Protein AF-A0A496UMD4-F1 (afdb_monomer)

Nearest PDB structures (foldseek):
  5lfl-assembly6_F  TM=6.597E-01  e=1.062E-04  Solidesulfovibrio magneticus RS-1
  4gyw-assembly2_A  TM=6.262E-01  e=4.603E-05  Homo sapiens
  5g05-assembly1_H  TM=4.116E-01  e=1.281E-06  Homo sapiens
  5a01-assembly3_C  TM=5.927E-01  e=4.790E-05  Drosophila melanogaster
  6q6h-assembly1_V  TM=5.369E-01  e=1.238E-05  Homo sapiens

Structure (mmCIF, N/CA/C/O backbone):
data_AF-A0A496UMD4-F1
#
_entry.id   AF-A0A496UMD4-F1
#
loop_
_atom_site.group_PDB
_atom_site.id
_atom_site.type_symbol
_atom_site.label_atom_id
_atom_site.label_alt_id
_atom_site.label_comp_id
_atom_site.label_asym_id
_atom_site.label_entity_id
_atom_site.label_seq_id
_atom_site.pdbx_PDB_ins_code
_atom_site.Cartn_x
_atom_site.Cartn_y
_atom_site.Cartn_z
_atom_site.occupancy
_atom_site.B_iso_or_equiv
_atom_site.auth_seq_id
_atom_site.auth_comp_id
_atom_site.auth_asym_id
_atom_site.auth_atom_id
_atom_site.pdbx_PDB_model_num
ATOM 1 N N . MET A 1 1 ? -71.591 11.068 16.338 1.00 59.75 1 MET A N 1
ATOM 2 C CA . MET A 1 1 ? -70.479 10.765 17.265 1.00 59.75 1 MET A CA 1
ATOM 3 C C . MET A 1 1 ? -69.227 11.374 16.661 1.00 59.75 1 MET A C 1
ATOM 5 O O . MET A 1 1 ? -69.024 11.181 15.470 1.00 59.75 1 MET A O 1
ATOM 9 N N . ASN A 1 2 ? -68.467 12.184 17.400 1.00 84.12 2 ASN A N 1
ATOM 10 C CA . ASN A 1 2 ? -67.231 12.766 16.860 1.00 84.12 2 ASN A CA 1
ATOM 11 C C . ASN A 1 2 ? -66.179 11.645 16.719 1.00 84.12 2 ASN A C 1
ATOM 13 O O . ASN A 1 2 ? -66.101 10.785 17.599 1.00 84.12 2 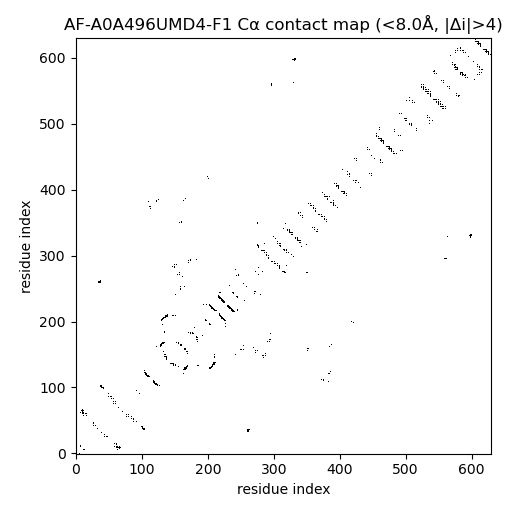ASN A O 1
ATOM 17 N N . LEU A 1 3 ? -65.380 11.654 15.648 1.00 82.06 3 LEU A N 1
ATOM 18 C CA . LEU A 1 3 ? -64.286 10.706 15.391 1.00 82.06 3 LEU A CA 1
ATOM 19 C C . LEU A 1 3 ? -63.421 10.474 16.640 1.00 82.06 3 LEU A C 1
ATOM 21 O O . LEU A 1 3 ? -63.067 9.344 16.962 1.00 82.06 3 LEU A O 1
ATOM 25 N N . PHE A 1 4 ? -63.160 11.534 17.407 1.00 79.88 4 PHE A N 1
ATOM 26 C CA . PHE A 1 4 ? -62.374 11.468 18.639 1.00 79.88 4 PHE A CA 1
ATOM 27 C C . PHE A 1 4 ? -63.034 10.626 19.747 1.00 79.88 4 PHE A C 1
ATOM 29 O O . PHE A 1 4 ? -62.366 9.884 20.468 1.00 79.88 4 PHE A O 1
ATOM 36 N N . GLN A 1 5 ? -64.362 10.707 19.875 1.00 81.25 5 GLN A N 1
ATOM 37 C CA . GLN A 1 5 ? -65.120 9.875 20.813 1.00 81.25 5 GLN A CA 1
ATOM 38 C C . GLN A 1 5 ? -65.116 8.413 20.366 1.00 81.25 5 GLN A C 1
ATOM 40 O O . GLN A 1 5 ? -65.003 7.521 21.204 1.00 81.25 5 GLN A O 1
ATOM 45 N N . GLU A 1 6 ? -65.194 8.166 19.058 1.00 83.56 6 GLU A N 1
ATOM 46 C CA . GLU A 1 6 ? -65.177 6.811 18.513 1.00 83.56 6 GLU A CA 1
ATOM 47 C C . GLU A 1 6 ? -63.802 6.141 18.661 1.00 83.56 6 GLU A C 1
ATOM 49 O O . GLU A 1 6 ? -63.726 4.992 19.098 1.00 83.56 6 GLU A O 1
ATOM 54 N N . LEU A 1 7 ? -62.713 6.871 18.403 1.00 84.50 7 LEU A N 1
ATOM 55 C CA . LEU A 1 7 ? -61.342 6.409 18.648 1.00 84.50 7 LEU A CA 1
ATOM 56 C C . LEU A 1 7 ? -61.124 6.041 20.120 1.00 84.50 7 LEU A C 1
ATOM 58 O O . LEU A 1 7 ? -60.555 4.990 20.423 1.00 84.50 7 LEU A O 1
ATOM 62 N N . ARG A 1 8 ? -61.625 6.872 21.044 1.00 83.75 8 ARG A N 1
ATOM 63 C CA . ARG A 1 8 ? -61.522 6.627 22.489 1.00 83.75 8 ARG A CA 1
ATOM 64 C C . ARG A 1 8 ? -62.363 5.431 22.940 1.00 83.75 8 ARG A C 1
ATOM 66 O O . ARG A 1 8 ? -61.899 4.655 23.770 1.00 83.75 8 ARG A O 1
ATOM 73 N N . GLN A 1 9 ? -63.568 5.254 22.392 1.00 85.44 9 GLN A N 1
ATOM 74 C CA . GLN A 1 9 ? -64.411 4.084 22.678 1.00 85.44 9 GLN A CA 1
ATOM 75 C C . GLN A 1 9 ? -63.779 2.777 22.190 1.00 85.44 9 GLN A C 1
ATOM 77 O O . GLN A 1 9 ? -63.886 1.761 22.870 1.00 85.44 9 GLN A O 1
ATOM 82 N N . ARG A 1 10 ? -63.096 2.815 21.040 1.00 87.00 10 ARG A N 1
ATOM 83 C CA . ARG A 1 10 ? -62.368 1.677 20.457 1.00 87.00 10 ARG A CA 1
ATOM 84 C C . ARG A 1 10 ? -60.972 1.467 21.053 1.00 87.00 10 ARG A C 1
ATOM 86 O O . ARG A 1 10 ? -60.230 0.617 20.580 1.00 87.00 10 ARG A O 1
ATOM 93 N N . ARG A 1 11 ? -60.586 2.258 22.059 1.00 88.81 11 ARG A N 1
ATOM 94 C CA . ARG A 1 11 ? -59.267 2.215 22.711 1.00 88.81 11 ARG A CA 1
ATOM 95 C C . ARG A 1 11 ? -58.073 2.354 21.750 1.00 88.81 11 ARG A C 1
ATOM 97 O O . ARG A 1 11 ? -56.973 1.909 22.077 1.00 88.81 11 ARG A O 1
ATOM 104 N N . VAL A 1 12 ? -58.277 2.972 20.581 1.00 88.31 12 VAL A N 1
ATOM 105 C CA . VAL A 1 12 ? -57.238 3.101 19.544 1.00 88.31 12 VAL A CA 1
ATOM 106 C C . VAL A 1 12 ? -56.026 3.866 20.081 1.00 88.31 12 VAL A C 1
ATOM 108 O O . VAL A 1 12 ? -54.938 3.299 20.049 1.00 88.31 12 VAL A O 1
ATOM 111 N N . PRO A 1 13 ? -56.171 5.066 20.685 1.00 87.69 13 PRO A N 1
ATOM 112 C CA . PRO A 1 13 ? -55.022 5.779 21.236 1.00 87.69 13 PRO A CA 1
ATOM 113 C C . PRO A 1 13 ? -54.278 4.969 22.305 1.00 87.69 13 PRO A C 1
ATOM 115 O O . PRO A 1 13 ? -53.059 4.922 22.285 1.00 87.69 13 PRO A O 1
ATOM 118 N N . GLN A 1 14 ? -54.984 4.275 23.204 1.00 90.00 14 GLN A N 1
ATOM 119 C CA . GLN A 1 14 ? -54.358 3.522 24.297 1.00 90.00 14 GLN A CA 1
ATOM 120 C C . GLN A 1 14 ? -53.527 2.340 23.792 1.00 90.00 14 GLN A C 1
ATOM 122 O O . GLN A 1 14 ? -52.407 2.142 24.256 1.00 90.00 14 GLN A O 1
ATOM 127 N N . ILE A 1 15 ? -54.063 1.554 22.854 1.00 89.19 15 ILE A N 1
ATOM 128 C CA . ILE A 1 15 ? -53.374 0.357 22.359 1.00 89.19 15 ILE A CA 1
ATOM 129 C C . ILE A 1 15 ? -52.259 0.744 21.389 1.00 89.19 15 ILE A C 1
ATOM 131 O O . ILE A 1 15 ? -51.171 0.184 21.477 1.00 89.19 15 ILE A O 1
ATOM 135 N N . THR A 1 16 ? -52.477 1.724 20.507 1.00 89.44 16 THR A N 1
ATOM 136 C CA . THR A 1 16 ? -51.423 2.187 19.595 1.00 89.44 16 THR A CA 1
ATOM 137 C C . THR A 1 16 ? -50.289 2.867 20.366 1.00 89.44 16 THR A C 1
ATOM 139 O O . THR A 1 16 ? -49.128 2.586 20.088 1.00 89.44 16 THR A O 1
ATOM 142 N N . SER A 1 17 ? -50.584 3.672 21.395 1.00 88.69 17 SER A N 1
ATOM 143 C CA . SER A 1 17 ? -49.548 4.204 22.292 1.00 88.69 17 SER A CA 1
ATOM 144 C C . SER A 1 17 ? -48.836 3.097 23.073 1.00 88.69 17 SER A C 1
ATOM 146 O O . SER A 1 17 ? -47.614 3.127 23.166 1.00 88.69 17 SER A O 1
ATOM 148 N N . GLY A 1 18 ? -49.561 2.095 23.582 1.00 93.12 18 GLY A N 1
ATOM 149 C CA . GLY A 1 18 ? -48.957 0.933 24.243 1.00 93.12 18 GLY A CA 1
ATOM 150 C C . GLY A 1 18 ? -48.018 0.154 23.321 1.00 93.12 18 GLY A C 1
ATOM 151 O O . GLY A 1 18 ? -46.924 -0.212 23.736 1.00 93.12 18 GLY A O 1
ATOM 152 N N . TYR A 1 19 ? -48.401 -0.030 22.055 1.00 93.81 19 TYR A N 1
ATOM 153 C CA . TYR A 1 19 ? -47.558 -0.649 21.035 1.00 93.81 19 TYR A CA 1
ATOM 154 C C . TYR A 1 19 ? -46.284 0.159 20.780 1.00 93.81 19 TYR A C 1
ATOM 156 O O . TYR A 1 19 ? -45.205 -0.421 20.750 1.00 93.81 19 TYR A O 1
ATOM 164 N N . VAL A 1 20 ? -46.387 1.486 20.646 1.00 92.88 20 VAL A N 1
ATOM 165 C CA . VAL A 1 20 ? -45.219 2.360 20.445 1.00 92.88 20 VAL A CA 1
ATOM 166 C C . VAL A 1 20 ? -44.281 2.309 21.652 1.00 92.88 20 VAL A C 1
ATOM 168 O O . VAL A 1 20 ? -43.078 2.161 21.471 1.00 92.88 20 VAL A O 1
ATOM 171 N N . VAL A 1 21 ? -44.811 2.363 22.878 1.00 94.50 21 VAL A N 1
ATOM 172 C CA . VAL A 1 21 ? -44.004 2.286 24.109 1.00 94.50 21 VAL A CA 1
ATOM 173 C C . VAL A 1 21 ? -43.336 0.917 24.257 1.00 94.50 21 VAL A C 1
ATOM 175 O O . VAL A 1 21 ? -42.149 0.853 24.562 1.00 94.50 21 VAL A O 1
ATOM 178 N N . ALA A 1 22 ? -44.061 -0.178 24.010 1.00 92.31 22 ALA A N 1
ATOM 179 C CA . ALA A 1 22 ? -43.496 -1.526 24.060 1.00 92.31 22 ALA A CA 1
ATOM 180 C C . ALA A 1 22 ? -42.437 -1.741 22.968 1.00 92.31 22 ALA A C 1
ATOM 182 O O . ALA A 1 22 ? -41.379 -2.296 23.246 1.00 92.31 22 ALA A O 1
ATOM 183 N N . SER A 1 23 ? -42.696 -1.248 21.752 1.00 92.94 23 SER A N 1
ATOM 184 C CA . SER A 1 23 ? -41.740 -1.272 20.640 1.00 92.94 23 SER A CA 1
ATOM 185 C C . SER A 1 23 ? -40.478 -0.489 20.987 1.00 92.94 23 SER A C 1
ATOM 187 O O . SER A 1 23 ? -39.379 -0.991 20.793 1.00 92.94 23 SER A O 1
ATOM 189 N N . TRP A 1 24 ? -40.623 0.704 21.568 1.00 92.75 24 TRP A N 1
ATOM 190 C CA . TRP A 1 24 ? -39.494 1.499 22.046 1.00 92.75 24 TRP A CA 1
ATOM 191 C C . TRP A 1 24 ? -38.697 0.770 23.131 1.00 92.75 24 TRP A C 1
ATOM 193 O O . TRP A 1 24 ? -37.478 0.695 23.040 1.00 92.75 24 TRP A O 1
ATOM 203 N N . GLY A 1 25 ? -39.369 0.182 24.126 1.00 92.88 25 GLY A N 1
ATOM 204 C CA . GLY A 1 25 ? -38.713 -0.598 25.179 1.00 92.88 25 GLY A CA 1
ATOM 205 C C . GLY A 1 25 ? -37.944 -1.807 24.637 1.00 92.88 25 GLY A C 1
ATOM 206 O O . GLY A 1 25 ? -36.818 -2.052 25.061 1.00 92.88 25 GLY A O 1
ATOM 207 N N . LEU A 1 26 ? -38.514 -2.521 23.661 1.00 90.88 26 LEU A N 1
ATOM 208 C CA . LEU A 1 26 ? -37.837 -3.622 22.975 1.00 90.88 26 LEU A CA 1
ATOM 209 C C . LEU A 1 26 ? -36.610 -3.129 22.198 1.00 90.88 26 LEU A C 1
ATOM 211 O O . LEU A 1 26 ? -35.557 -3.748 22.291 1.00 90.88 26 LEU A O 1
ATOM 215 N N . LEU A 1 27 ? -36.717 -2.007 21.481 1.00 90.62 27 LEU A N 1
ATOM 216 C CA . LEU A 1 27 ? -35.583 -1.426 20.757 1.00 90.62 27 LEU A CA 1
ATOM 217 C C . LEU A 1 27 ? -34.473 -0.962 21.696 1.00 90.62 27 LEU A C 1
ATOM 219 O O . LEU A 1 27 ? -33.310 -1.200 21.403 1.00 90.62 27 LEU A O 1
ATOM 223 N N . GLN A 1 28 ? -34.813 -0.372 22.841 1.00 88.00 28 GLN A N 1
ATOM 224 C CA . GLN A 1 28 ? -33.832 -0.005 23.864 1.00 88.00 28 GLN A CA 1
ATOM 225 C C . GLN A 1 28 ? -33.132 -1.237 24.446 1.00 88.00 28 GLN A C 1
ATOM 227 O O . GLN A 1 28 ? -31.919 -1.224 24.625 1.00 88.00 28 GLN A O 1
ATOM 232 N N . PHE A 1 29 ? -33.870 -2.319 24.703 1.00 87.12 29 PHE A N 1
ATOM 233 C CA . PHE A 1 29 ? -33.280 -3.576 25.163 1.00 87.12 29 PHE A CA 1
ATOM 234 C C . PHE A 1 29 ? -32.360 -4.204 24.109 1.00 87.12 29 PHE A C 1
ATOM 236 O O . PHE A 1 29 ? -31.274 -4.664 24.442 1.00 87.12 29 PHE A O 1
ATOM 243 N N . LEU A 1 30 ? -32.765 -4.197 22.839 1.00 83.75 30 LEU A N 1
ATOM 244 C CA . LEU A 1 30 ? -31.954 -4.726 21.744 1.00 83.75 30 LEU A CA 1
ATOM 245 C C . LEU A 1 30 ? -30.711 -3.872 21.478 1.00 83.75 30 LEU A C 1
ATOM 247 O O . LEU A 1 30 ? -29.643 -4.441 21.310 1.00 83.75 30 LEU A O 1
ATOM 251 N N . ALA A 1 31 ? -30.821 -2.543 21.520 1.00 81.75 31 ALA A N 1
ATOM 252 C CA . ALA A 1 31 ? -29.677 -1.633 21.429 1.00 81.75 31 ALA A CA 1
ATOM 253 C C . ALA A 1 31 ? -28.720 -1.806 22.622 1.00 81.75 31 ALA A C 1
ATOM 255 O O . ALA A 1 31 ? -27.502 -1.759 22.478 1.00 81.75 31 ALA A O 1
ATOM 256 N N . PHE A 1 32 ? -29.260 -2.070 23.815 1.00 82.31 32 PHE A N 1
ATOM 257 C CA . PHE A 1 32 ? -28.451 -2.451 24.968 1.00 82.31 32 PHE A CA 1
ATOM 258 C C . PHE A 1 32 ? -27.718 -3.779 24.730 1.00 82.31 32 PHE A C 1
ATOM 260 O O . PHE A 1 32 ? -26.525 -3.868 25.010 1.00 82.31 32 PHE A O 1
ATOM 267 N N . LEU A 1 33 ? -28.394 -4.797 24.189 1.00 78.12 33 LEU A N 1
ATOM 268 C CA . LEU A 1 33 ? -27.747 -6.059 23.832 1.00 78.12 33 LEU A CA 1
ATOM 269 C C . LEU A 1 33 ? -26.687 -5.880 22.742 1.00 78.12 33 LEU A C 1
ATOM 271 O O . LEU A 1 33 ? -25.625 -6.460 22.878 1.00 78.12 33 LEU A O 1
ATOM 275 N N . GLU A 1 34 ? -26.934 -5.064 21.722 1.00 75.81 34 GLU A N 1
ATOM 276 C CA . GLU A 1 34 ? -25.965 -4.703 20.675 1.00 75.81 34 GLU A CA 1
ATOM 277 C C . GLU A 1 34 ? -24.716 -4.027 21.262 1.00 75.81 34 GLU A C 1
ATOM 279 O O . GLU A 1 34 ? -23.595 -4.369 20.909 1.00 75.81 34 GLU A O 1
ATOM 284 N N . SER A 1 35 ? -24.886 -3.112 22.221 1.00 69.06 35 SER A N 1
ATOM 285 C CA . SER A 1 35 ? -23.752 -2.433 22.868 1.00 69.06 35 SER A CA 1
ATOM 286 C C . SER A 1 35 ? -22.882 -3.353 23.734 1.00 69.06 35 SER A C 1
ATOM 288 O O . SER A 1 35 ? -21.718 -3.046 23.992 1.00 69.06 35 SER A O 1
ATOM 290 N N . ARG A 1 36 ? -23.448 -4.465 24.222 1.00 68.56 36 ARG A N 1
ATOM 291 C CA . ARG A 1 36 ? -22.796 -5.376 25.179 1.00 68.56 36 ARG A CA 1
ATOM 292 C C . ARG A 1 36 ? -22.425 -6.733 24.609 1.00 68.56 36 ARG A C 1
ATOM 294 O O . ARG A 1 36 ? -21.595 -7.418 25.187 1.00 68.56 36 ARG A O 1
ATOM 301 N N . MET A 1 37 ? -23.087 -7.158 23.550 1.00 67.38 37 MET A N 1
ATOM 302 C CA . MET A 1 37 ? -22.861 -8.427 22.885 1.00 67.38 37 MET A CA 1
ATOM 303 C C . MET A 1 37 ? -22.520 -8.120 21.438 1.00 67.38 37 MET A C 1
ATOM 305 O O . MET A 1 37 ? -23.110 -7.229 20.841 1.00 67.38 37 MET A O 1
ATOM 309 N N . ALA A 1 38 ? -21.597 -8.890 20.874 1.00 65.31 38 ALA A N 1
ATOM 310 C CA . ALA A 1 38 ? -21.119 -8.801 19.498 1.00 65.31 38 ALA A CA 1
ATOM 311 C C . ALA A 1 38 ? -22.210 -9.207 18.467 1.00 65.31 38 ALA A C 1
ATOM 313 O O . ALA A 1 38 ? -22.027 -10.124 17.665 1.00 65.31 38 ALA A O 1
ATOM 314 N N . VAL A 1 39 ? -23.381 -8.568 18.528 1.00 71.81 39 VAL A N 1
ATOM 315 C CA . VAL A 1 39 ? -24.578 -8.825 17.719 1.00 71.81 39 VAL A CA 1
ATOM 316 C C . VAL A 1 39 ? -24.689 -7.753 16.643 1.00 71.81 39 VAL A C 1
ATOM 318 O O . VAL A 1 39 ? -24.451 -6.578 16.903 1.00 71.81 39 VAL A O 1
ATOM 321 N N . SER A 1 40 ? -25.080 -8.159 15.436 1.00 75.56 40 SER A N 1
ATOM 322 C CA . SER A 1 40 ? -25.234 -7.258 14.295 1.00 75.56 40 SER A CA 1
ATOM 323 C C . SER A 1 40 ? -26.160 -6.051 14.577 1.00 75.56 40 SER A C 1
ATOM 325 O O . SER A 1 40 ? -27.336 -6.247 14.915 1.00 75.56 40 SER A O 1
ATOM 327 N N . PRO A 1 41 ? -25.708 -4.807 14.307 1.00 74.69 41 PRO A N 1
ATOM 328 C CA . PRO A 1 41 ? -26.549 -3.601 14.287 1.00 74.69 41 PRO A CA 1
ATOM 329 C C . PRO A 1 41 ? -27.743 -3.695 13.327 1.00 74.69 41 PRO A C 1
ATOM 331 O O . PRO A 1 41 ? -28.768 -3.020 13.482 1.00 74.69 41 PRO A O 1
ATOM 334 N N . HIS A 1 42 ? -27.647 -4.546 12.300 1.00 81.88 42 HIS A N 1
ATOM 335 C CA . HIS A 1 42 ? -28.737 -4.753 11.352 1.00 81.88 42 HIS A CA 1
ATOM 336 C C . HIS A 1 42 ? -29.951 -5.412 12.005 1.00 81.88 42 HIS A C 1
ATOM 338 O O . HIS A 1 42 ? -31.069 -5.167 11.557 1.00 81.88 42 HIS A O 1
ATOM 344 N N . LEU A 1 43 ? -29.771 -6.176 13.088 1.00 81.31 43 LEU A N 1
ATOM 345 C CA . LEU A 1 43 ? -30.873 -6.808 13.811 1.00 81.31 43 LEU A CA 1
ATOM 346 C C . LEU A 1 43 ? -31.780 -5.768 14.483 1.00 81.31 43 LEU A C 1
ATOM 348 O O . LEU A 1 43 ? -33.006 -5.854 14.378 1.00 81.31 43 LEU A O 1
ATOM 352 N N . VAL A 1 44 ? -31.194 -4.756 15.129 1.00 83.56 44 VAL A N 1
ATOM 353 C CA . VAL A 1 44 ? -31.952 -3.680 15.788 1.00 83.56 44 VAL A CA 1
ATOM 354 C C . VAL A 1 44 ? -32.706 -2.852 14.751 1.00 83.56 44 VAL A C 1
ATOM 356 O O . VAL A 1 44 ? -33.902 -2.596 14.911 1.00 83.56 44 VAL A O 1
ATOM 359 N N . ASN A 1 45 ? -32.047 -2.524 13.636 1.00 85.81 45 ASN A N 1
ATOM 360 C CA . ASN A 1 45 ? -32.664 -1.811 12.518 1.00 85.81 45 ASN A CA 1
ATOM 361 C C . ASN A 1 45 ? -33.792 -2.616 11.852 1.00 85.81 45 ASN A C 1
ATOM 363 O O . ASN A 1 45 ? -34.856 -2.061 11.568 1.00 85.81 45 ASN A O 1
ATOM 367 N N . LEU A 1 46 ? -33.600 -3.923 11.645 1.00 89.12 46 LEU A N 1
ATOM 368 C CA . LEU A 1 46 ? -34.613 -4.825 11.096 1.00 89.12 46 LEU A CA 1
ATOM 369 C C . LEU A 1 46 ? -35.846 -4.861 11.997 1.00 89.12 46 LEU A C 1
ATOM 371 O O . LEU A 1 46 ? -36.969 -4.688 11.518 1.00 89.12 46 LEU A O 1
ATOM 375 N N . ILE A 1 47 ? -35.651 -5.062 13.301 1.00 88.94 47 ILE A N 1
ATOM 376 C CA . ILE A 1 47 ? -36.749 -5.132 14.268 1.00 88.94 47 ILE A CA 1
ATOM 377 C C . ILE A 1 47 ? -37.452 -3.775 14.365 1.00 88.94 47 ILE A C 1
ATOM 379 O O . ILE A 1 47 ? -38.681 -3.727 14.332 1.00 88.94 47 ILE A O 1
ATOM 383 N N . GLY A 1 48 ? -36.705 -2.669 14.394 1.00 89.38 48 GLY A N 1
ATOM 384 C CA . GLY A 1 48 ? -37.263 -1.316 14.419 1.00 89.38 48 GLY A CA 1
ATOM 385 C C . GLY A 1 48 ? -38.127 -1.016 13.202 1.00 89.38 48 GLY A C 1
ATOM 386 O O . GLY A 1 48 ? -39.280 -0.597 13.349 1.00 89.38 48 GLY A O 1
ATOM 387 N N . LEU A 1 49 ? -37.617 -1.305 12.003 1.00 91.94 49 LEU A N 1
ATOM 388 C CA . LEU A 1 49 ? -38.368 -1.110 10.768 1.00 91.94 49 LEU A CA 1
ATOM 389 C C . LEU A 1 49 ? -39.573 -2.055 10.689 1.00 91.94 49 LEU A C 1
ATOM 391 O O . LEU A 1 49 ? -40.654 -1.628 10.293 1.00 91.94 49 LEU A O 1
ATOM 395 N N . THR A 1 50 ? -39.436 -3.306 11.137 1.00 93.25 50 THR A N 1
ATOM 396 C CA . THR A 1 50 ? -40.552 -4.262 11.215 1.00 93.25 50 THR A CA 1
ATOM 397 C C . THR A 1 50 ? -41.665 -3.727 12.112 1.00 93.25 50 THR A C 1
ATOM 399 O O . THR A 1 50 ? -42.824 -3.673 11.699 1.00 93.25 50 THR A O 1
ATOM 402 N N . LEU A 1 51 ? -41.332 -3.266 13.321 1.00 94.25 51 LEU A N 1
ATOM 403 C CA . LEU A 1 51 ? -42.309 -2.724 14.266 1.00 94.25 51 LEU A CA 1
ATOM 404 C C . LEU A 1 51 ? -43.015 -1.485 13.701 1.00 94.25 51 LEU A C 1
ATOM 406 O O . LEU A 1 51 ? -44.231 -1.342 13.868 1.00 94.25 51 LEU A O 1
ATOM 410 N N . LEU A 1 52 ? -42.288 -0.626 12.984 1.00 94.00 52 LEU A N 1
ATOM 411 C CA . LEU A 1 52 ? -42.853 0.537 12.305 1.00 94.00 52 LEU A CA 1
ATOM 412 C C . LEU A 1 52 ? -43.809 0.130 11.171 1.00 94.00 52 LEU A C 1
ATOM 414 O O . LEU A 1 52 ? -44.939 0.617 11.110 1.00 94.00 52 LEU A O 1
ATOM 418 N N . LEU A 1 53 ? -43.391 -0.797 10.305 1.00 95.31 53 LEU A N 1
ATOM 419 C CA . LEU A 1 53 ? -44.174 -1.273 9.159 1.00 95.31 53 LEU A CA 1
ATOM 420 C C . LEU A 1 53 ? -45.424 -2.061 9.574 1.00 95.31 53 LEU A C 1
ATOM 422 O O . LEU A 1 53 ? -46.395 -2.125 8.820 1.00 95.31 53 LEU A O 1
ATOM 426 N N . LEU A 1 54 ? -45.449 -2.640 10.776 1.00 95.56 54 LEU A N 1
ATOM 427 C CA . LEU A 1 54 ? -46.625 -3.322 11.325 1.00 95.56 54 LEU A CA 1
ATOM 428 C C . LEU A 1 54 ? -47.670 -2.363 11.917 1.00 95.56 54 LEU A C 1
ATOM 430 O O . LEU A 1 54 ? -48.824 -2.762 12.104 1.00 95.56 54 LEU A O 1
ATOM 434 N N . LEU A 1 55 ? -47.325 -1.096 12.162 1.00 93.69 55 LEU A N 1
ATOM 435 C CA . LEU A 1 55 ? -48.213 -0.120 12.801 1.00 93.69 55 LEU A CA 1
ATOM 436 C C . LEU A 1 55 ? -49.567 0.070 12.075 1.00 93.69 55 LEU A C 1
ATOM 438 O O . LEU A 1 55 ? -50.594 0.082 12.760 1.00 93.69 55 LEU A O 1
ATOM 442 N N . PRO A 1 56 ? -49.653 0.114 10.727 1.00 93.50 56 PRO A N 1
ATOM 443 C CA . PRO A 1 56 ? -50.935 0.157 10.014 1.00 93.50 56 PRO A CA 1
ATOM 444 C C . PRO A 1 56 ? -51.815 -1.077 10.264 1.00 93.50 56 PRO A C 1
ATOM 446 O O . PRO A 1 56 ? -53.039 -0.958 10.392 1.00 93.50 56 PRO A O 1
ATOM 449 N N . SER A 1 57 ? -51.208 -2.263 10.390 1.00 93.94 57 SER A N 1
ATOM 450 C CA . SER A 1 57 ? -51.929 -3.497 10.733 1.00 93.94 57 SER A CA 1
ATOM 451 C C . SER A 1 57 ? -52.457 -3.451 12.161 1.00 93.94 57 SER A C 1
ATOM 453 O O . SER A 1 57 ? -53.620 -3.784 12.391 1.00 93.94 57 SER A O 1
ATOM 455 N N . VAL A 1 58 ? -51.644 -2.968 13.106 1.00 92.50 58 VAL A N 1
ATOM 456 C CA . VAL A 1 58 ? -52.047 -2.778 14.508 1.00 92.50 58 VAL A CA 1
ATOM 457 C C . VAL A 1 58 ? -53.219 -1.801 14.597 1.00 92.50 58 VAL A C 1
ATOM 459 O O . VAL A 1 58 ? -54.245 -2.128 15.190 1.00 92.50 58 VAL A O 1
ATOM 462 N N . VAL A 1 59 ? -53.128 -0.636 13.949 1.00 91.19 59 VAL A N 1
ATOM 463 C CA . VAL A 1 59 ? -54.214 0.360 13.928 1.00 91.19 59 VAL A CA 1
ATOM 464 C C . VAL A 1 59 ? -55.485 -0.220 13.307 1.00 91.19 59 VAL A C 1
ATOM 466 O O . VAL A 1 59 ? -56.571 -0.021 13.849 1.00 91.19 59 VAL A O 1
ATOM 469 N N . THR A 1 60 ? -55.372 -0.987 12.219 1.00 89.44 60 THR A N 1
ATOM 470 C CA . THR A 1 60 ? -56.526 -1.621 11.561 1.00 89.44 60 THR A CA 1
ATOM 471 C C . THR A 1 60 ? -57.189 -2.668 12.455 1.00 89.44 60 THR A C 1
ATOM 473 O O . THR A 1 60 ? -58.417 -2.698 12.573 1.00 89.44 60 THR A O 1
ATOM 476 N N . LEU A 1 61 ? -56.398 -3.515 13.116 1.00 88.81 61 LEU A N 1
ATOM 477 C CA . LEU A 1 61 ? -56.907 -4.532 14.033 1.00 88.81 61 LEU A CA 1
ATOM 478 C C . LEU A 1 61 ? -57.609 -3.894 15.229 1.00 88.81 61 LEU A C 1
ATOM 480 O O . LEU A 1 61 ? -58.735 -4.283 15.534 1.00 88.81 61 LEU A O 1
ATOM 484 N N . VAL A 1 62 ? -56.998 -2.876 15.840 1.00 89.88 62 VAL A N 1
ATOM 485 C CA . VAL A 1 62 ? -57.581 -2.149 16.975 1.00 89.88 62 VAL A CA 1
ATOM 486 C C . VAL A 1 62 ? -58.822 -1.365 16.556 1.00 89.88 62 VAL A C 1
ATOM 488 O O . VAL A 1 62 ? -59.812 -1.338 17.283 1.00 89.88 62 VAL A O 1
ATOM 491 N N . TRP A 1 63 ? -58.831 -0.774 15.361 1.00 87.50 63 TRP A N 1
ATOM 492 C CA . TRP A 1 63 ? -60.022 -0.114 14.837 1.00 87.50 63 TRP A CA 1
ATOM 493 C C . TRP A 1 63 ? -61.192 -1.091 14.723 1.00 87.50 63 TRP A C 1
ATOM 495 O O . TRP A 1 63 ? -62.306 -0.749 15.110 1.00 87.50 63 TRP A O 1
ATOM 505 N N . VAL A 1 64 ? -60.959 -2.312 14.239 1.00 85.19 64 VAL A N 1
ATOM 506 C CA . VAL A 1 64 ? -62.027 -3.300 14.029 1.00 85.19 64 VAL A CA 1
ATOM 507 C C . VAL A 1 64 ? -62.450 -3.991 15.333 1.00 85.19 64 VAL A C 1
ATOM 509 O O . VAL A 1 64 ? -63.650 -4.074 15.576 1.00 85.19 64 VAL A O 1
ATOM 512 N N . HIS A 1 65 ? -61.497 -4.408 16.171 1.00 83.12 65 HIS A N 1
ATOM 513 C CA . HIS A 1 65 ? -61.700 -5.275 17.349 1.00 83.12 65 HIS A CA 1
ATOM 514 C C . HIS A 1 65 ? -61.634 -4.527 18.695 1.00 83.12 65 HIS A C 1
ATOM 516 O O . HIS A 1 65 ? -61.744 -5.101 19.771 1.00 83.12 65 HIS A O 1
ATOM 522 N N . GLY A 1 66 ? -61.421 -3.211 18.678 1.00 80.50 66 GLY A N 1
ATOM 523 C CA . GLY A 1 66 ? -61.270 -2.414 19.897 1.00 80.50 66 GLY A CA 1
ATOM 524 C C . GLY A 1 66 ? -62.579 -2.103 20.632 1.00 80.50 66 GLY A C 1
ATOM 525 O O . GLY A 1 66 ? -62.546 -1.482 21.698 1.00 80.50 66 GLY A O 1
ATOM 526 N N . ARG A 1 67 ? -63.744 -2.486 20.081 1.00 81.00 67 ARG A N 1
ATOM 527 C CA . ARG A 1 67 ? -65.045 -2.300 20.747 1.00 81.00 67 ARG A CA 1
ATOM 528 C C . ARG A 1 67 ? -65.313 -3.456 21.724 1.00 81.00 67 ARG A C 1
ATOM 530 O O . ARG A 1 67 ? -65.128 -4.606 21.354 1.00 81.00 67 ARG A O 1
ATOM 537 N N . PRO A 1 68 ? -65.832 -3.197 22.936 1.00 67.25 68 PRO A N 1
ATOM 538 C CA . PRO A 1 68 ? -66.255 -4.267 23.841 1.00 67.25 68 PRO A CA 1
ATOM 539 C C . PRO A 1 68 ? -67.426 -5.070 23.243 1.00 67.25 68 PRO A C 1
ATOM 541 O O . PRO A 1 68 ? -68.487 -4.498 22.987 1.00 67.25 68 PRO A O 1
ATOM 544 N N . GLY A 1 69 ? -67.262 -6.379 23.025 1.00 71.50 69 GLY A N 1
ATOM 545 C CA . GLY A 1 69 ? -68.313 -7.248 22.478 1.00 71.50 69 GLY A CA 1
ATOM 546 C C . GLY A 1 69 ? -67.769 -8.501 21.782 1.00 71.50 69 GLY A C 1
ATOM 547 O O . GLY A 1 69 ? -66.576 -8.776 21.838 1.00 71.50 69 GLY A O 1
ATOM 548 N N . LYS A 1 70 ? -68.649 -9.283 21.138 1.00 64.38 70 LYS A N 1
ATOM 549 C CA . LYS A 1 70 ? -68.230 -10.396 20.267 1.00 64.38 70 LYS A CA 1
ATOM 550 C C . LYS A 1 70 ? -67.737 -9.837 18.934 1.00 64.38 70 LYS A C 1
ATOM 552 O O . LYS A 1 70 ? -68.526 -9.246 18.199 1.00 64.38 70 LYS A O 1
ATOM 557 N N . ASP A 1 71 ? -66.472 -10.075 18.615 1.00 72.75 71 ASP A N 1
ATOM 558 C CA . ASP A 1 71 ? -65.885 -9.661 17.344 1.00 72.75 71 ASP A CA 1
ATOM 559 C C . ASP A 1 71 ? -66.121 -10.677 16.228 1.00 72.75 71 ASP A C 1
ATOM 561 O O . ASP A 1 71 ? -66.117 -11.892 16.435 1.00 72.75 71 ASP A O 1
ATOM 565 N N . THR A 1 72 ? -66.297 -10.164 15.010 1.00 73.19 72 THR A N 1
ATOM 566 C CA . THR A 1 72 ? -66.343 -10.974 13.790 1.00 73.19 72 THR A CA 1
ATOM 567 C C . THR A 1 72 ? -65.359 -10.420 12.770 1.00 73.19 72 THR A C 1
ATOM 569 O O . THR A 1 72 ? -65.259 -9.213 12.548 1.00 73.19 72 THR A O 1
ATOM 572 N N . TRP A 1 73 ? -64.610 -11.316 12.131 1.00 73.31 73 TRP A N 1
ATOM 573 C CA . TRP A 1 73 ? -63.603 -10.956 11.138 1.00 73.31 73 TRP A CA 1
ATOM 574 C C . TRP A 1 73 ? -64.259 -10.475 9.831 1.00 73.31 73 TRP A C 1
ATOM 576 O O . TRP A 1 73 ? -64.648 -11.274 8.970 1.00 73.31 73 TRP A O 1
ATOM 586 N N . GLY A 1 74 ? -64.378 -9.153 9.687 1.00 78.44 74 GLY A N 1
ATOM 587 C CA . GLY A 1 74 ? -64.885 -8.487 8.483 1.00 78.44 74 GLY A CA 1
ATOM 588 C C . GLY A 1 74 ? -63.933 -8.560 7.278 1.00 78.44 74 GLY A C 1
ATOM 589 O O . GLY A 1 74 ? -62.831 -9.101 7.358 1.00 78.44 74 GLY A O 1
ATOM 590 N N . ARG A 1 75 ? -64.345 -7.988 6.136 1.00 81.88 75 ARG A N 1
ATOM 591 C CA . ARG A 1 75 ? -63.527 -7.951 4.903 1.00 81.88 75 ARG A CA 1
ATOM 592 C C . ARG A 1 75 ? -62.269 -7.086 5.038 1.00 81.88 75 ARG A C 1
ATOM 594 O O . ARG A 1 75 ? -61.224 -7.469 4.533 1.00 81.88 75 ARG A O 1
ATOM 601 N N . THR A 1 76 ? -62.352 -5.957 5.738 1.00 84.06 76 THR A N 1
ATOM 602 C CA . THR A 1 76 ? -61.243 -4.997 5.867 1.00 84.06 76 THR A CA 1
ATOM 603 C C . THR A 1 76 ? -59.977 -5.596 6.500 1.00 84.06 76 THR A C 1
ATOM 605 O O . THR A 1 76 ? -58.942 -5.557 5.840 1.00 84.06 76 THR A O 1
ATOM 608 N N . PRO A 1 77 ? -60.003 -6.213 7.703 1.00 86.38 77 PRO A N 1
ATOM 609 C CA . PRO A 1 77 ? -58.791 -6.801 8.285 1.00 86.38 77 PRO A CA 1
ATOM 610 C C . PRO A 1 77 ? -58.273 -8.004 7.479 1.00 86.38 77 PRO A C 1
ATOM 612 O O . PRO A 1 77 ? -57.066 -8.195 7.406 1.00 86.38 77 PRO A O 1
ATOM 615 N N . LYS A 1 78 ? -59.157 -8.760 6.804 1.00 87.50 78 LYS A N 1
ATOM 616 C CA . LYS A 1 78 ? -58.786 -9.890 5.929 1.00 87.50 78 LYS A CA 1
ATOM 617 C C . LYS A 1 78 ? -57.971 -9.490 4.702 1.00 87.50 78 LYS A C 1
ATOM 619 O O . LYS A 1 78 ? -57.300 -10.343 4.140 1.00 87.50 78 LYS A O 1
ATOM 624 N N . VAL A 1 79 ? -58.064 -8.235 4.266 1.00 89.00 79 VAL A N 1
ATOM 625 C CA . VAL A 1 79 ? -57.332 -7.731 3.095 1.00 89.00 79 VAL A CA 1
ATOM 626 C C . VAL A 1 79 ? -56.161 -6.864 3.537 1.00 89.00 79 VAL A C 1
ATOM 628 O O . VAL A 1 79 ? -55.036 -7.091 3.109 1.00 89.00 79 VAL A O 1
ATOM 631 N N . VAL A 1 80 ? -56.411 -5.902 4.429 1.00 89.50 80 VAL A N 1
ATOM 632 C CA . VAL A 1 80 ? -55.414 -4.898 4.819 1.00 89.50 80 VAL A CA 1
ATOM 633 C C . VAL A 1 80 ? -54.259 -5.517 5.602 1.00 89.50 80 VAL A C 1
ATOM 635 O O . VAL A 1 80 ? -53.113 -5.175 5.334 1.00 89.50 80 VAL A O 1
ATOM 638 N N . VAL A 1 81 ? -54.526 -6.442 6.533 1.00 92.12 81 VAL A N 1
ATOM 639 C CA . VAL A 1 81 ? -53.455 -7.037 7.349 1.00 92.12 81 VAL A CA 1
ATOM 640 C C . VAL A 1 81 ? -52.534 -7.919 6.496 1.00 92.12 81 VAL A C 1
ATOM 642 O O . VAL A 1 81 ? -51.334 -7.659 6.505 1.00 92.12 81 VAL A O 1
ATOM 645 N N . PRO A 1 82 ? -53.027 -8.885 5.687 1.00 93.94 82 PRO A N 1
ATOM 646 C CA . PRO A 1 82 ? -52.147 -9.662 4.813 1.00 93.94 82 PRO A CA 1
ATOM 647 C C . PRO A 1 82 ? -51.417 -8.807 3.773 1.00 93.94 82 PRO A C 1
ATOM 649 O O . PRO A 1 82 ? -50.239 -9.042 3.526 1.00 93.94 82 PRO A O 1
ATOM 652 N N . ALA A 1 83 ? -52.077 -7.792 3.200 1.00 93.62 83 ALA A N 1
ATOM 653 C CA . ALA A 1 83 ? -51.439 -6.890 2.243 1.00 93.62 83 ALA A CA 1
ATOM 654 C C . ALA A 1 83 ? -50.302 -6.077 2.884 1.00 93.62 83 ALA A C 1
ATOM 656 O O . ALA A 1 83 ? -49.229 -5.966 2.300 1.00 93.62 83 ALA A O 1
ATOM 657 N N . ASN A 1 84 ? -50.505 -5.552 4.097 1.00 96.44 84 ASN A N 1
ATOM 658 C CA . ASN A 1 84 ? -49.471 -4.817 4.823 1.00 96.44 84 ASN A CA 1
ATOM 659 C C . ASN A 1 84 ? -48.324 -5.730 5.272 1.00 96.44 84 ASN A C 1
ATOM 661 O O . ASN A 1 84 ? -47.173 -5.317 5.217 1.00 96.44 84 ASN A O 1
ATOM 665 N N . LEU A 1 85 ? -48.615 -6.967 5.691 1.00 94.19 85 LEU A N 1
ATOM 666 C CA . LEU A 1 85 ? -47.585 -7.960 6.010 1.00 94.19 85 LEU A CA 1
ATOM 667 C C . LEU A 1 85 ? -46.738 -8.309 4.782 1.00 94.19 85 LEU A C 1
ATOM 669 O O . LEU A 1 85 ? -45.518 -8.359 4.888 1.00 94.19 85 LEU A O 1
ATOM 673 N N . LEU A 1 86 ? -47.369 -8.496 3.619 1.00 94.38 86 LEU A N 1
ATOM 674 C CA . LEU A 1 86 ? -46.662 -8.754 2.365 1.00 94.38 86 LEU A CA 1
ATOM 675 C C . LEU A 1 86 ? -45.801 -7.555 1.950 1.00 94.38 86 LEU A C 1
ATOM 677 O O . LEU A 1 86 ? -44.637 -7.731 1.606 1.00 94.38 86 LEU A O 1
ATOM 681 N N . ALA A 1 87 ? -46.347 -6.338 2.025 1.00 93.31 87 ALA A N 1
ATOM 682 C CA . ALA A 1 87 ? -45.601 -5.117 1.732 1.00 93.31 87 ALA A CA 1
ATOM 683 C C . ALA A 1 87 ? -44.410 -4.938 2.685 1.00 93.31 87 ALA A C 1
ATOM 685 O O . ALA A 1 87 ? -43.312 -4.625 2.235 1.00 93.31 87 ALA A O 1
ATOM 686 N N . ALA A 1 88 ? -44.607 -5.194 3.982 1.00 93.38 88 ALA A N 1
ATOM 687 C CA . ALA A 1 88 ? -43.537 -5.146 4.968 1.00 93.38 88 ALA A CA 1
ATOM 688 C C . ALA A 1 88 ? -42.451 -6.188 4.668 1.00 93.38 88 ALA A C 1
ATOM 690 O O . ALA A 1 88 ? -41.277 -5.843 4.654 1.00 93.38 88 ALA A O 1
ATOM 691 N N . ALA A 1 89 ? -42.830 -7.432 4.363 1.00 90.81 89 ALA A N 1
ATOM 692 C CA . ALA A 1 89 ? -41.887 -8.496 4.025 1.00 90.81 89 ALA A CA 1
ATOM 693 C C . ALA A 1 89 ? -41.076 -8.183 2.758 1.00 90.81 89 ALA A C 1
ATOM 695 O O . ALA A 1 89 ? -39.868 -8.396 2.748 1.00 90.81 89 ALA A O 1
ATOM 696 N N . LEU A 1 90 ? -41.711 -7.636 1.715 1.00 91.62 90 LEU A N 1
ATOM 697 C CA . LEU A 1 90 ? -41.020 -7.218 0.490 1.00 91.62 90 LEU A CA 1
ATOM 698 C C . LEU A 1 90 ? -40.041 -6.069 0.753 1.00 91.62 90 LEU A C 1
ATOM 700 O O . LEU A 1 90 ? -38.917 -6.103 0.261 1.00 91.62 90 LEU A O 1
ATOM 704 N N . LEU A 1 91 ? -40.445 -5.073 1.545 1.00 92.06 91 LEU A N 1
ATOM 705 C CA . LEU A 1 91 ? -39.610 -3.912 1.852 1.00 92.06 91 LEU A CA 1
ATOM 706 C C . LEU A 1 91 ? -38.424 -4.296 2.745 1.00 92.06 91 LEU A C 1
ATOM 708 O O . LEU A 1 91 ? -37.303 -3.879 2.475 1.00 92.06 91 LEU A O 1
ATOM 712 N N . LEU A 1 92 ? -38.648 -5.142 3.755 1.00 89.56 92 LEU A N 1
ATOM 713 C CA . LEU A 1 92 ? -37.584 -5.693 4.599 1.00 89.56 92 LEU A CA 1
ATOM 714 C C . LEU A 1 92 ? -36.640 -6.587 3.785 1.00 89.56 92 LEU A C 1
ATOM 716 O O . LEU A 1 92 ? -35.427 -6.450 3.904 1.00 89.56 92 LEU A O 1
ATOM 720 N N . GLY A 1 93 ? -37.187 -7.454 2.927 1.00 84.75 93 GLY A N 1
ATOM 721 C CA . GLY A 1 93 ? -36.404 -8.319 2.047 1.00 84.75 93 GLY A CA 1
ATOM 722 C C . GLY A 1 93 ? -35.523 -7.527 1.087 1.00 84.75 93 GLY A C 1
ATOM 723 O O . GLY A 1 93 ? -34.365 -7.872 0.914 1.00 84.75 93 GLY A O 1
ATOM 724 N N . PHE A 1 94 ? -36.031 -6.431 0.521 1.00 88.25 94 PHE A N 1
ATOM 725 C CA . PHE A 1 94 ? -35.245 -5.535 -0.327 1.00 88.25 94 PHE A CA 1
ATOM 726 C C . PHE A 1 94 ? -34.180 -4.762 0.467 1.00 88.25 94 PHE A C 1
ATOM 728 O O . PHE A 1 94 ? -33.020 -4.735 0.069 1.00 88.25 94 PHE A O 1
ATOM 735 N N . GLN A 1 95 ? -34.551 -4.166 1.605 1.00 84.88 95 GLN A N 1
ATOM 736 C CA . GLN A 1 95 ? -33.664 -3.307 2.398 1.00 84.88 95 GLN A CA 1
ATOM 737 C C . GLN A 1 95 ? -32.511 -4.070 3.065 1.00 84.88 95 GLN A C 1
ATOM 739 O O . GLN A 1 95 ? -31.431 -3.510 3.250 1.00 84.88 95 GLN A O 1
ATOM 744 N N . PHE A 1 96 ? -32.742 -5.325 3.457 1.00 83.75 96 PHE A N 1
ATOM 745 C CA . PHE A 1 96 ? -31.772 -6.137 4.194 1.00 83.75 96 PHE A CA 1
ATOM 746 C C . PHE A 1 96 ? -31.302 -7.381 3.428 1.00 83.75 96 PHE A C 1
ATOM 748 O O . PHE A 1 96 ? -30.729 -8.292 4.026 1.00 83.75 96 PHE A O 1
ATOM 755 N N . SER A 1 97 ? -31.521 -7.439 2.111 1.00 80.06 97 SER A N 1
ATOM 756 C CA . SER A 1 97 ? -30.983 -8.520 1.279 1.00 80.06 97 SER A CA 1
ATOM 757 C C . SER A 1 97 ? -29.460 -8.589 1.417 1.00 80.06 97 SER A C 1
ATOM 759 O O . SER A 1 97 ? -28.776 -7.591 1.201 1.00 80.06 97 SER A O 1
ATOM 761 N N . GLY A 1 98 ? -28.933 -9.766 1.763 1.00 69.38 98 GLY A N 1
ATOM 762 C CA . GLY A 1 98 ? -27.491 -10.009 1.886 1.00 69.38 98 GLY A CA 1
ATOM 763 C C . GLY A 1 98 ? -26.833 -9.493 3.172 1.00 69.38 98 GLY A C 1
ATOM 764 O O . GLY A 1 98 ? -25.616 -9.563 3.267 1.00 69.38 98 GLY A O 1
ATOM 765 N N . ARG A 1 99 ? -27.598 -8.987 4.151 1.00 77.38 99 ARG A N 1
ATOM 766 C CA . ARG A 1 99 ? -27.066 -8.576 5.465 1.00 77.38 99 ARG A CA 1
ATOM 767 C C . ARG A 1 99 ? -27.017 -9.756 6.431 1.00 77.38 99 ARG A C 1
ATOM 769 O O . ARG A 1 99 ? -27.983 -10.518 6.505 1.00 77.38 99 ARG A O 1
ATOM 776 N N . ASP A 1 100 ? -25.942 -9.870 7.209 1.00 66.69 100 ASP A N 1
ATOM 777 C CA . ASP A 1 100 ? -25.877 -10.831 8.308 1.00 66.69 100 ASP A CA 1
ATOM 778 C C . ASP A 1 100 ? -26.514 -10.249 9.581 1.00 66.69 100 ASP A C 1
ATOM 780 O O . ASP A 1 100 ? -26.314 -9.088 9.947 1.00 66.69 100 ASP A O 1
ATOM 784 N N . PHE A 1 101 ? -27.305 -11.071 10.266 1.00 69.88 101 PHE A N 1
ATOM 785 C CA . PHE A 1 101 ? -27.960 -10.736 11.534 1.00 69.88 101 PHE A CA 1
ATOM 786 C C . PHE A 1 101 ? -27.365 -11.502 12.724 1.00 69.88 101 PHE A C 1
ATOM 788 O O . PHE A 1 101 ? -27.836 -11.345 13.852 1.00 69.88 101 PHE A O 1
ATOM 795 N N . GLY A 1 102 ? -26.383 -12.370 12.468 1.00 68.94 102 GLY A N 1
ATOM 796 C CA . GLY A 1 102 ? -25.688 -13.179 13.459 1.00 68.94 102 GLY A CA 1
ATOM 797 C C . GLY A 1 102 ? -24.585 -12.417 14.195 1.00 68.94 102 GLY A C 1
ATOM 798 O O . GLY A 1 102 ? -24.621 -11.194 14.338 1.00 68.94 102 GLY A O 1
ATOM 799 N N . ALA A 1 103 ? -23.603 -13.167 14.696 1.00 74.44 103 ALA A N 1
ATOM 800 C CA . ALA A 1 103 ? -22.433 -12.599 15.357 1.00 74.44 103 ALA A CA 1
ATOM 801 C C . ALA A 1 103 ? -21.618 -11.730 14.388 1.00 74.44 103 ALA A C 1
ATOM 803 O O . ALA A 1 103 ? -21.505 -12.068 13.206 1.00 74.44 103 ALA A O 1
ATOM 804 N N . VAL A 1 104 ? -21.012 -10.654 14.895 1.00 77.94 104 VAL A N 1
ATOM 805 C CA . VAL A 1 104 ? -20.099 -9.804 14.104 1.00 77.94 104 VAL A CA 1
ATOM 806 C C . VAL A 1 104 ? -18.735 -10.460 13.857 1.00 77.94 104 VAL A C 1
ATOM 808 O O . VAL A 1 104 ? -17.939 -9.962 13.067 1.00 77.94 104 VAL A O 1
ATOM 811 N N . THR A 1 105 ? -18.478 -11.600 14.498 1.00 82.69 105 THR A N 1
ATOM 812 C CA . THR A 1 105 ? -17.281 -12.427 14.331 1.00 82.69 105 THR A CA 1
ATOM 813 C C . THR A 1 105 ? -17.614 -13.786 13.712 1.00 82.69 105 THR A C 1
ATOM 815 O O . THR A 1 105 ? -18.770 -14.221 13.671 1.00 82.69 105 THR A O 1
ATOM 818 N N . GLN A 1 106 ? -16.587 -14.463 13.210 1.00 84.44 106 GLN A N 1
ATOM 819 C CA . GLN A 1 106 ? -16.634 -15.830 12.701 1.00 84.44 106 GLN A CA 1
ATOM 820 C C . GLN A 1 106 ? -15.442 -16.632 13.226 1.00 84.44 106 GLN A C 1
ATOM 822 O O . GLN A 1 106 ? -14.392 -16.062 13.514 1.00 84.44 106 GLN A O 1
ATOM 827 N N . VAL A 1 107 ? -15.608 -17.949 13.350 1.00 86.75 107 VAL A N 1
ATOM 828 C CA . VAL A 1 107 ? -14.516 -18.860 13.709 1.00 86.75 107 VAL A CA 1
ATOM 829 C C . VAL A 1 107 ? -13.913 -19.420 12.430 1.00 86.75 107 VAL A C 1
ATOM 831 O O . VAL A 1 107 ? -14.640 -19.956 11.594 1.00 86.75 107 VAL A O 1
ATOM 834 N N . ILE A 1 108 ? -12.599 -19.302 12.292 1.00 89.25 108 ILE A N 1
ATOM 835 C CA . ILE A 1 108 ? -11.825 -19.877 11.194 1.00 89.25 108 ILE A CA 1
ATOM 836 C C . ILE A 1 108 ? -10.791 -20.854 11.756 1.00 89.25 108 ILE A C 1
ATOM 838 O O . ILE A 1 108 ? -10.246 -20.630 12.835 1.00 89.25 108 ILE A O 1
ATOM 842 N N . ALA A 1 109 ? -10.529 -21.939 11.033 1.00 90.06 109 ALA A N 1
ATOM 843 C CA . ALA A 1 109 ? -9.419 -22.838 11.325 1.00 90.06 109 ALA A CA 1
ATOM 844 C C . ALA A 1 109 ? -8.223 -22.405 10.479 1.00 90.06 109 ALA A C 1
ATOM 846 O O . ALA A 1 109 ? -8.348 -22.308 9.259 1.00 90.06 109 ALA A O 1
ATOM 847 N N . VAL A 1 110 ? -7.096 -22.131 11.129 1.00 91.00 110 VAL A N 1
ATOM 848 C CA . VAL A 1 110 ? -5.890 -21.618 10.477 1.00 91.00 110 VAL A CA 1
ATOM 849 C C . VAL A 1 110 ? -4.716 -22.506 10.845 1.00 91.00 110 VAL A C 1
ATOM 851 O O . VAL A 1 110 ? -4.522 -22.831 12.016 1.00 91.00 110 VAL A O 1
ATOM 854 N N . GLU A 1 111 ? -3.968 -22.920 9.832 1.00 91.06 111 GLU A N 1
ATOM 855 C CA . GLU A 1 111 ? -2.735 -23.685 9.981 1.00 91.06 111 GLU A CA 1
ATOM 856 C C . GLU A 1 111 ? -1.555 -22.718 10.100 1.00 91.06 111 GLU A C 1
ATOM 858 O O . GLU A 1 111 ? -1.427 -21.797 9.291 1.00 91.06 111 GLU A O 1
ATOM 863 N N . ASP A 1 112 ? -0.730 -22.898 11.129 1.00 90.50 112 ASP A N 1
ATOM 864 C CA . ASP A 1 112 ? 0.477 -22.102 11.331 1.00 90.50 112 ASP A CA 1
ATOM 865 C C . ASP A 1 112 ? 1.668 -22.620 10.505 1.00 90.50 112 ASP A C 1
ATOM 867 O O . ASP A 1 112 ? 1.610 -23.650 9.830 1.00 90.50 112 ASP A O 1
ATOM 871 N N . GLU A 1 113 ? 2.796 -21.917 10.580 1.00 91.56 113 GLU A N 1
ATOM 872 C CA . GLU A 1 113 ? 4.026 -22.261 9.864 1.00 91.56 113 GLU A CA 1
ATOM 873 C C . GLU A 1 113 ? 4.696 -23.578 10.320 1.00 91.56 113 GLU A C 1
ATOM 875 O O . GLU A 1 113 ? 5.699 -24.000 9.741 1.00 91.56 113 GLU A O 1
ATOM 880 N N . HIS A 1 114 ? 4.149 -24.243 11.343 1.00 92.44 114 HIS A N 1
ATOM 881 C CA . HIS A 1 114 ? 4.588 -25.543 11.859 1.00 92.44 114 HIS A CA 1
ATOM 882 C C . HIS A 1 114 ? 3.587 -26.669 11.541 1.00 92.44 114 HIS A C 1
ATOM 884 O O . HIS A 1 114 ? 3.815 -27.817 11.935 1.00 92.44 114 HIS A O 1
ATOM 890 N N . GLY A 1 115 ? 2.496 -26.363 10.830 1.00 89.00 115 GLY A N 1
ATOM 891 C CA . GLY A 1 115 ? 1.434 -27.305 10.484 1.00 89.00 115 GLY A CA 1
ATOM 892 C C . GLY A 1 115 ? 0.407 -27.533 11.598 1.00 89.00 115 GLY A C 1
ATOM 893 O O . GLY A 1 115 ? -0.380 -28.482 11.533 1.00 89.00 115 GLY A O 1
ATOM 894 N N . ALA A 1 116 ? 0.413 -26.715 12.655 1.00 92.62 116 ALA A N 1
ATOM 895 C CA . ALA A 1 116 ? -0.570 -26.809 13.724 1.00 92.62 116 ALA A CA 1
ATOM 896 C C . ALA A 1 116 ? -1.823 -26.003 13.366 1.00 92.62 116 ALA A C 1
ATOM 898 O O . ALA A 1 116 ? -1.765 -24.811 13.074 1.00 92.62 116 ALA A O 1
ATOM 899 N N . VAL A 1 117 ? -2.983 -26.658 13.423 1.00 91.75 117 VAL A N 1
ATOM 900 C CA . VAL A 1 117 ? -4.274 -26.019 13.153 1.00 91.75 117 VAL A CA 1
ATOM 901 C C . VAL A 1 117 ? -4.852 -25.459 14.449 1.00 91.75 117 VAL A C 1
ATOM 903 O O . VAL A 1 117 ? -5.054 -26.195 15.417 1.00 91.75 117 VAL A O 1
ATOM 906 N N . THR A 1 118 ? -5.153 -24.162 14.456 1.00 89.31 118 THR A N 1
ATOM 907 C CA . THR A 1 118 ? -5.791 -23.460 15.577 1.00 89.31 118 THR A CA 1
ATOM 908 C C . THR A 1 118 ? -7.086 -22.789 15.132 1.00 89.31 118 THR A C 1
ATOM 910 O O . THR A 1 118 ? -7.200 -22.305 14.007 1.00 89.31 118 THR A O 1
ATOM 913 N N . GLU A 1 119 ? -8.088 -22.770 16.012 1.00 89.88 119 GLU A N 1
ATOM 914 C CA . GLU A 1 119 ? -9.309 -21.999 15.780 1.00 89.88 119 GLU A CA 1
ATOM 915 C C . GLU A 1 119 ? -9.095 -20.546 16.215 1.00 89.88 119 GLU A C 1
ATOM 917 O O . GLU A 1 119 ? -8.637 -20.273 17.327 1.00 89.88 119 GLU A O 1
ATOM 922 N N . ARG A 1 120 ? -9.444 -19.605 15.339 1.00 85.31 120 ARG A N 1
ATOM 923 C CA . ARG A 1 120 ? -9.372 -18.164 15.584 1.00 85.31 120 ARG A CA 1
ATOM 924 C C . ARG A 1 120 ? -10.747 -17.539 15.422 1.00 85.31 120 ARG A C 1
ATOM 926 O O . ARG A 1 120 ? -11.454 -17.820 14.458 1.00 85.31 120 ARG A O 1
ATOM 933 N N . VAL A 1 121 ? -11.106 -16.661 16.352 1.00 83.94 121 VAL A N 1
ATOM 934 C CA . VAL A 1 121 ? -12.288 -15.802 16.235 1.00 83.94 121 VAL A CA 1
ATOM 935 C C . VAL A 1 121 ? -11.848 -14.512 15.558 1.00 83.94 121 VAL A C 1
ATOM 937 O O . VAL A 1 121 ? -11.030 -13.785 16.112 1.00 83.94 121 VAL A O 1
ATOM 940 N N . VAL A 1 122 ? -12.379 -14.229 14.370 1.00 84.56 122 VAL A N 1
ATOM 941 C CA . VAL A 1 122 ? -12.027 -13.033 13.593 1.00 84.56 122 VAL A CA 1
ATOM 942 C C . VAL A 1 122 ? -13.260 -12.189 13.271 1.00 84.56 122 VAL A C 1
ATOM 944 O O . VAL A 1 122 ? -14.349 -12.741 13.074 1.00 84.56 122 VAL A O 1
ATOM 947 N N . PRO A 1 123 ? -13.128 -10.856 13.185 1.00 84.19 123 PRO A N 1
ATOM 948 C CA . PRO A 1 123 ? -14.203 -9.979 12.730 1.00 84.19 123 PRO A CA 1
ATOM 949 C C . PRO A 1 123 ? -14.639 -10.296 11.301 1.00 84.19 123 PRO A C 1
ATOM 951 O O . PRO A 1 123 ? -13.802 -10.485 10.413 1.00 84.19 123 PRO A O 1
ATOM 954 N N . LYS A 1 124 ? -15.954 -10.308 11.059 1.00 82.62 124 LYS A N 1
ATOM 955 C CA . LYS A 1 124 ? -16.492 -10.346 9.697 1.00 82.62 124 LYS A CA 1
ATOM 956 C C . LYS A 1 124 ? -16.268 -8.999 9.022 1.00 82.62 124 LYS A C 1
ATOM 958 O O . LYS A 1 124 ? -16.400 -7.939 9.632 1.00 82.62 124 LYS A O 1
ATOM 963 N N . ASN A 1 125 ? -15.995 -9.064 7.728 1.00 76.31 125 ASN A N 1
ATOM 964 C CA . ASN A 1 125 ? -15.564 -7.934 6.913 1.00 76.31 125 ASN A CA 1
ATOM 965 C C . ASN A 1 125 ? -16.512 -6.728 6.949 1.00 76.31 125 ASN A C 1
ATOM 967 O O . ASN A 1 125 ? -16.049 -5.598 7.045 1.00 76.31 125 ASN A O 1
ATOM 971 N N . GLU A 1 126 ? -17.828 -6.950 6.944 1.00 77.69 126 GLU A N 1
ATOM 972 C CA . GLU A 1 126 ? -18.828 -5.868 6.958 1.00 77.69 126 GLU A CA 1
ATOM 973 C C . GLU A 1 126 ? -18.832 -5.019 8.246 1.00 77.69 126 GLU A C 1
ATOM 975 O O . GLU A 1 126 ? -19.405 -3.926 8.261 1.00 77.69 126 GLU A O 1
ATOM 980 N N . TYR A 1 127 ? -18.181 -5.497 9.313 1.00 80.88 127 TYR A N 1
ATOM 981 C CA . TYR A 1 127 ? -18.054 -4.784 10.586 1.00 80.88 127 TYR A CA 1
ATOM 982 C C . TYR A 1 127 ? -16.682 -4.135 10.787 1.00 80.88 127 TYR A C 1
ATOM 984 O O . TYR A 1 127 ? -16.511 -3.410 11.766 1.00 80.88 127 TYR A O 1
ATOM 992 N N . ARG A 1 128 ? -15.721 -4.346 9.875 1.00 85.62 128 ARG A N 1
ATOM 993 C CA . ARG A 1 128 ? -14.424 -3.659 9.921 1.00 85.62 128 ARG A CA 1
ATOM 994 C C . ARG A 1 128 ? -14.591 -2.171 9.594 1.00 85.62 128 ARG A C 1
ATOM 996 O O . ARG A 1 128 ? -15.475 -1.764 8.835 1.00 85.62 128 ARG A O 1
ATOM 1003 N N . ARG A 1 129 ? -13.747 -1.339 10.195 1.00 90.38 129 ARG A N 1
ATOM 1004 C CA . ARG A 1 129 ? -13.775 0.122 10.115 1.00 90.38 129 ARG A CA 1
ATOM 1005 C C . ARG A 1 129 ? -12.436 0.613 9.587 1.00 90.38 129 ARG A C 1
ATOM 1007 O O . ARG A 1 129 ? -11.433 0.546 10.288 1.00 90.38 129 ARG A O 1
ATOM 1014 N N . ARG A 1 130 ? -12.437 1.135 8.358 1.00 92.31 130 ARG A N 1
ATOM 1015 C CA . ARG A 1 130 ? -11.268 1.802 7.772 1.00 92.31 130 ARG A CA 1
ATOM 1016 C C . ARG A 1 130 ? -11.241 3.267 8.205 1.00 92.31 130 ARG A C 1
ATOM 1018 O O . ARG A 1 130 ? -12.236 3.970 7.998 1.00 92.31 130 ARG A O 1
ATOM 1025 N N . VAL A 1 131 ? -10.127 3.723 8.772 1.00 96.06 131 VAL A N 1
ATOM 1026 C CA . VAL A 1 131 ? -9.935 5.107 9.228 1.00 96.06 131 VAL A CA 1
ATOM 1027 C C . VAL A 1 131 ? -8.621 5.695 8.716 1.00 96.06 131 VAL A C 1
ATOM 1029 O O . VAL A 1 131 ? -7.562 5.089 8.849 1.00 96.06 131 VAL A O 1
ATOM 1032 N N . LEU A 1 132 ? -8.688 6.896 8.142 1.00 96.50 132 LEU A N 1
ATOM 1033 C CA . LEU A 1 132 ? -7.522 7.679 7.733 1.00 96.50 132 LEU A CA 1
ATOM 1034 C C . LEU A 1 132 ? -7.177 8.679 8.834 1.00 96.50 132 LEU A C 1
ATOM 1036 O O . LEU A 1 132 ? -7.949 9.603 9.090 1.00 96.50 132 LEU A O 1
ATOM 1040 N N . VAL A 1 133 ? -6.037 8.505 9.493 1.00 97.50 133 VAL A N 1
ATOM 1041 C CA . VAL A 1 133 ? -5.569 9.388 10.566 1.00 97.50 133 VAL A CA 1
ATOM 1042 C C . VAL A 1 133 ? -4.593 10.401 9.981 1.00 97.50 133 VAL A C 1
ATOM 1044 O O . VAL A 1 133 ? -3.435 10.083 9.726 1.00 97.50 133 VAL A O 1
ATOM 1047 N N . PHE A 1 134 ? -5.064 11.628 9.749 1.00 96.19 134 PHE A N 1
ATOM 1048 C CA . PHE A 1 134 ? -4.202 12.717 9.290 1.00 96.19 134 PHE A CA 1
ATOM 1049 C C . PHE A 1 134 ? -3.269 13.200 10.399 1.00 96.19 134 PHE A C 1
ATOM 1051 O O . PHE A 1 134 ? -3.581 13.086 11.586 1.00 96.19 134 PHE A O 1
ATOM 1058 N N . TYR A 1 135 ? -2.157 13.808 9.994 1.00 94.31 135 TYR A N 1
ATOM 1059 C CA . TYR A 1 135 ? -1.242 14.482 10.904 1.00 94.31 135 TYR A CA 1
ATOM 1060 C C . TYR A 1 135 ? -1.973 15.617 11.644 1.00 94.31 135 TYR A C 1
ATOM 1062 O O . TYR A 1 135 ? -2.511 16.523 10.997 1.00 94.31 135 TYR A O 1
ATOM 1070 N N . PRO A 1 136 ? -2.079 15.561 12.986 1.00 94.44 136 PRO A N 1
ATOM 1071 C CA . PRO A 1 136 ? -2.718 16.614 13.759 1.00 94.44 136 PRO A CA 1
ATOM 1072 C C . PRO A 1 136 ? -1.887 17.897 13.710 1.00 94.44 136 PRO A C 1
ATOM 1074 O O . PRO A 1 136 ? -0.664 17.860 13.794 1.00 94.44 136 PRO A O 1
ATOM 1077 N N . GLU A 1 137 ? -2.541 19.051 13.636 1.00 91.69 137 GLU A N 1
ATOM 1078 C CA . GLU A 1 137 ? -1.857 20.345 13.646 1.00 91.69 137 GLU A CA 1
ATOM 1079 C C . GLU A 1 137 ? -1.031 20.509 14.931 1.00 91.69 137 GLU A C 1
ATOM 1081 O O . GLU A 1 137 ? -1.532 20.304 16.039 1.00 91.69 137 GLU A O 1
ATOM 1086 N N . ASN A 1 138 ? 0.239 20.889 14.796 1.00 88.31 138 ASN A N 1
ATOM 1087 C CA . ASN A 1 138 ? 1.102 21.136 15.946 1.00 88.31 138 ASN A CA 1
ATOM 1088 C C . ASN A 1 138 ? 0.786 22.509 16.564 1.00 88.31 138 ASN A C 1
ATOM 1090 O O . ASN A 1 138 ? 1.045 23.551 15.960 1.00 88.31 138 ASN A O 1
ATOM 1094 N N . SER A 1 139 ? 0.275 22.516 17.796 1.00 81.69 139 SER A N 1
ATOM 1095 C CA . SER A 1 139 ? 0.015 23.735 18.572 1.00 81.69 139 SER A CA 1
ATOM 1096 C C . SER A 1 139 ? 1.125 24.077 19.580 1.00 81.69 139 SER A C 1
ATOM 1098 O O . SER A 1 139 ? 1.005 25.062 20.307 1.00 81.69 139 SER A O 1
ATOM 1100 N N . GLY A 1 140 ? 2.189 23.270 19.659 1.00 66.31 140 GLY A N 1
ATOM 1101 C CA . GLY A 1 140 ? 3.277 23.348 20.643 1.00 66.31 140 GLY A CA 1
ATOM 1102 C C . GLY A 1 140 ? 4.550 24.080 20.193 1.00 66.31 140 GLY A C 1
ATOM 1103 O O . GLY A 1 140 ? 5.552 23.999 20.902 1.00 66.31 140 GLY A O 1
ATOM 1104 N N . GLY A 1 141 ? 4.535 24.774 19.048 1.00 69.38 141 GLY A N 1
ATOM 1105 C CA . GLY A 1 141 ? 5.695 25.497 18.497 1.00 69.38 141 GLY A CA 1
ATOM 1106 C C . GLY A 1 141 ? 6.727 24.602 17.787 1.00 69.38 141 GLY A C 1
ATOM 1107 O O . GLY A 1 141 ? 6.566 23.383 17.728 1.00 69.38 141 GLY A O 1
ATOM 1108 N N . GLU A 1 142 ? 7.790 25.205 17.235 1.00 71.62 142 GLU A N 1
ATOM 1109 C CA . GLU A 1 142 ? 8.817 24.500 16.432 1.00 71.62 142 GLU A CA 1
ATOM 1110 C C . GLU A 1 142 ? 9.559 23.400 17.208 1.00 71.62 142 GLU A C 1
ATOM 1112 O O . GLU A 1 142 ? 9.902 22.371 16.634 1.00 71.62 142 GLU A O 1
ATOM 1117 N N . GLU A 1 143 ? 9.751 23.565 18.520 1.00 69.25 143 GLU A N 1
ATOM 1118 C CA . GLU A 1 143 ? 10.440 22.584 19.378 1.00 69.25 143 GLU A CA 1
ATOM 1119 C C . GLU A 1 143 ? 9.717 21.222 19.424 1.00 69.25 143 GLU A C 1
ATOM 1121 O O . GLU A 1 143 ? 10.342 20.181 19.610 1.00 69.25 143 GLU A O 1
ATOM 1126 N N . ASN A 1 144 ? 8.405 21.218 19.170 1.00 76.69 144 ASN A N 1
ATOM 1127 C CA . ASN A 1 144 ? 7.557 20.028 19.151 1.00 76.69 144 ASN A CA 1
ATOM 1128 C C . ASN A 1 144 ? 7.136 19.616 17.732 1.00 76.69 144 ASN A C 1
ATOM 1130 O O . ASN A 1 144 ? 6.153 18.893 17.576 1.00 76.69 144 ASN A O 1
ATOM 1134 N N . ALA A 1 145 ? 7.853 20.058 16.691 1.00 76.94 145 ALA A N 1
ATOM 1135 C CA . ALA A 1 145 ? 7.504 19.760 15.298 1.00 76.94 145 ALA A CA 1
ATOM 1136 C C . ALA A 1 145 ? 7.322 18.257 15.026 1.00 76.94 145 ALA A C 1
ATOM 1138 O O . ALA A 1 145 ? 6.375 17.882 14.348 1.00 76.94 145 ALA A O 1
ATOM 1139 N N . TRP A 1 146 ? 8.144 17.404 15.646 1.00 83.31 146 TRP A N 1
ATOM 1140 C CA . TRP A 1 146 ? 8.104 15.943 15.493 1.00 83.31 146 TRP A CA 1
ATOM 1141 C C . TRP A 1 146 ? 6.817 15.276 16.013 1.00 83.31 146 TRP A C 1
ATOM 1143 O O . TRP A 1 146 ? 6.564 14.105 15.724 1.00 83.31 146 TRP A O 1
ATOM 1153 N N . THR A 1 147 ? 6.018 15.978 16.821 1.00 88.88 147 THR A N 1
ATOM 1154 C CA . THR A 1 147 ? 4.884 15.385 17.551 1.00 88.88 147 THR A CA 1
ATOM 1155 C C . THR A 1 147 ? 3.678 15.100 16.670 1.00 88.88 147 THR A C 1
ATOM 1157 O O . THR A 1 147 ? 2.870 14.241 17.015 1.00 88.88 147 THR A O 1
ATOM 1160 N N . SER A 1 148 ? 3.554 15.790 15.537 1.00 92.00 148 SER A N 1
ATOM 1161 C CA . SER A 1 148 ? 2.414 15.645 14.638 1.00 92.00 148 SER A CA 1
ATOM 1162 C C . SER A 1 148 ? 2.407 14.259 13.986 1.00 92.00 148 SER A C 1
ATOM 1164 O O . SER A 1 148 ? 1.526 13.437 14.249 1.00 92.00 148 SER A O 1
ATOM 1166 N N . GLU A 1 149 ? 3.449 13.947 13.222 1.00 93.00 149 GLU A N 1
ATOM 1167 C CA . GLU A 1 149 ? 3.616 12.667 12.539 1.00 93.00 149 GLU A CA 1
ATOM 1168 C C . GLU A 1 149 ? 3.761 11.532 13.547 1.00 93.00 149 GLU A C 1
ATOM 1170 O O . GLU A 1 149 ? 3.184 10.462 13.358 1.00 93.00 149 GLU A O 1
ATOM 1175 N N . THR A 1 150 ? 4.454 11.784 14.664 1.00 94.88 150 THR A N 1
ATOM 1176 C CA . THR A 1 150 ? 4.623 10.781 15.719 1.00 94.88 150 THR A CA 1
ATOM 1177 C C . THR A 1 150 ? 3.300 10.416 16.380 1.00 94.88 150 THR A C 1
ATOM 1179 O O . THR A 1 150 ? 3.048 9.237 16.604 1.00 94.88 150 THR A O 1
ATOM 1182 N N . MET A 1 151 ? 2.411 11.378 16.641 1.00 95.56 151 MET A N 1
ATOM 1183 C CA . MET A 1 151 ? 1.081 11.085 17.185 1.00 95.56 151 MET A CA 1
ATOM 1184 C C . MET A 1 151 ? 0.240 10.257 16.206 1.00 95.56 151 MET A C 1
ATOM 1186 O O . MET A 1 151 ? -0.366 9.266 16.607 1.00 95.56 151 MET A O 1
ATOM 1190 N N . ALA A 1 152 ? 0.218 10.617 14.918 1.00 96.06 152 ALA A N 1
ATOM 1191 C CA . ALA A 1 152 ? -0.503 9.831 13.914 1.00 96.06 152 ALA A CA 1
ATOM 1192 C C . ALA A 1 152 ? 0.066 8.408 13.784 1.00 96.06 152 ALA A C 1
ATOM 1194 O O . ALA A 1 152 ? -0.696 7.445 13.699 1.00 96.06 152 ALA A O 1
ATOM 1195 N N . TYR A 1 153 ? 1.393 8.270 13.828 1.00 95.94 153 TYR A N 1
ATOM 1196 C CA . TYR A 1 153 ? 2.078 6.983 13.801 1.00 95.94 153 TYR A CA 1
ATOM 1197 C C . TYR A 1 153 ? 1.742 6.118 15.024 1.00 95.94 153 TYR A C 1
ATOM 1199 O O . TYR A 1 153 ? 1.332 4.969 14.863 1.00 95.94 153 TYR A O 1
ATOM 1207 N N . LEU A 1 154 ? 1.835 6.674 16.234 1.00 96.81 154 LEU A N 1
ATOM 1208 C CA . LEU A 1 154 ? 1.500 5.979 17.480 1.00 96.81 154 LEU A CA 1
ATOM 1209 C C . LEU A 1 154 ? 0.039 5.518 17.492 1.00 96.81 154 LEU A C 1
ATOM 1211 O O . LEU A 1 154 ? -0.230 4.353 17.779 1.00 96.81 154 LEU A O 1
ATOM 1215 N N . LEU A 1 155 ? -0.896 6.389 17.093 1.00 97.25 155 LEU A N 1
ATOM 1216 C CA . LEU A 1 155 ? -2.303 6.015 16.937 1.00 97.25 155 LEU A CA 1
ATOM 1217 C C . LEU A 1 155 ? -2.478 4.897 15.911 1.00 97.25 155 LEU A C 1
ATOM 1219 O O . LEU A 1 155 ? -3.292 4.006 16.127 1.00 97.25 155 LEU A O 1
ATOM 1223 N N . SER A 1 156 ? -1.730 4.923 14.806 1.00 95.62 156 SER A N 1
ATOM 1224 C CA . SER A 1 156 ? -1.821 3.875 13.789 1.00 95.62 156 SER A CA 1
ATOM 1225 C C . SER A 1 156 ? -1.358 2.514 14.313 1.00 95.62 156 SER A C 1
ATOM 1227 O O . SER A 1 156 ? -2.060 1.519 14.142 1.00 95.62 156 SER A O 1
ATOM 1229 N N . LEU A 1 157 ? -0.233 2.463 15.027 1.00 94.62 157 LEU A N 1
ATOM 1230 C CA . LEU A 1 157 ? 0.248 1.224 15.629 1.00 94.62 157 LEU A CA 1
ATOM 1231 C C . LEU A 1 157 ? -0.739 0.701 16.668 1.00 94.62 157 LEU A C 1
ATOM 1233 O O . LEU A 1 157 ? -1.101 -0.474 16.609 1.00 94.62 157 LEU A O 1
ATOM 1237 N N . ASP A 1 158 ? -1.227 1.570 17.553 1.00 95.94 158 ASP A N 1
ATOM 1238 C CA . ASP A 1 158 ? -2.148 1.155 18.602 1.00 95.94 158 ASP A CA 1
ATOM 1239 C C . ASP A 1 158 ? -3.464 0.633 18.013 1.00 95.94 158 ASP A C 1
ATOM 1241 O O . ASP A 1 158 ? -3.871 -0.501 18.261 1.00 95.94 158 ASP A O 1
ATOM 1245 N N . LEU A 1 159 ? -4.107 1.409 17.134 1.00 95.25 159 LEU A N 1
ATOM 1246 C CA . LEU A 1 159 ? -5.362 1.018 16.486 1.00 95.25 159 LEU A CA 1
ATOM 1247 C C . LEU A 1 159 ? -5.235 -0.293 15.702 1.00 95.25 159 LEU A C 1
ATOM 1249 O O . LEU A 1 159 ? -6.192 -1.065 15.681 1.00 95.25 159 LEU A O 1
ATOM 1253 N N . SER A 1 160 ? -4.069 -0.567 15.106 1.00 91.62 160 SER A N 1
ATOM 1254 C CA . SER A 1 160 ? -3.826 -1.787 14.324 1.00 91.62 160 SER A CA 1
ATOM 1255 C C . SER A 1 160 ? -3.854 -3.085 15.142 1.00 91.62 160 SER A C 1
ATOM 1257 O O . SER A 1 160 ? -3.991 -4.161 14.552 1.00 91.62 160 SER A O 1
ATOM 1259 N N . GLN A 1 161 ? -3.770 -2.997 16.478 1.00 92.06 161 GLN A N 1
ATOM 1260 C CA . GLN A 1 161 ? -3.932 -4.145 17.379 1.00 92.06 161 GLN A CA 1
ATOM 1261 C C . GLN A 1 161 ? -5.341 -4.752 17.298 1.00 92.06 161 GLN A C 1
ATOM 1263 O O . GLN A 1 161 ? -5.510 -5.951 17.514 1.00 92.06 161 GLN A O 1
ATOM 1268 N N . ASP A 1 162 ? -6.357 -3.951 16.954 1.00 90.69 162 ASP A N 1
ATOM 1269 C CA . ASP A 1 162 ? -7.737 -4.420 16.879 1.00 90.69 162 ASP A CA 1
ATOM 1270 C C . ASP A 1 162 ? -8.079 -4.936 15.470 1.00 90.69 162 ASP A C 1
ATOM 1272 O O . ASP A 1 162 ? -7.946 -4.244 14.456 1.00 90.69 162 ASP A O 1
ATOM 1276 N N . GLY A 1 163 ? -8.585 -6.168 15.387 1.00 87.06 163 GLY A N 1
ATOM 1277 C CA . GLY A 1 163 ? -9.031 -6.769 14.131 1.00 87.06 163 GLY A CA 1
ATOM 1278 C C . GLY A 1 163 ? -10.213 -6.054 13.463 1.00 87.06 163 GLY A C 1
ATOM 1279 O O . GLY A 1 163 ? -10.465 -6.293 12.282 1.00 87.06 163 GLY A O 1
ATOM 1280 N N . PHE A 1 164 ? -10.957 -5.208 14.182 1.00 88.56 164 PHE A N 1
ATOM 1281 C CA . PHE A 1 164 ? -12.054 -4.412 13.629 1.00 88.56 164 PHE A CA 1
ATOM 1282 C C . PHE A 1 164 ? -11.592 -3.093 13.005 1.00 88.56 164 PHE A C 1
ATOM 1284 O O . PHE A 1 164 ? -12.384 -2.490 12.283 1.00 88.56 164 PHE A O 1
ATOM 1291 N N . VAL A 1 165 ? -10.364 -2.629 13.256 1.00 91.38 165 VAL A N 1
ATOM 1292 C CA . VAL A 1 165 ? -9.874 -1.343 12.738 1.00 91.38 165 VAL A CA 1
ATOM 1293 C C . VAL A 1 165 ? -8.796 -1.565 11.694 1.00 91.38 165 VAL A C 1
ATOM 1295 O O . VAL A 1 165 ? -7.824 -2.274 11.922 1.00 91.38 165 VAL A O 1
ATOM 1298 N N . ASP A 1 166 ? -8.942 -0.906 10.555 1.00 88.88 166 ASP A N 1
ATOM 1299 C CA . ASP A 1 166 ? -7.897 -0.799 9.547 1.00 88.88 166 ASP A CA 1
ATOM 1300 C C . ASP A 1 166 ? -7.508 0.675 9.458 1.00 88.88 166 ASP A C 1
ATOM 1302 O O . ASP A 1 166 ? -8.338 1.530 9.141 1.00 88.88 166 ASP A O 1
ATOM 1306 N N . VAL A 1 167 ? -6.261 0.996 9.780 1.00 92.94 167 VAL A N 1
ATOM 1307 C CA . VAL A 1 167 ? -5.798 2.382 9.859 1.00 92.94 167 VAL A CA 1
ATOM 1308 C C . VAL A 1 167 ? -4.843 2.703 8.723 1.00 92.94 167 VAL A C 1
ATOM 1310 O O . VAL A 1 167 ? -3.979 1.909 8.363 1.00 92.94 167 VAL A O 1
ATOM 1313 N N . VAL A 1 168 ? -5.016 3.890 8.158 1.00 92.44 168 VAL A N 1
ATOM 1314 C CA . VAL A 1 168 ? -4.155 4.460 7.124 1.00 92.44 168 VAL A CA 1
ATOM 1315 C C . VAL A 1 168 ? -3.654 5.805 7.637 1.00 92.44 168 VAL A C 1
ATOM 1317 O O . VAL A 1 168 ? -4.390 6.522 8.316 1.00 92.44 168 VAL A O 1
ATOM 1320 N N . ILE A 1 169 ? -2.410 6.152 7.321 1.00 94.06 169 ILE A N 1
ATOM 1321 C CA . ILE A 1 169 ? -1.800 7.444 7.652 1.00 94.06 169 ILE A CA 1
ATOM 1322 C C . ILE A 1 169 ? -1.168 8.054 6.396 1.00 94.06 169 ILE A C 1
ATOM 1324 O O . ILE A 1 169 ? -0.839 7.313 5.470 1.00 94.06 169 ILE A O 1
ATOM 1328 N N . PRO A 1 170 ? -0.951 9.380 6.340 1.00 92.50 170 PRO A N 1
ATOM 1329 C CA . PRO A 1 170 ? -0.369 10.028 5.167 1.00 92.50 170 PRO A CA 1
ATOM 1330 C C . PRO A 1 170 ? 0.972 9.433 4.700 1.00 92.50 170 PRO A C 1
ATOM 1332 O O . PRO A 1 170 ? 1.224 9.414 3.498 1.00 92.50 170 PRO A O 1
ATOM 1335 N N . LEU A 1 171 ? 1.789 8.866 5.602 1.00 89.19 171 LEU A N 1
ATOM 1336 C CA . LEU A 1 171 ? 3.041 8.168 5.257 1.00 89.19 171 LEU A CA 1
ATOM 1337 C C . LEU A 1 171 ? 2.862 7.071 4.192 1.00 89.19 171 LEU A C 1
ATOM 1339 O O . LEU A 1 171 ? 3.782 6.845 3.412 1.00 89.19 171 LEU A O 1
ATOM 1343 N N . SER A 1 172 ? 1.704 6.405 4.128 1.00 84.69 172 SER A N 1
ATOM 1344 C CA . SER A 1 172 ? 1.419 5.371 3.121 1.00 84.69 172 SER A CA 1
ATOM 1345 C C . SER A 1 172 ? 0.684 5.897 1.882 1.00 84.69 172 SER A C 1
ATOM 1347 O O . SER A 1 172 ? 0.337 5.121 0.996 1.00 84.69 172 SER A O 1
ATOM 1349 N N . MET A 1 173 ? 0.454 7.212 1.792 1.00 83.75 173 MET A N 1
ATOM 1350 C CA . MET A 1 173 ? -0.320 7.861 0.726 1.00 83.75 173 MET A CA 1
ATOM 1351 C C . MET A 1 173 ? 0.482 8.918 -0.047 1.00 83.75 173 MET A C 1
ATOM 1353 O O . MET A 1 173 ? -0.114 9.783 -0.684 1.00 83.75 173 MET A O 1
ATOM 1357 N N . VAL A 1 174 ? 1.820 8.869 -0.011 1.00 82.31 174 VAL A N 1
ATOM 1358 C CA . VAL A 1 174 ? 2.688 9.899 -0.618 1.00 82.31 174 VAL A CA 1
ATOM 1359 C C . VAL A 1 174 ? 2.347 10.152 -2.088 1.00 82.31 174 VAL A C 1
ATOM 1361 O O . VAL A 1 174 ? 2.171 11.305 -2.461 1.00 82.31 174 VAL A O 1
ATOM 1364 N N . GLY A 1 175 ? 2.155 9.101 -2.893 1.00 74.94 175 GLY A N 1
ATOM 1365 C CA . GLY A 1 175 ? 1.759 9.248 -4.300 1.00 74.94 175 GLY A CA 1
ATOM 1366 C C . GLY A 1 175 ? 0.425 9.985 -4.467 1.00 74.94 175 GLY A C 1
ATOM 1367 O O . GLY A 1 175 ? 0.370 11.013 -5.128 1.00 74.94 175 GLY A O 1
ATOM 1368 N N . ALA A 1 176 ? -0.624 9.541 -3.768 1.00 77.44 176 ALA A N 1
ATOM 1369 C CA . ALA A 1 176 ? -1.942 10.179 -3.833 1.00 77.44 176 ALA A CA 1
ATOM 1370 C C . ALA A 1 176 ? -1.932 11.641 -3.342 1.00 77.44 176 ALA A C 1
ATOM 1372 O O . ALA A 1 176 ? -2.723 12.464 -3.805 1.00 77.44 176 ALA A O 1
ATOM 1373 N N . MET A 1 177 ? -1.052 11.978 -2.394 1.00 83.44 177 MET A N 1
ATOM 1374 C CA . MET A 1 177 ? -0.866 13.358 -1.944 1.00 83.44 177 MET A CA 1
ATOM 1375 C C . MET A 1 177 ? -0.118 14.199 -2.979 1.00 83.44 177 MET A C 1
ATOM 1377 O O . MET A 1 177 ? -0.542 15.325 -3.240 1.00 83.44 177 MET A O 1
ATOM 1381 N N . GLN A 1 178 ? 0.933 13.652 -3.597 1.00 76.75 178 GLN A N 1
ATOM 1382 C CA . GLN A 1 178 ? 1.687 14.313 -4.666 1.00 76.75 178 GLN A CA 1
ATOM 1383 C C . GLN A 1 178 ? 0.783 14.625 -5.860 1.00 76.75 178 GLN A C 1
AT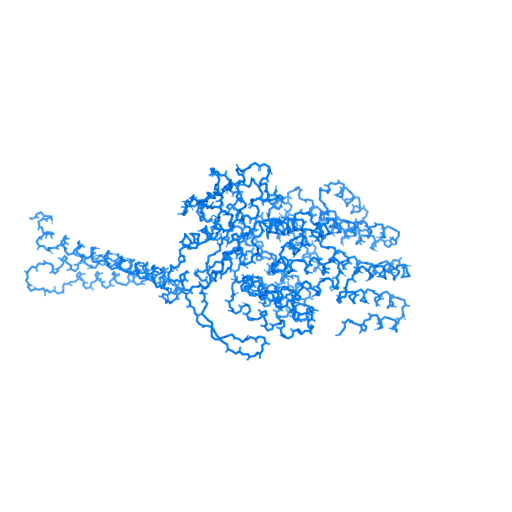OM 1385 O O . GLN A 1 178 ? 0.772 15.761 -6.332 1.00 76.75 178 GLN A O 1
ATOM 1390 N N . ASP A 1 179 ? -0.060 13.670 -6.262 1.00 69.44 179 ASP A N 1
ATOM 1391 C CA . ASP A 1 179 ? -1.065 13.850 -7.319 1.00 69.44 179 ASP A CA 1
ATOM 1392 C C . ASP A 1 179 ? -2.085 14.947 -6.960 1.00 69.44 179 ASP A C 1
ATOM 1394 O O . ASP A 1 179 ? -2.650 15.621 -7.822 1.00 69.44 179 ASP A O 1
ATOM 1398 N N . ALA A 1 180 ? -2.313 15.167 -5.663 1.00 70.19 180 ALA A N 1
ATOM 1399 C CA . ALA A 1 180 ? -3.141 16.250 -5.147 1.00 70.19 180 ALA A CA 1
ATOM 1400 C C . ALA A 1 180 ? -2.379 17.568 -4.893 1.00 70.19 180 ALA A C 1
ATOM 1402 O O . ALA A 1 180 ? -2.976 18.521 -4.380 1.00 70.19 180 ALA A O 1
ATOM 1403 N N . GLY A 1 181 ? -1.091 17.642 -5.240 1.00 70.75 181 GLY A N 1
ATOM 1404 C CA . GLY A 1 181 ? -0.241 18.823 -5.080 1.00 70.75 181 GLY A CA 1
ATOM 1405 C C . GLY A 1 181 ? 0.290 19.052 -3.659 1.00 70.75 181 GLY A C 1
ATOM 1406 O O . GLY A 1 181 ? 0.600 20.191 -3.309 1.00 70.75 181 GLY A O 1
ATOM 1407 N N . SER A 1 182 ? 0.374 18.012 -2.824 1.00 77.94 182 SER A N 1
ATOM 1408 C CA . SER A 1 182 ? 0.938 18.070 -1.467 1.00 77.94 182 SER A CA 1
ATOM 1409 C C . SER A 1 182 ? 2.046 17.036 -1.274 1.00 77.94 182 SER A C 1
ATOM 1411 O O . SER A 1 182 ? 1.883 15.869 -1.614 1.00 77.94 182 SER A O 1
ATOM 1413 N N . ASN A 1 183 ? 3.168 17.450 -0.681 1.00 69.88 183 ASN A N 1
ATOM 1414 C CA . ASN A 1 183 ? 4.356 16.598 -0.569 1.00 69.88 183 ASN A CA 1
ATOM 1415 C C . ASN A 1 183 ? 4.634 16.076 0.842 1.00 69.88 183 ASN A C 1
ATOM 1417 O O . ASN A 1 183 ? 5.396 15.125 0.970 1.00 69.88 183 ASN A O 1
ATOM 1421 N N . ASP A 1 184 ? 4.064 16.667 1.893 1.00 76.06 184 ASP A N 1
ATOM 1422 C CA . ASP A 1 184 ? 4.433 16.392 3.291 1.00 76.06 184 ASP A CA 1
ATOM 1423 C C . ASP A 1 184 ? 3.251 15.956 4.173 1.00 76.06 184 ASP A C 1
ATOM 1425 O O . ASP A 1 184 ? 3.442 15.627 5.338 1.00 76.06 184 ASP A O 1
ATOM 1429 N N . GLY A 1 185 ? 2.031 15.913 3.627 1.00 80.31 185 GLY A N 1
ATOM 1430 C CA . GLY A 1 185 ? 0.823 15.528 4.363 1.00 80.31 185 GLY A CA 1
ATOM 1431 C C . GLY A 1 185 ? 0.337 16.559 5.386 1.00 80.31 185 GLY A C 1
ATOM 1432 O O . GLY A 1 185 ? -0.658 16.307 6.072 1.00 80.31 185 GLY A O 1
ATOM 1433 N N . HIS A 1 186 ? 0.981 17.727 5.465 1.00 84.88 186 HIS A N 1
ATOM 1434 C CA . HIS A 1 186 ? 0.619 18.818 6.367 1.00 84.88 186 HIS A CA 1
ATOM 1435 C C . HIS A 1 186 ? -0.243 19.873 5.674 1.00 84.88 186 HIS A C 1
ATOM 1437 O O . HIS A 1 186 ? -0.282 19.991 4.451 1.00 84.88 186 HIS A O 1
ATOM 1443 N N . GLY A 1 187 ? -0.984 20.654 6.468 1.00 81.44 187 GLY A N 1
ATOM 1444 C CA . GLY A 1 187 ? -1.746 21.808 5.966 1.00 81.44 187 GLY A CA 1
ATOM 1445 C C . GLY A 1 187 ? -2.854 21.473 4.956 1.00 81.44 187 GLY A C 1
ATOM 1446 O O . GLY A 1 187 ? -3.348 22.360 4.257 1.00 81.44 187 GLY A O 1
ATOM 1447 N N . LEU A 1 188 ? -3.259 20.203 4.863 1.00 87.56 188 LEU A N 1
ATOM 1448 C CA . LEU A 1 188 ? -4.280 19.754 3.924 1.00 87.56 188 LEU A CA 1
ATOM 1449 C C . LEU A 1 188 ? -5.643 20.370 4.261 1.00 87.56 188 LEU A C 1
ATOM 1451 O O . LEU A 1 188 ? -6.161 20.235 5.371 1.00 87.56 188 LEU A O 1
ATOM 1455 N N . SER A 1 189 ? -6.274 21.005 3.272 1.00 89.88 189 SER A N 1
ATOM 1456 C CA . SER A 1 189 ? -7.624 21.545 3.446 1.00 89.88 189 SER A CA 1
ATOM 1457 C C . SER A 1 189 ? -8.645 20.434 3.732 1.00 89.88 189 SER A C 1
ATOM 1459 O O . SER A 1 189 ? -8.546 19.326 3.203 1.00 89.88 189 SER A O 1
ATOM 1461 N N . ARG A 1 190 ? -9.696 20.741 4.506 1.00 90.75 190 ARG A N 1
ATOM 1462 C CA . ARG A 1 190 ? -10.775 19.780 4.813 1.00 90.75 190 ARG A CA 1
ATOM 1463 C C . ARG A 1 190 ? -11.404 19.123 3.573 1.00 90.75 190 ARG A C 1
ATOM 1465 O O . ARG A 1 190 ? -11.618 17.911 3.604 1.00 90.75 190 ARG A O 1
ATOM 1472 N N . PRO A 1 191 ? -11.697 19.857 2.478 1.00 91.12 191 PRO A N 1
ATOM 1473 C CA . PRO A 1 191 ? -12.201 19.236 1.257 1.00 91.12 191 PRO A CA 1
ATOM 1474 C C . PRO A 1 191 ? -11.217 18.235 0.649 1.00 91.12 191 PRO A C 1
ATOM 1476 O O . PRO A 1 191 ? -11.649 17.185 0.181 1.00 91.12 191 PRO A O 1
ATOM 1479 N N . LEU A 1 192 ? -9.914 18.536 0.687 1.00 90.06 192 LEU A N 1
ATOM 1480 C CA . LEU A 1 192 ? -8.887 17.649 0.151 1.00 90.06 192 LEU A CA 1
ATOM 1481 C C . LEU A 1 192 ? -8.707 16.396 1.017 1.00 90.06 192 LEU A C 1
ATOM 1483 O O . LEU A 1 192 ? -8.679 15.296 0.482 1.00 90.06 192 LEU A O 1
ATOM 1487 N N . GLN A 1 193 ? -8.690 16.538 2.344 1.00 93.06 193 GLN A N 1
ATOM 1488 C CA . GLN A 1 193 ? -8.659 15.401 3.272 1.00 93.06 193 GLN A CA 1
ATOM 1489 C C . GLN A 1 193 ? -9.823 14.431 3.028 1.00 93.06 193 GLN A C 1
ATOM 1491 O O . GLN A 1 193 ? -9.630 13.222 2.913 1.00 93.06 193 GLN A O 1
ATOM 1496 N N . ARG A 1 194 ? -11.040 14.969 2.876 1.00 93.62 194 ARG A N 1
ATOM 1497 C CA . ARG A 1 194 ? -12.224 14.166 2.550 1.00 93.62 194 ARG A CA 1
ATOM 1498 C C . ARG A 1 194 ? -12.124 13.528 1.165 1.00 93.62 194 ARG A C 1
ATOM 1500 O O . ARG A 1 194 ? -12.566 12.396 1.004 1.00 93.62 194 ARG A O 1
ATOM 1507 N N . LYS A 1 195 ? -11.584 14.246 0.173 1.00 88.62 195 LYS A N 1
ATOM 1508 C CA . LYS A 1 195 ? -11.349 13.703 -1.170 1.00 88.62 195 LYS A CA 1
ATOM 1509 C C . LYS A 1 195 ? -10.403 12.500 -1.095 1.00 88.62 195 LYS A C 1
ATOM 1511 O O . LYS A 1 195 ? -10.804 11.432 -1.525 1.00 88.62 195 LYS A O 1
ATOM 1516 N N . LEU A 1 196 ? -9.242 12.640 -0.451 1.00 89.38 196 LEU A N 1
ATOM 1517 C CA . LEU A 1 196 ? -8.275 11.549 -0.264 1.00 89.38 196 LEU A CA 1
ATOM 1518 C C . LEU A 1 196 ? -8.904 10.331 0.428 1.00 89.38 196 LEU A C 1
ATOM 1520 O O . LEU A 1 196 ? -8.737 9.210 -0.038 1.00 89.38 196 LEU A O 1
ATOM 1524 N N . ALA A 1 197 ? -9.678 10.543 1.498 1.00 91.50 197 ALA A N 1
ATOM 1525 C CA . ALA A 1 197 ? -10.353 9.449 2.198 1.00 91.50 197 ALA A CA 1
ATOM 1526 C C . ALA A 1 197 ? -11.391 8.729 1.316 1.00 91.50 197 ALA A C 1
ATOM 1528 O O . ALA A 1 197 ? -11.483 7.504 1.348 1.00 91.50 197 ALA A O 1
ATOM 1529 N N . ARG A 1 198 ? -12.169 9.474 0.516 1.00 88.56 198 ARG A N 1
ATOM 1530 C CA . ARG A 1 198 ? -13.173 8.901 -0.396 1.00 88.56 198 ARG A CA 1
ATOM 1531 C C . ARG A 1 198 ? -12.539 8.176 -1.576 1.00 88.56 198 ARG A C 1
ATOM 1533 O O . ARG A 1 198 ? -12.977 7.077 -1.890 1.00 88.56 198 ARG A O 1
ATOM 1540 N N . ASP A 1 199 ? -11.525 8.775 -2.189 1.00 81.31 199 ASP A N 1
ATOM 1541 C CA . ASP A 1 199 ? -10.820 8.203 -3.339 1.00 81.31 199 ASP A CA 1
ATOM 1542 C C . ASP A 1 199 ? -10.070 6.915 -2.942 1.00 81.31 199 ASP A C 1
ATOM 1544 O O . ASP A 1 199 ? -9.912 6.018 -3.763 1.00 81.31 199 ASP A O 1
ATOM 1548 N N . ALA A 1 200 ? -9.691 6.784 -1.663 1.00 78.56 200 ALA A N 1
ATOM 1549 C CA . ALA A 1 200 ? -9.116 5.573 -1.072 1.00 78.56 200 ALA A CA 1
ATOM 1550 C C . ALA A 1 200 ? -10.153 4.616 -0.434 1.00 78.56 200 ALA A C 1
ATOM 1552 O O . ALA A 1 200 ? -9.771 3.671 0.256 1.00 78.56 200 ALA A O 1
ATOM 1553 N N . HIS A 1 201 ? -11.459 4.876 -0.592 1.00 83.50 201 HIS A N 1
ATOM 1554 C CA . HIS A 1 201 ? -12.551 4.037 -0.068 1.00 83.50 201 HIS A CA 1
ATOM 1555 C C . HIS A 1 201 ? -12.461 3.772 1.445 1.00 83.50 201 HIS A C 1
ATOM 1557 O O . HIS A 1 201 ? -12.776 2.692 1.959 1.00 83.50 201 HIS A O 1
ATOM 1563 N N . ILE A 1 202 ? -12.039 4.797 2.183 1.00 89.81 202 ILE A N 1
ATOM 1564 C CA . ILE A 1 202 ? -11.919 4.786 3.636 1.00 89.81 202 ILE A CA 1
ATOM 1565 C C . ILE A 1 202 ? -13.176 5.429 4.222 1.00 89.81 202 ILE A C 1
ATOM 1567 O O . ILE A 1 202 ? -13.479 6.586 3.938 1.00 89.81 202 ILE A O 1
ATOM 1571 N N . GLY A 1 203 ? -13.911 4.695 5.061 1.00 91.94 203 GLY A N 1
ATOM 1572 C CA . GLY A 1 203 ? -15.207 5.143 5.589 1.00 91.94 203 GLY A CA 1
ATOM 1573 C C . GLY A 1 203 ? -15.128 6.333 6.551 1.00 91.94 203 GLY A C 1
ATOM 1574 O O . GLY A 1 203 ? -16.089 7.100 6.655 1.00 91.94 203 GLY A O 1
ATOM 1575 N N . TYR A 1 204 ? -13.988 6.512 7.223 1.00 97.25 204 TYR A N 1
ATOM 1576 C CA . TYR A 1 204 ? -13.795 7.560 8.221 1.00 97.25 204 TYR A CA 1
ATOM 1577 C C . TYR A 1 204 ? -12.446 8.255 8.074 1.00 97.25 204 TYR A C 1
ATOM 1579 O O . TYR A 1 204 ? -11.460 7.643 7.672 1.00 97.25 204 TYR A O 1
ATOM 1587 N N . PHE A 1 205 ? -12.370 9.518 8.483 1.00 97.62 205 PHE A N 1
ATOM 1588 C CA . PHE A 1 205 ? -11.089 10.197 8.646 1.00 97.62 205 PHE A CA 1
ATOM 1589 C C . PHE A 1 205 ? -11.034 10.990 9.951 1.00 97.62 205 PHE A C 1
ATOM 1591 O O . PHE A 1 205 ? -12.016 11.609 10.373 1.00 97.62 205 PHE A O 1
ATOM 1598 N N . LEU A 1 206 ? -9.874 10.941 10.599 1.00 98.12 206 LEU A N 1
ATOM 1599 C CA . LEU A 1 206 ? -9.566 11.627 11.842 1.00 98.12 206 LEU A CA 1
ATOM 1600 C C . LEU A 1 206 ? -8.662 12.818 11.553 1.00 98.12 206 LEU A C 1
ATOM 1602 O O . LEU A 1 206 ? -7.720 12.744 10.767 1.00 98.12 206 LEU A O 1
ATOM 1606 N N . THR A 1 207 ? -8.940 13.910 12.243 1.00 9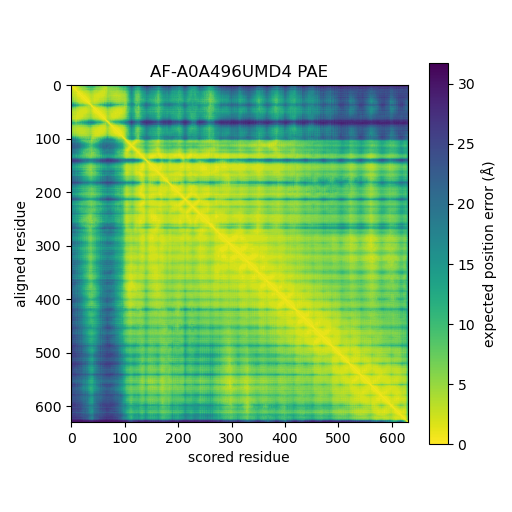6.38 207 THR A N 1
ATOM 1607 C CA . THR A 1 207 ? -8.125 15.125 12.227 1.00 96.38 207 THR A CA 1
ATOM 1608 C C . THR A 1 207 ? -8.011 15.666 13.633 1.00 96.38 207 THR A C 1
ATOM 1610 O O . THR A 1 207 ? -8.840 15.327 14.479 1.00 96.38 207 THR A O 1
ATOM 1613 N N . GLY A 1 208 ? -7.052 16.545 13.881 1.00 94.31 208 GLY A N 1
ATOM 1614 C CA . GLY A 1 208 ? -6.917 17.117 15.205 1.00 94.31 208 GLY A CA 1
ATOM 1615 C C . GLY A 1 208 ? -5.817 18.147 15.323 1.00 94.31 208 GLY A C 1
ATOM 1616 O O . GLY A 1 208 ? -5.231 18.554 14.325 1.00 94.31 208 GLY A O 1
ATOM 1617 N N . SER A 1 209 ? -5.547 18.526 16.565 1.00 94.25 209 SER A N 1
ATOM 1618 C CA . SER A 1 209 ? -4.404 19.345 16.953 1.00 94.25 209 SER A CA 1
ATOM 1619 C C . SER A 1 209 ? -3.758 18.766 18.204 1.00 94.25 209 SER A C 1
ATOM 1621 O O . SER A 1 209 ? -4.471 18.445 19.162 1.00 94.25 209 SER A O 1
ATOM 1623 N N . VAL A 1 210 ? -2.432 18.657 18.200 1.00 94.25 210 VAL A N 1
ATOM 1624 C CA . VAL A 1 210 ? -1.627 18.117 19.299 1.00 94.25 210 VAL A CA 1
ATOM 1625 C C . VAL A 1 210 ? -0.705 19.192 19.862 1.00 94.25 210 VAL A C 1
ATOM 1627 O O . VAL A 1 210 ? -0.116 19.978 19.120 1.00 94.25 210 VAL A O 1
ATOM 1630 N N . GLY A 1 211 ? -0.553 19.223 21.183 1.00 92.19 211 GLY A N 1
ATOM 1631 C CA . GLY A 1 211 ? 0.425 20.090 21.829 1.00 92.19 211 GLY A CA 1
ATOM 1632 C C . GLY A 1 211 ? 0.440 19.950 23.342 1.00 92.19 211 GLY A C 1
ATOM 1633 O O . GLY A 1 211 ? -0.315 19.171 23.922 1.00 92.19 211 GLY A O 1
ATOM 1634 N N . GLN A 1 212 ? 1.309 20.722 23.990 1.00 89.88 212 GLN A N 1
ATOM 1635 C CA . GLN A 1 212 ? 1.371 20.796 25.447 1.00 89.88 212 GLN A CA 1
ATOM 1636 C C . GLN A 1 212 ? 0.654 22.038 25.970 1.00 89.88 212 GLN A C 1
ATOM 1638 O O . GLN A 1 212 ? 0.847 23.146 25.469 1.00 89.88 212 GLN A O 1
ATOM 1643 N N . GLN A 1 213 ? -0.134 21.858 27.025 1.00 87.38 213 GLN A N 1
ATOM 1644 C CA . GLN A 1 213 ? -0.782 22.938 27.756 1.00 87.38 213 GLN A CA 1
ATOM 1645 C C . GLN A 1 213 ? -0.804 22.601 29.250 1.00 87.38 213 GLN A C 1
ATOM 1647 O O . GLN A 1 213 ? -1.169 21.494 29.633 1.00 87.38 213 GLN A O 1
ATOM 1652 N N . ASP A 1 214 ? -0.410 23.554 30.098 1.00 85.56 214 ASP A N 1
ATOM 1653 C CA . ASP A 1 214 ? -0.421 23.413 31.564 1.00 85.56 214 ASP A CA 1
ATOM 1654 C C . ASP A 1 214 ? 0.350 22.181 32.093 1.00 85.56 214 ASP A C 1
ATOM 1656 O O . ASP A 1 214 ? -0.001 21.594 33.115 1.00 85.56 214 ASP A O 1
ATOM 1660 N N . GLY A 1 215 ? 1.424 21.785 31.397 1.00 85.06 215 GLY A N 1
ATOM 1661 C CA . GLY A 1 215 ? 2.247 20.623 31.757 1.00 85.06 215 GLY A CA 1
ATOM 1662 C C . GLY A 1 215 ? 1.628 19.267 31.401 1.00 85.06 215 GLY A C 1
ATOM 1663 O O . GLY A 1 215 ? 2.136 18.244 31.851 1.00 85.06 215 GLY A O 1
ATOM 1664 N N . GLN A 1 216 ? 0.550 19.249 30.612 1.00 92.44 216 GLN A N 1
ATOM 1665 C CA . GLN A 1 216 ? -0.071 18.043 30.066 1.00 92.44 216 GLN A CA 1
ATOM 1666 C C . GLN A 1 216 ? -0.056 18.068 28.539 1.00 92.44 216 GLN A C 1
ATOM 1668 O O . GLN A 1 216 ? -0.182 19.124 27.915 1.00 92.44 216 GLN A O 1
ATOM 1673 N N . TRP A 1 217 ? 0.060 16.892 27.933 1.00 93.19 217 TRP A N 1
ATOM 1674 C CA . TRP A 1 217 ? -0.185 16.711 26.508 1.00 93.19 217 TRP A CA 1
ATOM 1675 C C . TRP A 1 217 ? -1.679 16.721 26.248 1.00 93.19 217 TRP A C 1
ATOM 1677 O O . TRP A 1 217 ? -2.430 16.080 26.981 1.00 93.19 217 TRP A O 1
ATOM 1687 N N . ARG A 1 218 ? -2.109 17.424 25.201 1.00 95.00 218 ARG A N 1
ATOM 1688 C CA . ARG A 1 218 ? -3.501 17.464 24.759 1.00 95.00 218 ARG A CA 1
ATOM 1689 C C . ARG A 1 218 ? -3.608 17.099 23.290 1.00 95.00 218 ARG A C 1
ATOM 1691 O O . ARG A 1 218 ? -2.793 17.535 22.478 1.00 95.00 218 ARG A O 1
ATOM 1698 N N . LEU A 1 219 ? -4.645 16.336 22.964 1.00 96.31 219 LEU A N 1
ATOM 1699 C CA . LEU A 1 219 ? -5.043 16.039 21.596 1.00 96.31 219 LEU A CA 1
ATOM 1700 C C . LEU A 1 219 ? -6.541 16.289 21.446 1.00 96.31 219 LEU A C 1
ATOM 1702 O O . LEU A 1 219 ? -7.375 15.546 21.971 1.00 96.31 219 LEU A O 1
ATOM 1706 N N . ALA A 1 220 ? -6.866 17.336 20.693 1.00 96.56 220 ALA A N 1
ATOM 1707 C CA . ALA A 1 220 ? -8.223 17.583 20.240 1.00 96.56 220 ALA A CA 1
ATOM 1708 C C . ALA A 1 220 ? -8.432 16.847 18.918 1.00 96.56 220 ALA A C 1
ATOM 1710 O O . ALA A 1 220 ? -7.648 17.038 17.992 1.00 96.56 220 ALA A O 1
ATOM 1711 N N . THR A 1 221 ? -9.474 16.025 18.817 1.00 97.62 221 THR A N 1
ATOM 1712 C CA . THR A 1 221 ? -9.783 15.257 17.609 1.00 97.62 221 THR A CA 1
ATOM 1713 C C . THR A 1 221 ? -11.196 15.514 17.107 1.00 97.62 221 THR A C 1
ATOM 1715 O O . THR A 1 221 ? -12.141 15.722 17.874 1.00 97.62 221 THR A O 1
ATOM 1718 N N . GLU A 1 222 ? -11.345 15.464 15.787 1.00 97.88 222 GLU A N 1
ATOM 1719 C CA . GLU A 1 222 ? -12.628 15.386 15.105 1.00 97.88 222 GLU A CA 1
ATOM 1720 C C . GLU A 1 222 ? -12.633 14.164 14.186 1.00 97.88 222 GLU A C 1
ATOM 1722 O O . GLU A 1 222 ? -11.803 14.069 13.273 1.00 97.88 222 GLU A O 1
ATOM 1727 N N . LEU A 1 223 ? -13.582 13.255 14.421 1.00 98.31 223 LEU A N 1
ATOM 1728 C CA . LEU A 1 223 ? -13.841 12.088 13.581 1.00 98.31 223 LEU A CA 1
ATOM 1729 C C . LEU A 1 223 ? -14.968 12.405 12.601 1.00 98.31 223 LEU A C 1
ATOM 1731 O O . LEU A 1 223 ? -16.057 12.820 13.010 1.00 98.31 223 LEU A O 1
ATOM 1735 N N . HIS A 1 224 ? -14.723 12.164 11.319 1.00 97.81 224 HIS A N 1
ATOM 1736 C CA . HIS A 1 224 ? -15.653 12.453 10.233 1.00 97.81 224 HIS A CA 1
ATOM 1737 C C . HIS A 1 224 ? -15.998 11.184 9.456 1.00 97.81 224 HIS A C 1
ATOM 1739 O O . HIS A 1 224 ? -15.145 10.326 9.250 1.00 97.81 224 HIS A O 1
ATOM 1745 N N . GLU A 1 225 ? -17.238 11.089 8.983 1.00 96.88 225 GLU A N 1
ATOM 1746 C CA . GLU A 1 225 ? -17.641 10.120 7.960 1.00 96.88 225 GLU A CA 1
ATOM 1747 C C . GLU A 1 225 ? -17.246 10.649 6.574 1.00 96.88 225 GLU A C 1
ATOM 1749 O O . GLU A 1 225 ? -17.641 11.757 6.195 1.00 96.88 225 GLU A O 1
ATOM 1754 N N . SER A 1 226 ? -16.487 9.872 5.802 1.00 94.81 226 SER A N 1
ATOM 1755 C CA . SER A 1 226 ? -15.904 10.323 4.530 1.00 94.81 226 SER A CA 1
ATOM 1756 C C . SER A 1 226 ? -16.962 10.685 3.484 1.00 94.81 226 SER A C 1
ATOM 1758 O O . SER A 1 226 ? -16.853 11.714 2.805 1.00 94.81 226 SER A O 1
ATOM 1760 N N . ASP A 1 227 ? -18.034 9.895 3.385 1.00 89.88 227 ASP A N 1
ATOM 1761 C CA . ASP A 1 227 ? -19.061 10.060 2.352 1.00 89.88 227 ASP A CA 1
ATOM 1762 C C . ASP A 1 227 ? -19.918 11.301 2.543 1.00 89.88 227 ASP A C 1
ATOM 1764 O O . ASP A 1 227 ? -20.141 12.043 1.586 1.00 89.88 227 ASP A O 1
ATOM 1768 N N . SER A 1 228 ? -20.381 11.569 3.763 1.00 92.38 228 SER A N 1
ATOM 1769 C CA . SER A 1 228 ? -21.232 12.730 4.043 1.00 92.38 228 SER A CA 1
ATOM 1770 C C . SER A 1 228 ? -20.440 13.963 4.485 1.00 92.38 228 SER A C 1
ATOM 1772 O O . SER A 1 228 ? -20.916 15.088 4.320 1.00 92.38 228 SER A O 1
ATOM 1774 N N . GLY A 1 229 ? -19.231 13.772 5.024 1.00 91.94 229 GLY A N 1
ATOM 1775 C CA . GLY A 1 229 ? -18.475 14.795 5.748 1.00 91.94 229 GLY A CA 1
ATOM 1776 C C . GLY A 1 229 ? -19.055 15.112 7.131 1.00 91.94 229 GLY A C 1
ATOM 1777 O O . GLY A 1 229 ? -18.737 16.151 7.707 1.00 91.94 229 GLY A O 1
ATOM 1778 N N . LYS A 1 230 ? -19.963 14.278 7.650 1.00 95.38 230 LYS A N 1
ATOM 1779 C CA . LYS A 1 230 ? -20.582 14.475 8.960 1.00 95.38 230 LYS A CA 1
ATOM 1780 C C . LYS A 1 230 ? -19.571 14.198 10.068 1.00 95.38 230 LYS A C 1
ATOM 1782 O O . LYS A 1 230 ? -18.936 13.149 10.089 1.00 95.38 230 LYS A O 1
ATOM 1787 N N . ILE A 1 231 ? -19.528 15.095 11.047 1.00 96.94 231 ILE A N 1
ATOM 1788 C CA . ILE A 1 231 ? -18.784 14.890 12.290 1.00 96.94 231 ILE A CA 1
ATOM 1789 C C . ILE A 1 231 ? -19.515 13.850 13.139 1.00 96.94 231 ILE A C 1
ATOM 1791 O O . ILE A 1 231 ? -20.674 14.046 13.517 1.00 96.94 231 ILE A O 1
ATOM 1795 N N . ILE A 1 232 ? -18.827 12.750 13.426 1.00 97.00 232 ILE A N 1
ATOM 1796 C CA . ILE A 1 232 ? -19.300 11.664 14.284 1.00 97.00 232 ILE A CA 1
ATOM 1797 C C . ILE A 1 232 ? -19.031 12.005 15.747 1.00 97.00 232 ILE A C 1
ATOM 1799 O O . ILE A 1 232 ? -19.941 11.934 16.572 1.00 97.00 232 ILE A O 1
ATOM 1803 N N . ALA A 1 233 ? -17.810 12.446 16.046 1.00 97.56 233 ALA A N 1
ATOM 1804 C CA . ALA A 1 233 ? -17.384 12.773 17.397 1.00 97.56 233 ALA A CA 1
ATOM 1805 C C . ALA A 1 233 ? -16.376 13.926 17.408 1.00 97.56 233 ALA A C 1
ATOM 1807 O O . ALA A 1 233 ? -15.611 14.125 16.462 1.00 97.56 233 ALA A O 1
ATOM 1808 N N . ARG A 1 234 ? -16.391 14.678 18.512 1.00 98.25 234 ARG A N 1
ATOM 1809 C CA . ARG A 1 234 ? -15.344 15.630 18.889 1.00 98.25 234 ARG A CA 1
ATOM 1810 C C . ARG A 1 234 ? -14.855 15.273 20.278 1.00 98.25 234 ARG A C 1
ATOM 1812 O O . ARG A 1 234 ? -15.678 15.172 21.193 1.00 98.25 234 ARG A O 1
ATOM 1819 N N . ARG A 1 235 ? -13.547 15.101 20.434 1.00 97.69 235 ARG A N 1
ATOM 1820 C CA . ARG A 1 235 ? -12.911 14.753 21.707 1.00 97.69 235 ARG A CA 1
ATOM 1821 C C . ARG A 1 235 ? -11.786 15.741 21.997 1.00 97.69 235 ARG A C 1
ATOM 1823 O O . ARG A 1 235 ? -11.167 16.262 21.077 1.00 97.69 235 ARG A O 1
ATOM 1830 N N . ASP A 1 236 ? -11.551 16.008 23.272 1.00 96.38 236 ASP A N 1
ATOM 1831 C CA . ASP A 1 236 ? -10.398 16.762 23.767 1.00 96.38 236 ASP A CA 1
ATOM 1832 C C . ASP A 1 236 ? -9.856 15.974 24.952 1.00 96.38 236 ASP A C 1
ATOM 1834 O O . ASP A 1 236 ? -10.481 15.928 26.016 1.00 96.38 236 ASP A O 1
ATOM 1838 N N . ASN A 1 237 ? -8.746 15.284 24.712 1.00 96.56 237 ASN A N 1
ATOM 1839 C CA . ASN A 1 237 ? -8.115 14.406 25.682 1.00 96.56 237 ASN A CA 1
ATOM 1840 C C . ASN A 1 237 ? -6.827 15.051 26.180 1.00 96.56 237 ASN A C 1
ATOM 1842 O O . ASN A 1 237 ? -6.119 15.705 25.414 1.00 96.56 237 ASN A O 1
ATOM 1846 N N . ALA A 1 238 ? -6.521 14.841 27.458 1.00 96.12 238 ALA A N 1
ATOM 1847 C CA . ALA A 1 238 ? -5.313 15.339 28.091 1.00 96.12 238 ALA A CA 1
ATOM 1848 C C . ALA A 1 238 ? -4.675 14.247 28.953 1.00 96.12 238 ALA A C 1
ATOM 1850 O O . ALA A 1 238 ? -5.380 13.583 29.714 1.00 96.12 238 ALA A O 1
ATOM 1851 N N . ALA A 1 239 ? -3.355 14.100 28.872 1.00 96.19 239 ALA A N 1
ATOM 1852 C CA . ALA A 1 239 ? -2.597 13.143 29.671 1.00 96.19 239 ALA A CA 1
ATOM 1853 C C . ALA A 1 239 ? -1.228 13.703 30.084 1.00 96.19 239 ALA A C 1
ATOM 1855 O O . ALA A 1 239 ? -0.793 14.759 29.621 1.00 96.19 239 ALA A O 1
ATOM 1856 N N . ALA A 1 240 ? -0.554 13.004 30.997 1.00 93.44 240 ALA A N 1
ATOM 1857 C CA . ALA A 1 240 ? 0.756 13.416 31.501 1.00 93.44 240 ALA A CA 1
ATOM 1858 C C . ALA A 1 240 ? 1.871 13.270 30.449 1.00 93.44 240 ALA A C 1
ATOM 1860 O O . ALA A 1 240 ? 2.790 14.084 30.412 1.00 93.44 240 ALA A O 1
ATOM 1861 N N . ASP A 1 241 ? 1.770 12.267 29.580 1.00 92.62 241 ASP A N 1
ATOM 1862 C CA . ASP A 1 241 ? 2.741 11.955 28.534 1.00 92.62 241 ASP A CA 1
ATOM 1863 C C . ASP A 1 241 ? 2.040 11.533 27.230 1.00 92.62 241 ASP A C 1
ATOM 1865 O O . ASP A 1 241 ? 0.824 11.323 27.190 1.00 92.62 241 ASP A O 1
ATOM 1869 N N . LEU A 1 242 ? 2.821 11.455 26.149 1.00 92.00 242 LEU A N 1
ATOM 1870 C CA . LEU A 1 242 ? 2.333 11.176 24.798 1.00 92.00 242 LEU A CA 1
ATOM 1871 C C . LEU A 1 242 ? 1.774 9.751 24.647 1.00 92.00 242 LEU A C 1
ATOM 1873 O O . LEU A 1 242 ? 0.836 9.544 23.878 1.00 92.00 242 LEU A O 1
ATOM 1877 N N . PHE A 1 243 ? 2.324 8.780 25.378 1.00 96.31 243 PHE A N 1
ATOM 1878 C CA . PHE A 1 243 ? 1.930 7.375 25.279 1.00 96.31 243 PHE A CA 1
ATOM 1879 C C . PHE A 1 243 ? 0.585 7.150 25.963 1.00 96.31 243 PHE A C 1
ATOM 1881 O O . PHE A 1 243 ? -0.347 6.672 25.326 1.00 96.31 243 PHE A O 1
ATOM 1888 N N . ALA A 1 244 ? 0.432 7.640 27.197 1.00 96.44 244 ALA A N 1
ATOM 1889 C CA . ALA A 1 244 ? -0.844 7.605 27.907 1.00 96.44 244 ALA A CA 1
ATOM 1890 C C . ALA A 1 244 ? -1.952 8.355 27.145 1.00 96.44 244 ALA A C 1
ATOM 1892 O O . ALA A 1 244 ? -3.108 7.927 27.133 1.00 96.44 244 ALA A O 1
ATOM 1893 N N . LEU A 1 245 ? -1.606 9.471 26.488 1.00 96.81 245 LEU A N 1
ATOM 1894 C CA . LEU A 1 245 ? -2.535 10.189 25.616 1.00 96.81 245 LEU A CA 1
ATOM 1895 C C . LEU A 1 245 ? -2.958 9.331 24.416 1.00 96.81 245 LEU A C 1
ATOM 1897 O O . LEU A 1 245 ? -4.140 9.314 24.079 1.00 96.81 245 LEU A O 1
ATOM 1901 N N . THR A 1 246 ? -2.010 8.633 23.787 1.00 97.56 246 THR A N 1
ATOM 1902 C CA . THR A 1 246 ? -2.275 7.749 22.644 1.00 97.56 246 THR A CA 1
ATOM 1903 C C . THR A 1 246 ? -3.213 6.618 23.049 1.00 97.56 246 THR A C 1
ATOM 1905 O O . THR A 1 246 ? -4.267 6.504 22.432 1.00 97.56 246 THR A O 1
ATOM 1908 N N . ASP A 1 247 ? -2.898 5.871 24.115 1.00 97.19 247 ASP A N 1
ATOM 1909 C CA . ASP A 1 247 ? -3.714 4.745 24.605 1.00 97.19 247 ASP A CA 1
ATOM 1910 C C . ASP A 1 247 ? -5.152 5.192 24.939 1.00 97.19 247 ASP A C 1
ATOM 1912 O O . ASP A 1 247 ? -6.143 4.515 24.653 1.00 97.19 247 ASP A O 1
ATOM 1916 N N . GLN A 1 248 ? -5.297 6.384 25.531 1.00 96.81 248 GLN A N 1
ATOM 1917 C CA . GLN A 1 248 ? -6.611 6.953 25.826 1.00 96.81 248 GLN A CA 1
ATOM 1918 C C . GLN A 1 248 ? -7.382 7.306 24.545 1.00 96.81 248 GLN A C 1
ATOM 1920 O O . GLN A 1 248 ? -8.591 7.073 24.455 1.00 96.81 248 GLN A O 1
ATOM 1925 N N . VAL A 1 249 ? -6.714 7.926 23.570 1.00 97.88 249 VAL A N 1
ATOM 1926 C CA . VAL A 1 249 ? -7.343 8.379 22.324 1.00 97.88 249 VAL A CA 1
ATOM 1927 C C . VAL A 1 249 ? -7.694 7.199 21.427 1.00 97.88 249 VAL A C 1
ATOM 1929 O O . VAL A 1 249 ? -8.793 7.193 20.877 1.00 97.88 249 VAL A O 1
ATOM 1932 N N . SER A 1 250 ? -6.812 6.213 21.276 1.00 97.00 250 SER A N 1
ATOM 1933 C CA . SER A 1 250 ? -7.050 5.031 20.447 1.00 97.00 250 SER A CA 1
ATOM 1934 C C . SER A 1 250 ? -8.245 4.234 20.966 1.00 97.00 250 SER A C 1
ATOM 1936 O O . SER A 1 250 ? -9.164 3.947 20.195 1.00 97.00 250 SER A O 1
ATOM 1938 N N . ARG A 1 251 ? -8.326 3.997 22.284 1.00 95.38 251 ARG A N 1
ATOM 1939 C CA . ARG A 1 251 ? -9.491 3.367 22.918 1.00 95.38 251 ARG A CA 1
ATOM 1940 C C . ARG A 1 251 ? -10.769 4.172 22.686 1.00 95.38 251 ARG A C 1
ATOM 1942 O O . ARG A 1 251 ? -11.775 3.608 22.256 1.00 95.38 251 ARG A O 1
ATOM 1949 N N . GLN A 1 252 ? -10.732 5.491 22.901 1.00 95.75 252 GLN A N 1
ATOM 1950 C CA . GLN A 1 252 ? -11.890 6.359 22.654 1.00 95.75 252 GLN A CA 1
ATOM 1951 C C . GLN A 1 252 ? -12.325 6.340 21.182 1.00 95.75 252 GLN A C 1
ATOM 1953 O O . GLN A 1 252 ? -13.519 6.387 20.888 1.00 95.75 252 GLN A O 1
ATOM 1958 N N . LEU A 1 253 ? -11.373 6.266 20.254 1.00 97.12 253 LEU A N 1
ATOM 1959 C CA . LEU A 1 253 ? -11.644 6.215 18.826 1.00 97.12 253 LEU A CA 1
ATOM 1960 C C . LEU A 1 253 ? -12.276 4.879 18.416 1.00 97.12 253 LEU A C 1
ATOM 1962 O O . LEU A 1 253 ? -13.214 4.886 17.622 1.00 97.12 253 LEU A O 1
ATOM 1966 N N . ARG A 1 254 ? -11.843 3.747 18.988 1.00 95.19 254 ARG A N 1
ATOM 1967 C CA . ARG A 1 254 ? -12.507 2.445 18.785 1.00 95.19 254 ARG A CA 1
ATOM 1968 C C . ARG A 1 254 ? -13.982 2.500 19.211 1.00 95.19 254 ARG A C 1
ATOM 1970 O O . ARG A 1 254 ? -14.853 2.038 18.473 1.00 95.19 254 ARG A O 1
ATOM 1977 N N . GLU A 1 255 ? -14.279 3.137 20.345 1.00 93.31 255 GLU A N 1
ATOM 1978 C CA . GLU A 1 255 ? -15.660 3.372 20.797 1.00 93.31 255 GLU A CA 1
ATOM 1979 C C . GLU A 1 255 ? -16.440 4.292 19.841 1.00 93.31 255 GLU A C 1
ATOM 1981 O O . GLU A 1 255 ? -17.582 3.993 19.488 1.00 93.31 255 GLU A O 1
ATOM 1986 N N . ASP A 1 256 ? -15.826 5.387 19.378 1.00 95.00 256 ASP A N 1
ATOM 1987 C CA . ASP A 1 256 ? -16.447 6.348 18.452 1.00 95.00 256 ASP A CA 1
ATOM 1988 C C . ASP A 1 256 ? -16.730 5.735 17.065 1.00 95.00 256 ASP A C 1
ATOM 1990 O O . ASP A 1 256 ? -17.683 6.132 16.390 1.00 95.00 256 ASP A O 1
ATOM 1994 N N . LEU A 1 257 ? -15.949 4.727 16.663 1.00 93.31 257 LEU A N 1
ATOM 1995 C CA . LEU A 1 257 ? -16.169 3.896 15.471 1.00 93.31 257 LEU A CA 1
ATOM 1996 C C . LEU A 1 257 ? -17.254 2.815 15.671 1.00 93.31 257 LEU A C 1
ATOM 1998 O O . LEU A 1 257 ? -17.624 2.114 14.718 1.00 93.31 257 LEU A O 1
ATOM 2002 N N . GLY A 1 258 ? -17.790 2.698 16.889 1.00 88.69 258 GLY A N 1
ATOM 2003 C CA . GLY A 1 258 ? -18.863 1.776 17.250 1.00 88.69 258 GLY A CA 1
ATOM 2004 C C . GLY A 1 258 ? -18.398 0.346 17.513 1.00 88.69 258 GLY A C 1
ATOM 2005 O O . GLY A 1 258 ? -19.195 -0.579 17.348 1.00 88.69 258 GLY A O 1
ATOM 2006 N N . ILE A 1 259 ? -17.131 0.141 17.887 1.00 88.38 259 ILE A N 1
ATOM 2007 C CA . ILE A 1 259 ? -16.635 -1.182 18.284 1.00 88.38 259 ILE A CA 1
ATOM 2008 C C . ILE A 1 259 ? -17.221 -1.535 19.664 1.00 88.38 259 ILE A C 1
ATOM 2010 O O . ILE A 1 259 ? -17.188 -0.693 20.566 1.00 88.38 259 ILE A O 1
ATOM 2014 N N . PRO A 1 260 ? -17.792 -2.742 19.860 1.00 79.56 260 PRO A N 1
ATOM 2015 C CA . PRO A 1 260 ? -18.461 -3.091 21.111 1.00 79.56 260 PRO A CA 1
ATOM 2016 C C . PRO A 1 260 ? -17.519 -3.045 22.320 1.00 79.56 260 PRO A C 1
ATOM 2018 O O . PRO A 1 260 ? -16.460 -3.666 22.306 1.00 79.56 260 PRO A O 1
ATOM 2021 N N . ALA A 1 261 ? -17.948 -2.405 23.411 1.00 80.44 261 ALA A N 1
ATOM 2022 C CA . ALA A 1 261 ? -17.137 -2.280 24.627 1.00 80.44 261 ALA A CA 1
ATOM 2023 C C . ALA A 1 261 ? -16.719 -3.641 25.213 1.00 80.44 261 ALA A C 1
ATOM 2025 O O . ALA A 1 261 ? -15.598 -3.788 25.678 1.00 80.44 261 ALA A O 1
ATOM 2026 N N . ALA A 1 262 ? -17.585 -4.659 25.124 1.00 77.00 262 ALA A N 1
ATOM 2027 C CA . ALA A 1 262 ? -17.250 -6.010 25.578 1.00 77.00 262 ALA A CA 1
ATOM 2028 C C . ALA A 1 262 ? -16.074 -6.627 24.801 1.00 77.00 262 ALA A C 1
ATOM 2030 O O . ALA A 1 262 ? -15.246 -7.303 25.395 1.00 77.00 262 ALA A O 1
ATOM 2031 N N . HIS A 1 263 ? -15.975 -6.359 23.493 1.00 85.38 263 HIS A N 1
ATOM 2032 C CA . HIS A 1 263 ? -14.825 -6.786 22.689 1.00 85.38 263 HIS A CA 1
ATOM 2033 C C . HIS A 1 263 ? -13.561 -6.036 23.110 1.00 85.38 263 HIS A C 1
ATOM 2035 O O . HIS A 1 263 ? -12.521 -6.660 23.281 1.00 85.38 263 HIS A O 1
ATOM 2041 N N . LEU A 1 264 ? -13.659 -4.722 23.335 1.00 86.38 264 LEU A N 1
ATOM 2042 C CA . LEU A 1 264 ? -12.527 -3.901 23.781 1.00 86.38 264 LEU A CA 1
ATOM 2043 C C . LEU A 1 264 ? -12.012 -4.295 25.173 1.00 86.38 264 LEU A C 1
ATOM 2045 O O . LEU A 1 264 ? -10.828 -4.150 25.446 1.00 86.38 264 LEU A O 1
ATOM 2049 N N . ASP A 1 265 ? -12.888 -4.784 26.051 1.00 84.25 265 ASP A N 1
ATOM 2050 C CA . ASP A 1 265 ? -12.512 -5.232 27.396 1.00 84.25 265 ASP A CA 1
ATOM 2051 C C . ASP A 1 265 ? -11.894 -6.644 27.413 1.00 84.25 265 ASP A C 1
ATOM 2053 O O . ASP A 1 265 ? -11.131 -6.966 28.324 1.00 84.25 265 ASP A O 1
ATOM 2057 N N . GLU A 1 266 ? -12.228 -7.497 26.438 1.00 82.19 266 GLU A N 1
ATOM 2058 C CA . GLU A 1 266 ? -11.713 -8.872 26.324 1.00 82.19 266 GLU A CA 1
ATOM 2059 C C . GLU A 1 266 ? -10.490 -8.989 25.402 1.00 82.19 266 GLU A C 1
ATOM 2061 O O . GLU A 1 266 ? -9.717 -9.945 25.521 1.00 82.19 266 GLU A O 1
ATOM 2066 N N . SER A 1 267 ? -10.312 -8.040 24.481 1.00 83.06 267 SER A N 1
ATOM 2067 C CA . SER A 1 267 ? -9.218 -8.060 23.513 1.00 83.06 267 SER A CA 1
ATOM 2068 C C . SER A 1 267 ? -7.894 -7.647 24.151 1.00 83.06 267 SER A C 1
ATOM 2070 O O . SER A 1 267 ? -7.859 -6.692 24.929 1.00 83.06 267 SER A O 1
ATOM 2072 N N . PRO A 1 268 ? -6.786 -8.331 23.820 1.00 83.56 268 PRO A N 1
ATOM 2073 C CA . PRO A 1 268 ? -5.466 -7.874 24.220 1.00 83.56 268 PRO A CA 1
ATOM 2074 C C . PRO A 1 268 ? -5.148 -6.544 23.521 1.00 83.56 268 PRO A C 1
ATOM 2076 O O . PRO A 1 268 ? -5.198 -6.461 22.298 1.00 83.56 268 PRO A O 1
ATOM 2079 N N . ASP A 1 269 ? -4.819 -5.529 24.315 1.00 88.44 269 ASP A N 1
ATOM 2080 C CA . ASP A 1 269 ? -4.435 -4.185 23.874 1.00 88.44 269 ASP A CA 1
ATOM 2081 C C . ASP A 1 269 ? -3.201 -3.796 24.692 1.00 88.44 269 ASP A C 1
ATOM 2083 O O . ASP A 1 269 ? -3.299 -3.484 25.884 1.00 88.44 269 ASP A O 1
ATOM 2087 N N . LEU A 1 270 ? -2.016 -3.969 24.103 1.00 91.81 270 LEU A N 1
ATOM 2088 C CA . LEU A 1 270 ? -0.764 -3.621 24.767 1.00 91.81 270 LEU A CA 1
ATOM 2089 C C . LEU A 1 270 ? -0.631 -2.096 24.797 1.00 91.81 270 LEU A C 1
ATOM 2091 O O . LEU A 1 270 ? -0.917 -1.464 23.781 1.00 91.81 270 LEU A O 1
ATOM 2095 N N . PRO A 1 271 ? -0.147 -1.499 25.901 1.00 95.38 271 PRO A N 1
ATOM 2096 C CA . PRO A 1 271 ? 0.171 -0.077 25.919 1.00 95.38 271 PRO A CA 1
ATOM 2097 C C . PRO A 1 271 ? 1.131 0.279 24.782 1.00 95.38 271 PRO A C 1
ATOM 2099 O O . PRO A 1 271 ? 2.100 -0.447 24.533 1.00 95.38 271 PRO A O 1
ATOM 2102 N N . ILE A 1 272 ? 0.944 1.427 24.135 1.00 95.88 272 ILE A N 1
ATOM 2103 C CA . ILE A 1 272 ? 1.753 1.791 22.967 1.00 95.88 272 ILE A CA 1
ATOM 2104 C C . ILE A 1 272 ? 3.259 1.881 23.277 1.00 95.88 272 ILE A C 1
ATOM 2106 O O . ILE A 1 272 ? 4.100 1.604 22.418 1.00 95.88 272 ILE A O 1
ATOM 2110 N N . ALA A 1 273 ? 3.628 2.217 24.517 1.00 94.81 273 ALA A N 1
ATOM 2111 C CA . ALA A 1 273 ? 5.020 2.227 24.970 1.00 94.81 273 ALA A CA 1
ATOM 2112 C C . ALA A 1 273 ? 5.628 0.811 25.026 1.00 94.81 273 ALA A C 1
ATOM 2114 O O . ALA A 1 273 ? 6.829 0.640 24.812 1.00 94.81 273 ALA A O 1
ATOM 2115 N N . GLU A 1 274 ? 4.808 -0.219 25.268 1.00 93.81 274 GLU A N 1
ATOM 2116 C CA . GLU A 1 274 ? 5.230 -1.618 25.172 1.00 93.81 274 GLU A CA 1
ATOM 2117 C C . GLU A 1 274 ? 5.395 -2.056 23.718 1.00 93.81 274 GLU A C 1
ATOM 2119 O O . GLU A 1 274 ? 6.297 -2.838 23.454 1.00 93.81 274 GLU A O 1
ATOM 2124 N N . LEU A 1 275 ? 4.626 -1.522 22.766 1.00 92.69 275 LEU A N 1
ATOM 2125 C CA . LEU A 1 275 ? 4.831 -1.816 21.340 1.00 92.69 275 LEU A CA 1
ATOM 2126 C C . LEU A 1 275 ? 6.022 -1.076 20.715 1.00 92.69 275 LEU A C 1
ATOM 2128 O O . LEU A 1 275 ? 6.638 -1.534 19.753 1.00 92.69 275 LEU A O 1
ATOM 2132 N N . THR A 1 276 ? 6.313 0.116 21.231 1.00 94.19 276 THR A N 1
ATOM 2133 C CA . THR A 1 276 ? 7.327 1.008 20.670 1.00 94.19 276 THR A CA 1
ATOM 2134 C C . THR A 1 276 ? 8.532 1.115 21.596 1.00 94.19 276 THR A C 1
ATOM 2136 O O . THR A 1 276 ? 9.345 0.194 21.681 1.00 94.19 276 THR A O 1
ATOM 2139 N N . SER A 1 277 ? 8.630 2.222 22.323 1.00 94.62 277 SER A N 1
ATOM 2140 C CA . SER A 1 277 ? 9.619 2.475 23.352 1.00 94.62 277 SER A CA 1
ATOM 2141 C C . SER A 1 277 ? 9.019 3.362 24.434 1.00 94.62 277 SER A C 1
ATOM 2143 O O . SER A 1 277 ? 8.130 4.167 24.171 1.00 94.62 277 SER A O 1
ATOM 2145 N N . THR A 1 278 ? 9.548 3.267 25.652 1.00 93.62 278 THR A N 1
ATOM 2146 C CA . THR A 1 278 ? 9.255 4.235 26.715 1.00 93.62 278 THR A CA 1
ATOM 2147 C C . THR A 1 278 ? 10.013 5.555 26.543 1.00 93.62 278 THR A C 1
ATOM 2149 O O . THR A 1 278 ? 9.721 6.506 27.264 1.00 93.62 278 THR A O 1
ATOM 2152 N N . ASP A 1 279 ? 11.005 5.622 25.642 1.00 94.56 279 ASP A N 1
ATOM 2153 C CA . ASP A 1 279 ? 11.716 6.859 25.292 1.00 94.56 279 ASP A CA 1
ATOM 2154 C C . ASP A 1 279 ? 11.024 7.545 24.094 1.00 94.56 279 ASP A C 1
ATOM 2156 O O . ASP A 1 279 ? 11.107 7.039 22.969 1.00 94.56 279 ASP A O 1
ATOM 2160 N N . PRO A 1 280 ? 10.374 8.714 24.279 1.00 91.75 280 PRO A N 1
ATOM 2161 C CA . PRO A 1 280 ? 9.756 9.455 23.180 1.00 91.75 280 PRO A CA 1
ATOM 2162 C C . PRO A 1 280 ? 10.742 9.817 22.070 1.00 91.75 280 PRO A C 1
ATOM 2164 O O . PRO A 1 280 ? 10.349 9.891 20.908 1.00 91.75 280 PRO A O 1
ATOM 2167 N N . GLN A 1 281 ? 12.019 10.023 22.406 1.00 91.94 281 GLN A N 1
ATOM 2168 C CA . GLN A 1 281 ? 13.026 10.373 21.415 1.00 91.94 281 GLN A CA 1
ATOM 2169 C C . GLN A 1 281 ? 13.388 9.178 20.530 1.00 91.94 281 GLN A C 1
ATOM 2171 O O . GLN A 1 281 ? 13.611 9.372 19.341 1.00 91.94 281 GLN A O 1
ATOM 2176 N N . ALA A 1 282 ? 13.372 7.949 21.061 1.00 96.31 282 ALA A N 1
ATOM 2177 C CA . ALA A 1 282 ? 13.563 6.745 20.251 1.00 96.31 282 ALA A CA 1
ATOM 2178 C C . ALA A 1 282 ? 12.452 6.606 19.199 1.00 96.31 282 ALA A C 1
ATOM 2180 O O . ALA A 1 282 ? 12.716 6.328 18.028 1.00 96.31 282 ALA A O 1
ATOM 2181 N N . VAL A 1 283 ? 11.203 6.877 19.597 1.00 96.31 283 VAL A N 1
ATOM 2182 C CA . VAL A 1 283 ? 10.056 6.895 18.678 1.00 96.31 283 VAL A CA 1
ATOM 2183 C C . VAL A 1 283 ? 10.179 8.033 17.665 1.00 96.31 283 VAL A C 1
ATOM 2185 O O . VAL A 1 283 ? 9.965 7.810 16.475 1.00 96.31 283 VAL A O 1
ATOM 2188 N N . ALA A 1 284 ? 10.564 9.233 18.103 1.00 93.75 284 ALA A N 1
ATOM 2189 C CA . ALA A 1 284 ? 10.756 10.374 17.214 1.00 93.75 284 ALA A CA 1
ATOM 2190 C C . ALA A 1 284 ? 11.831 10.096 16.149 1.00 93.75 284 ALA A C 1
ATOM 2192 O O . ALA A 1 284 ? 11.584 10.340 14.969 1.00 93.75 284 ALA A O 1
ATOM 2193 N N . SER A 1 285 ? 12.985 9.540 16.535 1.00 96.62 285 SER A N 1
ATOM 2194 C CA . SER A 1 285 ? 14.059 9.164 15.604 1.00 96.62 285 SER A CA 1
ATOM 2195 C C . SER A 1 285 ? 13.581 8.115 14.594 1.00 96.62 285 SER A C 1
ATOM 2197 O O . SER A 1 285 ? 13.808 8.261 13.393 1.00 96.62 285 SER A O 1
ATOM 2199 N N . HIS A 1 286 ? 12.818 7.115 15.043 1.00 97.38 286 HIS A N 1
ATOM 2200 C CA . HIS A 1 286 ? 12.198 6.135 14.154 1.00 97.38 286 HIS A CA 1
ATOM 2201 C C . HIS A 1 286 ? 11.236 6.775 13.138 1.00 97.38 286 HIS A C 1
ATOM 2203 O O . HIS A 1 286 ? 11.345 6.519 11.941 1.00 97.38 286 HIS A O 1
ATOM 2209 N N . VAL A 1 287 ? 10.325 7.645 13.582 1.00 95.75 287 VAL A N 1
ATOM 2210 C CA . VAL A 1 287 ? 9.373 8.333 12.691 1.00 95.75 287 VAL A CA 1
ATOM 2211 C C . VAL A 1 287 ? 10.101 9.256 11.711 1.00 95.75 287 VAL A C 1
ATOM 2213 O O . VAL A 1 287 ? 9.766 9.288 10.530 1.00 95.75 287 VAL A O 1
ATOM 2216 N N . GLN A 1 288 ? 11.144 9.959 12.154 1.00 94.69 288 GLN A N 1
ATOM 2217 C CA . GLN A 1 288 ? 11.980 10.775 11.271 1.00 94.69 288 GLN A CA 1
ATOM 2218 C C . GLN A 1 288 ? 12.685 9.939 10.201 1.00 94.69 288 GLN A C 1
ATOM 2220 O O . GLN A 1 288 ? 12.821 10.411 9.071 1.00 94.69 288 GLN A O 1
ATOM 2225 N N . ALA A 1 289 ? 13.099 8.710 10.523 1.00 97.19 289 ALA A N 1
ATOM 2226 C CA . ALA A 1 289 ? 13.650 7.786 9.540 1.00 97.19 289 ALA A CA 1
ATOM 2227 C C . ALA A 1 289 ? 12.598 7.375 8.505 1.00 97.19 289 ALA A C 1
ATOM 2229 O O . ALA A 1 289 ? 12.879 7.400 7.309 1.00 97.19 289 ALA A O 1
ATOM 2230 N N . LEU A 1 290 ? 11.368 7.077 8.941 1.00 95.00 290 LEU A N 1
ATOM 2231 C CA . LEU A 1 290 ? 10.264 6.794 8.021 1.00 95.00 290 LEU A CA 1
ATOM 2232 C C . LEU A 1 290 ? 10.021 7.970 7.070 1.00 95.00 290 LEU A C 1
ATOM 2234 O O . LEU A 1 290 ? 9.924 7.763 5.867 1.00 95.00 290 LEU A O 1
ATOM 2238 N N . LEU A 1 291 ? 10.002 9.202 7.586 1.00 91.94 291 LEU A N 1
ATOM 2239 C CA . LEU A 1 291 ? 9.840 10.402 6.761 1.00 91.94 291 LEU A CA 1
ATOM 2240 C C . LEU A 1 291 ? 11.028 10.634 5.815 1.00 91.94 291 LEU A C 1
ATOM 2242 O O . LEU A 1 291 ? 10.835 11.098 4.691 1.00 91.94 291 LEU A O 1
ATOM 2246 N N . ALA A 1 292 ? 12.254 10.311 6.245 1.00 92.75 292 ALA A N 1
ATOM 2247 C CA . ALA A 1 292 ? 13.436 10.362 5.388 1.00 92.75 292 ALA A CA 1
ATOM 2248 C C . ALA A 1 292 ? 13.262 9.448 4.170 1.00 92.75 292 ALA A C 1
ATOM 2250 O O . ALA A 1 292 ? 13.455 9.890 3.040 1.00 92.75 292 ALA A O 1
ATOM 2251 N N . ILE A 1 293 ? 12.793 8.223 4.399 1.00 91.88 293 ILE A N 1
ATOM 2252 C CA . ILE A 1 293 ? 12.548 7.234 3.349 1.00 91.88 293 ILE A CA 1
ATOM 2253 C C . ILE A 1 293 ? 11.395 7.680 2.444 1.00 91.88 293 ILE A C 1
ATOM 2255 O O . ILE A 1 293 ? 11.557 7.752 1.229 1.00 91.88 293 ILE A O 1
ATOM 2259 N N . THR A 1 294 ? 10.231 8.005 3.011 1.00 86.75 294 THR A N 1
ATOM 2260 C CA . THR A 1 294 ? 9.002 8.182 2.223 1.00 86.75 294 THR A CA 1
ATOM 2261 C C . THR A 1 294 ? 8.897 9.540 1.534 1.00 86.75 294 THR A C 1
ATOM 2263 O O . THR A 1 294 ? 8.387 9.606 0.418 1.00 86.75 294 THR A O 1
ATOM 2266 N N . HIS A 1 295 ? 9.368 10.623 2.161 1.00 83.25 295 HIS A N 1
ATOM 2267 C CA . HIS A 1 295 ? 9.233 11.981 1.614 1.00 83.25 295 HIS A CA 1
ATOM 2268 C C . HIS A 1 295 ? 10.504 12.495 0.939 1.00 83.25 295 HIS A C 1
ATOM 2270 O O . HIS A 1 295 ? 10.419 13.362 0.069 1.00 83.25 295 HIS A O 1
ATOM 2276 N N . ARG A 1 296 ? 11.679 12.006 1.351 1.00 85.75 296 ARG A N 1
ATOM 2277 C CA . ARG A 1 296 ? 12.975 12.503 0.858 1.00 85.75 296 ARG A CA 1
ATOM 2278 C C . ARG A 1 296 ? 13.759 11.475 0.049 1.00 85.75 296 ARG A C 1
ATOM 2280 O O . ARG A 1 296 ? 14.782 11.850 -0.511 1.00 85.75 296 ARG A O 1
ATOM 2287 N N . ASN A 1 297 ? 13.293 10.222 -0.014 1.00 88.31 297 ASN A N 1
ATOM 2288 C CA . ASN A 1 297 ? 14.032 9.100 -0.599 1.00 88.31 297 ASN A CA 1
ATOM 2289 C C . ASN A 1 297 ? 15.460 8.969 -0.018 1.00 88.31 297 ASN A C 1
ATOM 2291 O O . ASN A 1 297 ? 16.392 8.537 -0.690 1.00 88.31 297 ASN A O 1
ATOM 2295 N N . ASP A 1 298 ? 15.636 9.374 1.242 1.00 91.69 298 ASP A N 1
ATOM 2296 C CA . ASP A 1 298 ? 16.920 9.444 1.935 1.00 91.69 298 ASP A CA 1
ATOM 2297 C C . ASP A 1 298 ? 17.133 8.180 2.776 1.00 91.69 298 ASP A C 1
ATOM 2299 O O . ASP A 1 298 ? 16.922 8.154 3.991 1.00 91.69 298 ASP A O 1
ATOM 2303 N N . TRP A 1 299 ? 17.494 7.096 2.087 1.00 92.75 299 TRP A N 1
ATOM 2304 C CA . TRP A 1 299 ? 17.731 5.786 2.697 1.00 92.75 299 TRP A CA 1
ATOM 2305 C C . TRP A 1 299 ? 19.003 5.768 3.549 1.00 92.75 299 TRP A C 1
ATOM 2307 O O . TRP A 1 299 ? 19.004 5.180 4.628 1.00 92.75 299 TRP A O 1
ATOM 2317 N N . GLU A 1 300 ? 20.068 6.440 3.103 1.00 92.88 300 GLU A N 1
ATOM 2318 C CA . GLU A 1 300 ? 21.327 6.533 3.851 1.00 92.88 300 GLU A CA 1
ATOM 2319 C C . GLU A 1 300 ? 21.154 7.343 5.142 1.00 92.88 300 GLU A C 1
ATOM 2321 O O . GLU A 1 300 ? 21.595 6.905 6.205 1.00 92.88 300 GLU A O 1
ATOM 2326 N N . GLY A 1 301 ? 20.454 8.481 5.087 1.00 95.25 301 GLY A N 1
ATOM 2327 C CA . GLY A 1 301 ? 20.147 9.300 6.260 1.00 95.25 301 GLY A CA 1
ATOM 2328 C C . GLY A 1 301 ? 19.167 8.643 7.236 1.00 95.25 301 GLY A C 1
ATOM 2329 O O . GLY A 1 301 ? 19.169 8.977 8.422 1.00 95.25 301 GLY A O 1
ATOM 2330 N N . ALA A 1 302 ? 18.371 7.667 6.786 1.00 97.19 302 ALA A N 1
ATOM 2331 C CA . ALA A 1 302 ? 17.484 6.893 7.653 1.00 97.19 302 ALA A CA 1
ATOM 2332 C C . ALA A 1 302 ? 18.235 5.916 8.578 1.00 97.19 302 ALA A C 1
ATOM 2334 O O . ALA A 1 302 ? 17.754 5.642 9.679 1.00 97.19 302 ALA A O 1
ATOM 2335 N N . VAL A 1 303 ? 19.412 5.418 8.176 1.00 97.44 303 VAL A N 1
ATOM 2336 C CA . VAL A 1 303 ? 20.215 4.472 8.976 1.00 97.44 303 VAL A CA 1
ATOM 2337 C C . VAL A 1 303 ? 20.601 5.038 10.348 1.00 97.44 303 VAL A C 1
ATOM 2339 O O . VAL A 1 303 ? 20.204 4.425 11.339 1.00 97.44 303 VAL A O 1
ATOM 2342 N N . PRO A 1 304 ? 21.289 6.194 10.471 1.00 97.88 304 PRO A N 1
ATOM 2343 C CA . PRO A 1 304 ? 21.686 6.716 11.780 1.00 97.88 304 PRO A CA 1
ATOM 2344 C C . PRO A 1 304 ? 20.488 7.073 12.673 1.00 97.88 304 PRO A C 1
ATOM 2346 O O . PRO A 1 304 ? 20.589 7.003 13.895 1.00 97.88 304 PRO A O 1
ATOM 2349 N N . LEU A 1 305 ? 19.339 7.428 12.086 1.00 98.12 305 LEU A N 1
ATOM 2350 C CA . LEU A 1 305 ? 18.100 7.686 12.828 1.00 98.12 305 LEU A CA 1
ATOM 2351 C C . LEU A 1 305 ? 17.517 6.397 13.431 1.00 98.12 305 LEU A C 1
ATOM 2353 O O . LEU A 1 305 ? 17.072 6.387 14.579 1.00 98.12 305 LEU A O 1
ATOM 2357 N N . LEU A 1 306 ? 17.535 5.298 12.673 1.00 98.44 306 LEU A N 1
ATOM 2358 C CA . LEU A 1 306 ? 17.094 3.988 13.155 1.00 98.44 306 LEU A CA 1
ATOM 2359 C C . LEU A 1 306 ? 18.097 3.368 14.133 1.00 98.44 306 LEU A C 1
ATOM 2361 O O . LEU A 1 306 ? 17.681 2.716 15.087 1.00 98.44 306 LEU A O 1
ATOM 2365 N N . GLU A 1 307 ? 19.396 3.596 13.937 1.00 98.12 307 GLU A N 1
ATOM 2366 C CA . GLU A 1 307 ? 20.432 3.205 14.894 1.00 98.12 307 GLU A CA 1
ATOM 2367 C C . GLU A 1 307 ? 20.256 3.940 16.227 1.00 98.12 307 GLU A C 1
ATOM 2369 O O . GLU A 1 307 ? 20.206 3.271 17.252 1.00 98.12 307 GLU A O 1
ATOM 2374 N N . ASP A 1 308 ? 20.033 5.262 16.235 1.00 98.12 308 ASP A N 1
ATOM 2375 C CA . ASP A 1 308 ? 19.713 6.008 17.468 1.00 98.12 308 ASP A CA 1
ATOM 2376 C C . ASP A 1 308 ? 18.450 5.454 18.153 1.00 98.12 308 ASP A C 1
ATOM 2378 O O . ASP A 1 308 ? 18.444 5.249 19.368 1.00 98.12 308 ASP A O 1
ATOM 2382 N N . ALA A 1 309 ? 17.398 5.135 17.389 1.00 98.00 309 ALA A N 1
ATOM 2383 C CA . ALA A 1 309 ? 16.174 4.553 17.943 1.00 98.00 309 ALA A CA 1
ATOM 2384 C C . ALA A 1 309 ? 16.424 3.197 18.634 1.00 98.00 309 ALA A C 1
ATOM 2386 O O . ALA A 1 309 ? 15.931 2.967 19.740 1.00 98.00 309 ALA A O 1
ATOM 2387 N N . VAL A 1 310 ? 17.203 2.310 18.006 1.00 97.31 310 VAL A N 1
ATOM 2388 C CA . VAL A 1 310 ? 17.505 0.968 18.534 1.00 97.31 310 VAL A CA 1
ATOM 2389 C C . VAL A 1 310 ? 18.582 1.003 19.628 1.00 97.31 310 VAL A C 1
ATOM 2391 O O . VAL A 1 310 ? 18.561 0.169 20.529 1.00 97.31 310 VAL A O 1
ATOM 2394 N N . GLU A 1 311 ? 19.506 1.965 19.614 1.00 97.50 311 GLU A N 1
ATOM 2395 C CA . GLU A 1 311 ? 20.473 2.169 20.701 1.00 97.50 311 GLU A CA 1
ATOM 2396 C C . GLU A 1 311 ? 19.791 2.654 21.984 1.00 97.50 311 GLU A C 1
ATOM 2398 O O . GLU A 1 311 ? 20.137 2.205 23.081 1.00 97.50 311 GLU A O 1
ATOM 2403 N N . ARG A 1 312 ? 18.799 3.544 21.854 1.00 97.50 312 ARG A N 1
ATOM 2404 C CA . ARG A 1 312 ? 17.968 4.006 22.976 1.00 97.50 312 ARG A CA 1
ATOM 2405 C C . ARG A 1 312 ? 17.105 2.892 23.549 1.00 97.50 312 ARG A C 1
ATOM 2407 O O . ARG A 1 312 ? 16.980 2.791 24.770 1.00 97.50 312 ARG A O 1
ATOM 2414 N N . ASP A 1 313 ? 16.531 2.059 22.683 1.00 97.12 313 ASP A N 1
ATOM 2415 C CA . ASP A 1 313 ? 15.747 0.892 23.081 1.00 97.12 313 ASP A CA 1
ATOM 2416 C C . ASP A 1 313 ? 16.022 -0.327 22.180 1.00 97.12 313 ASP A C 1
ATOM 2418 O O . ASP A 1 313 ? 15.389 -0.499 21.132 1.00 97.12 313 ASP A O 1
ATOM 2422 N N . PRO A 1 314 ? 16.904 -1.242 22.627 1.00 95.19 314 PRO A N 1
ATOM 2423 C CA . PRO A 1 314 ? 17.232 -2.465 21.895 1.00 95.19 314 PRO A CA 1
ATOM 2424 C C . PRO A 1 314 ? 16.092 -3.479 21.770 1.00 95.19 314 PRO A C 1
ATOM 2426 O O . PRO A 1 314 ? 16.292 -4.531 21.170 1.00 95.19 314 PRO A O 1
ATOM 2429 N N . HIS A 1 315 ? 14.922 -3.224 22.352 1.00 95.12 315 HIS A N 1
ATOM 2430 C CA . HIS A 1 315 ? 13.750 -4.085 22.213 1.00 95.12 315 HIS A CA 1
ATOM 2431 C C . HIS A 1 315 ? 12.671 -3.425 21.337 1.00 95.12 315 HIS A C 1
ATOM 2433 O O . HIS A 1 315 ? 11.565 -3.958 21.251 1.00 95.12 315 HIS A O 1
ATOM 2439 N N . PHE A 1 316 ? 12.938 -2.265 20.722 1.00 96.50 316 PHE A N 1
ATOM 2440 C CA . PHE A 1 316 ? 11.995 -1.577 19.836 1.00 96.50 316 PHE A CA 1
ATOM 2441 C C . PHE A 1 316 ? 11.899 -2.305 18.482 1.00 96.50 316 PHE A C 1
ATOM 2443 O O . PHE A 1 316 ? 12.492 -1.911 17.476 1.00 96.50 316 PHE A O 1
ATOM 2450 N N . ALA A 1 317 ? 11.134 -3.398 18.469 1.00 96.00 317 ALA A N 1
ATOM 2451 C CA . ALA A 1 317 ? 11.047 -4.354 17.365 1.00 96.00 317 ALA A CA 1
ATOM 2452 C C . ALA A 1 317 ? 10.659 -3.721 16.020 1.00 96.00 317 ALA A C 1
ATOM 2454 O O . ALA A 1 317 ? 11.205 -4.087 14.980 1.00 96.00 317 ALA A O 1
ATOM 2455 N N . VAL A 1 318 ? 9.753 -2.736 16.024 1.00 95.44 318 VAL A N 1
ATOM 2456 C CA . VAL A 1 318 ? 9.342 -2.046 14.791 1.00 95.44 318 VAL A CA 1
ATOM 2457 C C . VAL A 1 318 ? 10.495 -1.229 14.196 1.00 95.44 318 VAL A C 1
ATOM 2459 O O . VAL A 1 318 ? 10.698 -1.248 12.983 1.00 95.44 318 VAL A O 1
ATOM 2462 N N . ALA A 1 319 ? 11.309 -0.571 15.028 1.00 97.44 319 ALA A N 1
ATOM 2463 C CA . ALA A 1 319 ? 12.505 0.128 14.559 1.00 97.44 319 ALA A CA 1
ATOM 2464 C C . ALA A 1 319 ? 13.577 -0.840 14.046 1.00 97.44 319 ALA A C 1
ATOM 2466 O O . ALA A 1 319 ? 14.190 -0.568 13.016 1.00 97.44 319 ALA A O 1
ATOM 2467 N N . GLN A 1 320 ? 13.746 -1.996 14.692 1.00 98.06 320 GLN A N 1
ATOM 2468 C CA . GLN A 1 320 ? 14.643 -3.053 14.214 1.00 98.06 320 GLN A CA 1
ATOM 2469 C C . GLN A 1 320 ? 14.211 -3.600 12.854 1.00 98.06 320 GLN A C 1
ATOM 2471 O O . GLN A 1 320 ? 15.043 -3.759 11.965 1.00 98.06 320 GLN A O 1
ATOM 2476 N N . PHE A 1 321 ? 12.913 -3.829 12.657 1.00 97.62 321 PHE A N 1
ATOM 2477 C CA . PHE A 1 321 ? 12.395 -4.278 11.369 1.00 97.62 321 PHE A CA 1
ATOM 2478 C C . PHE A 1 321 ? 12.612 -3.235 10.264 1.00 97.62 321 PHE A C 1
ATOM 2480 O O . PHE A 1 321 ? 13.037 -3.580 9.162 1.00 97.62 321 PHE A O 1
ATOM 2487 N N . MET A 1 322 ? 12.400 -1.950 10.561 1.00 97.25 322 MET A N 1
ATOM 2488 C CA . MET A 1 322 ? 12.695 -0.891 9.594 1.00 97.25 322 MET A CA 1
ATOM 2489 C C . MET A 1 322 ? 14.194 -0.763 9.309 1.00 97.25 322 MET A C 1
ATOM 2491 O O . MET A 1 322 ? 14.573 -0.562 8.158 1.00 97.25 322 MET A O 1
ATOM 2495 N N . LEU A 1 323 ? 15.057 -0.943 10.314 1.00 97.75 323 LEU A N 1
ATOM 2496 C CA . LEU A 1 323 ? 16.509 -0.974 10.121 1.00 97.75 323 LEU A CA 1
ATOM 2497 C C . LEU A 1 323 ? 16.927 -2.149 9.232 1.00 97.75 323 LEU A C 1
ATOM 2499 O O . LEU A 1 323 ? 17.773 -1.971 8.360 1.00 97.75 323 LEU A O 1
ATOM 2503 N N . PHE A 1 324 ? 16.300 -3.319 9.398 1.00 96.12 324 PHE A N 1
ATOM 2504 C CA . PHE A 1 324 ? 16.458 -4.446 8.478 1.00 96.12 324 PHE A CA 1
ATOM 2505 C C . PHE A 1 324 ? 16.096 -4.050 7.043 1.00 96.12 324 PHE A C 1
ATOM 2507 O O . PHE A 1 324 ? 16.916 -4.240 6.148 1.00 96.12 324 PHE A O 1
ATOM 2514 N N . ALA A 1 325 ? 14.914 -3.466 6.824 1.00 94.12 325 ALA A N 1
ATOM 2515 C CA . ALA A 1 325 ? 14.443 -3.112 5.486 1.00 94.12 325 ALA A CA 1
ATOM 2516 C C . ALA A 1 325 ? 15.366 -2.093 4.790 1.00 94.12 325 ALA A C 1
ATOM 2518 O O . ALA A 1 325 ? 15.695 -2.242 3.610 1.00 94.12 325 ALA A O 1
ATOM 2519 N N . VAL A 1 326 ? 15.835 -1.079 5.528 1.00 95.44 326 VAL A N 1
ATOM 2520 C CA . VAL A 1 326 ? 16.766 -0.065 5.008 1.00 95.44 326 VAL A CA 1
ATOM 2521 C C . VAL A 1 326 ? 18.138 -0.671 4.725 1.00 95.44 326 VAL A C 1
ATOM 2523 O O . VAL A 1 326 ? 18.679 -0.468 3.643 1.00 95.44 326 VAL A O 1
ATOM 2526 N N . ARG A 1 327 ? 18.699 -1.462 5.647 1.00 93.69 327 ARG A N 1
ATOM 2527 C CA . ARG A 1 327 ? 20.007 -2.103 5.438 1.00 93.69 327 ARG A CA 1
ATOM 2528 C C . ARG A 1 327 ? 19.982 -3.105 4.292 1.00 93.69 327 ARG A C 1
ATOM 2530 O O . ARG A 1 327 ? 20.924 -3.133 3.509 1.00 93.69 327 ARG A O 1
ATOM 2537 N N . GLN A 1 328 ? 18.899 -3.867 4.139 1.00 89.00 328 GLN A N 1
ATOM 2538 C CA . GLN A 1 328 ? 18.710 -4.746 2.986 1.00 89.00 328 GLN A CA 1
ATOM 2539 C C . GLN A 1 328 ? 18.685 -3.940 1.680 1.00 89.00 328 GLN A C 1
ATOM 2541 O O . GLN A 1 328 ? 19.351 -4.317 0.721 1.00 89.00 328 GLN A O 1
ATOM 2546 N N . THR A 1 329 ? 17.977 -2.806 1.666 1.00 89.81 329 THR A N 1
ATOM 2547 C CA . THR A 1 329 ? 17.924 -1.891 0.515 1.00 89.81 329 THR A CA 1
ATOM 2548 C C . THR A 1 329 ? 19.299 -1.314 0.163 1.00 89.81 329 THR A C 1
ATOM 2550 O O . THR A 1 329 ? 19.638 -1.203 -1.009 1.00 89.81 329 THR A O 1
ATOM 2553 N N . LEU A 1 330 ? 20.109 -0.970 1.164 1.00 90.12 330 LEU A N 1
ATOM 2554 C CA . LEU A 1 330 ? 21.463 -0.428 0.980 1.00 90.12 330 LEU A CA 1
ATOM 2555 C C . LEU A 1 330 ? 22.539 -1.510 0.788 1.00 90.12 330 LEU A C 1
ATOM 2557 O O . LEU A 1 330 ? 23.719 -1.200 0.653 1.00 90.12 330 LEU A O 1
ATOM 2561 N N . GLY A 1 331 ? 22.145 -2.781 0.814 1.00 86.06 331 GLY A N 1
ATOM 2562 C CA . GLY A 1 331 ? 23.029 -3.925 0.646 1.00 86.06 331 GLY A CA 1
ATOM 2563 C C . GLY A 1 331 ? 23.930 -4.286 1.825 1.00 86.06 331 GLY A C 1
ATOM 2564 O O . GLY A 1 331 ? 24.823 -5.123 1.685 1.00 86.06 331 GLY A O 1
ATOM 2565 N N . ASP A 1 332 ? 23.658 -3.752 3.014 1.00 90.44 332 ASP A N 1
ATOM 2566 C CA . ASP A 1 332 ? 24.267 -4.208 4.265 1.00 90.44 332 ASP A CA 1
ATOM 2567 C C . ASP A 1 332 ? 23.588 -5.498 4.762 1.00 90.44 332 ASP A C 1
ATOM 2569 O O . ASP A 1 332 ? 22.787 -5.505 5.700 1.00 90.44 332 ASP A O 1
ATOM 2573 N N . ALA A 1 333 ? 23.908 -6.623 4.115 1.00 86.25 333 ALA A N 1
ATOM 2574 C CA . ALA A 1 333 ? 23.334 -7.929 4.444 1.00 86.25 333 ALA A CA 1
ATOM 2575 C C . ALA A 1 333 ? 23.648 -8.377 5.885 1.00 86.25 333 ALA A C 1
ATOM 2577 O O . ALA A 1 333 ? 22.802 -8.974 6.554 1.00 86.25 333 ALA A O 1
ATOM 2578 N N . ALA A 1 334 ? 24.850 -8.068 6.385 1.00 90.31 334 ALA A N 1
ATOM 2579 C CA . ALA A 1 334 ? 25.263 -8.439 7.735 1.00 90.31 334 ALA A CA 1
ATOM 2580 C C . ALA A 1 334 ? 24.453 -7.673 8.790 1.00 90.31 334 ALA A C 1
ATOM 2582 O O . ALA A 1 334 ? 23.906 -8.277 9.714 1.00 90.31 334 ALA A O 1
ATOM 2583 N N . GLY A 1 335 ? 24.329 -6.353 8.637 1.00 93.38 335 GLY A N 1
ATOM 2584 C CA . GLY A 1 335 ? 23.524 -5.539 9.535 1.00 93.38 335 GLY A CA 1
ATOM 2585 C C . GLY A 1 335 ? 22.022 -5.800 9.399 1.00 93.38 335 GLY A C 1
ATOM 2586 O O . GLY A 1 335 ? 21.312 -5.696 10.402 1.00 93.38 335 GLY A O 1
ATOM 2587 N N . ALA A 1 336 ? 21.538 -6.168 8.208 1.00 93.56 336 ALA A N 1
ATOM 2588 C CA . ALA A 1 336 ? 20.152 -6.574 7.983 1.00 93.56 336 ALA A CA 1
ATOM 2589 C C . ALA A 1 336 ? 19.813 -7.879 8.727 1.00 93.56 336 ALA A C 1
ATOM 2591 O O . ALA A 1 336 ? 18.812 -7.922 9.442 1.00 93.56 336 ALA A O 1
ATOM 2592 N N . SER A 1 337 ? 20.674 -8.902 8.640 1.00 93.69 337 SER A N 1
ATOM 2593 C CA . SER A 1 337 ? 20.512 -10.182 9.357 1.00 93.69 337 SER A CA 1
ATOM 2594 C C . SER A 1 337 ? 20.425 -9.980 10.877 1.00 93.69 337 SER A C 1
ATOM 2596 O O . SER A 1 337 ? 19.515 -10.496 11.532 1.00 93.69 337 SER A O 1
ATOM 2598 N N . VAL A 1 338 ? 21.296 -9.134 11.443 1.00 95.56 338 VAL A N 1
ATOM 2599 C CA . VAL A 1 338 ? 21.244 -8.780 12.874 1.00 95.56 338 VAL A CA 1
ATOM 2600 C C . VAL A 1 338 ? 19.916 -8.108 13.235 1.00 95.56 338 VAL A C 1
ATOM 2602 O O . VAL A 1 338 ? 19.305 -8.449 14.248 1.00 95.56 338 VAL A O 1
ATOM 2605 N N . ALA A 1 339 ? 19.453 -7.168 12.411 1.00 97.06 339 ALA A N 1
ATOM 2606 C CA . ALA A 1 339 ? 18.248 -6.396 12.683 1.00 97.06 339 ALA A CA 1
ATOM 2607 C C . ALA A 1 339 ? 16.960 -7.241 12.592 1.00 97.06 339 ALA A C 1
ATOM 2609 O O . ALA A 1 339 ? 16.110 -7.138 13.477 1.00 97.06 339 ALA A O 1
ATOM 2610 N N . ILE A 1 340 ? 16.822 -8.122 11.589 1.00 96.81 340 ILE A N 1
ATOM 2611 C CA . ILE A 1 340 ? 15.630 -8.982 11.460 1.00 96.81 340 ILE A CA 1
ATOM 2612 C C . ILE A 1 340 ? 15.573 -10.056 12.546 1.00 96.81 340 ILE A C 1
ATOM 2614 O O . ILE A 1 340 ? 14.491 -10.364 13.044 1.00 96.81 340 ILE A O 1
ATOM 2618 N N . ALA A 1 341 ? 16.725 -10.594 12.963 1.00 96.81 341 ALA A N 1
ATOM 2619 C CA . ALA A 1 341 ? 16.792 -11.517 14.091 1.00 96.81 341 ALA A CA 1
ATOM 2620 C C . ALA A 1 341 ? 16.346 -10.835 15.392 1.00 96.81 341 ALA A C 1
ATOM 2622 O O . ALA A 1 341 ? 15.517 -11.385 16.112 1.00 96.81 341 ALA A O 1
ATOM 2623 N N . ALA A 1 342 ? 16.809 -9.608 15.647 1.00 97.06 342 ALA A N 1
ATOM 2624 C CA . ALA A 1 342 ? 16.398 -8.847 16.824 1.00 97.06 342 ALA A CA 1
ATOM 2625 C C . ALA A 1 342 ? 14.896 -8.498 16.806 1.00 97.06 342 ALA A C 1
ATOM 2627 O O . ALA A 1 342 ? 14.220 -8.642 17.827 1.00 97.06 342 ALA A O 1
ATOM 2628 N N . ALA A 1 343 ? 14.349 -8.120 15.642 1.00 97.56 343 ALA A N 1
ATOM 2629 C CA . ALA A 1 343 ? 12.913 -7.877 15.486 1.00 97.56 343 ALA A CA 1
ATOM 2630 C C . ALA A 1 343 ? 12.085 -9.145 15.768 1.00 97.56 343 ALA A C 1
ATOM 2632 O O . ALA A 1 343 ? 11.039 -9.075 16.414 1.00 97.56 343 ALA A O 1
ATOM 2633 N N . MET A 1 344 ? 12.572 -10.309 15.326 1.00 97.06 344 MET A N 1
ATOM 2634 C CA . MET A 1 344 ? 11.949 -11.611 15.573 1.00 97.06 344 MET A CA 1
ATOM 2635 C C . MET A 1 344 ? 12.026 -12.029 17.052 1.00 97.06 344 MET A C 1
ATOM 2637 O O . MET A 1 344 ? 11.046 -12.542 17.592 1.00 97.06 344 MET A O 1
ATOM 2641 N N . ASP A 1 345 ? 13.139 -11.761 17.740 1.00 96.88 345 ASP A N 1
ATOM 2642 C CA . ASP A 1 345 ? 13.285 -12.026 19.181 1.00 96.88 345 ASP A CA 1
ATOM 2643 C C . ASP A 1 345 ? 12.322 -11.172 20.030 1.00 96.88 345 ASP A C 1
ATOM 2645 O O . ASP A 1 345 ? 11.872 -11.596 21.098 1.00 96.88 345 ASP A O 1
ATOM 2649 N N . ASN A 1 346 ? 11.951 -9.990 19.529 1.00 96.06 346 ASN A N 1
ATOM 2650 C CA . ASN A 1 346 ? 11.040 -9.047 20.178 1.00 96.06 346 ASN A CA 1
ATOM 2651 C C . ASN A 1 346 ? 9.629 -9.032 19.561 1.00 96.06 346 ASN A C 1
ATOM 2653 O O . ASN A 1 346 ? 8.873 -8.083 19.768 1.00 96.06 346 ASN A O 1
ATOM 2657 N N . LEU A 1 347 ? 9.231 -10.089 18.842 1.00 94.50 347 LEU A N 1
ATOM 2658 C CA . LEU A 1 347 ? 7.945 -10.151 18.131 1.00 94.50 347 LEU A CA 1
ATOM 2659 C C . LEU A 1 347 ? 6.717 -9.988 19.049 1.00 94.50 347 LEU A C 1
ATOM 2661 O O . LEU A 1 347 ? 5.647 -9.587 18.606 1.00 94.50 347 LEU A O 1
ATOM 2665 N N . TYR A 1 348 ? 6.849 -10.276 20.345 1.00 91.75 348 TYR A N 1
ATOM 2666 C CA . TYR A 1 348 ? 5.774 -10.066 21.321 1.00 91.75 348 TYR A CA 1
ATOM 2667 C C . TYR A 1 348 ? 5.463 -8.577 21.579 1.00 91.75 348 TYR A C 1
ATOM 2669 O O . TYR A 1 348 ? 4.448 -8.279 22.203 1.00 91.75 348 TYR A O 1
ATOM 2677 N N . ARG A 1 349 ? 6.324 -7.658 21.113 1.00 93.19 349 ARG A N 1
ATOM 2678 C CA . ARG A 1 349 ? 6.162 -6.196 21.183 1.00 93.19 349 ARG A CA 1
ATOM 2679 C C . ARG A 1 349 ? 5.656 -5.588 19.869 1.00 93.19 349 ARG A C 1
ATOM 2681 O O . ARG A 1 349 ? 5.803 -4.391 19.670 1.00 93.19 349 ARG A O 1
ATOM 2688 N N . VAL A 1 350 ? 5.103 -6.365 18.936 1.00 92.19 350 VAL A N 1
ATOM 2689 C CA . VAL A 1 350 ? 4.522 -5.809 17.699 1.00 92.19 350 VAL A CA 1
ATOM 2690 C C . VAL A 1 350 ? 3.050 -6.181 17.547 1.00 92.19 350 VAL A C 1
ATOM 2692 O O . VAL A 1 350 ? 2.650 -7.264 17.983 1.00 92.19 350 VAL A O 1
ATOM 2695 N N . PRO A 1 351 ? 2.234 -5.337 16.886 1.00 91.12 351 PRO A N 1
ATOM 2696 C CA . PRO A 1 351 ? 0.899 -5.741 16.465 1.00 91.12 351 PRO A CA 1
ATOM 2697 C C . PRO A 1 351 ? 0.957 -7.010 15.606 1.00 91.12 351 PRO A C 1
ATOM 2699 O O . PRO A 1 351 ? 1.838 -7.155 14.756 1.00 91.12 351 PRO A O 1
ATOM 2702 N N . GLU A 1 352 ? -0.008 -7.915 15.788 1.00 88.94 352 GLU A N 1
ATOM 2703 C CA . GLU A 1 352 ? -0.011 -9.243 15.150 1.00 88.94 352 GLU A CA 1
ATOM 2704 C C . GLU A 1 352 ? 0.147 -9.171 13.620 1.00 88.94 352 GLU A C 1
ATOM 2706 O O . GLU A 1 352 ? 0.911 -9.944 13.042 1.00 88.94 352 GLU A O 1
ATOM 2711 N N . ARG A 1 353 ? -0.513 -8.201 12.970 1.00 88.31 353 ARG A N 1
ATOM 2712 C CA . ARG A 1 353 ? -0.419 -7.981 11.515 1.00 88.31 353 ARG A CA 1
ATOM 2713 C C . ARG A 1 353 ? 1.013 -7.719 11.060 1.00 88.31 353 ARG A C 1
ATOM 2715 O O . ARG A 1 353 ? 1.495 -8.364 10.134 1.00 88.31 353 ARG A O 1
ATOM 2722 N N . LEU A 1 354 ? 1.711 -6.814 11.746 1.00 91.06 354 LEU A N 1
ATOM 2723 C CA . LEU A 1 354 ? 3.117 -6.532 11.465 1.00 91.06 354 LEU A CA 1
ATOM 2724 C C . LEU A 1 354 ? 3.996 -7.742 11.804 1.00 91.06 354 LEU A C 1
ATOM 2726 O O . LEU A 1 354 ? 4.969 -8.018 11.106 1.00 91.06 354 LEU A O 1
ATOM 2730 N N . GLY A 1 355 ? 3.614 -8.508 12.828 1.00 94.81 355 GLY A N 1
ATOM 2731 C CA . GLY A 1 355 ? 4.274 -9.756 13.182 1.00 94.81 355 GLY A CA 1
ATOM 2732 C C . GLY A 1 355 ? 4.287 -10.782 12.044 1.00 94.81 355 GLY A C 1
ATOM 2733 O O . GLY A 1 355 ? 5.307 -11.440 11.843 1.00 94.81 355 GLY A O 1
ATOM 2734 N N . PHE A 1 356 ? 3.215 -10.888 11.248 1.00 95.31 356 PHE A N 1
ATOM 2735 C CA . PHE A 1 356 ? 3.213 -11.744 10.053 1.00 95.31 356 PHE A CA 1
ATOM 2736 C C . PHE A 1 356 ? 4.237 -11.295 9.015 1.00 95.31 356 PHE A C 1
ATOM 2738 O O . PHE A 1 356 ? 4.975 -12.131 8.495 1.00 95.31 356 PHE A O 1
ATOM 2745 N N . LEU A 1 357 ? 4.324 -9.990 8.749 1.00 95.00 357 LEU A N 1
ATOM 2746 C CA . LEU A 1 357 ? 5.305 -9.451 7.811 1.00 95.00 357 LEU A CA 1
ATOM 2747 C C . LEU A 1 357 ? 6.741 -9.719 8.289 1.00 95.00 357 LEU A C 1
ATOM 2749 O O . LEU A 1 357 ? 7.547 -10.234 7.517 1.00 95.00 357 LEU A O 1
ATOM 2753 N N . ILE A 1 358 ? 7.042 -9.457 9.567 1.00 96.62 358 ILE A N 1
ATOM 2754 C CA . ILE A 1 358 ? 8.362 -9.731 10.164 1.00 96.62 358 ILE A CA 1
ATOM 2755 C C . ILE A 1 358 ? 8.708 -11.218 10.045 1.00 96.62 358 ILE A C 1
ATOM 2757 O O . ILE A 1 358 ? 9.788 -11.561 9.567 1.00 96.62 358 ILE A O 1
ATOM 2761 N N . LYS A 1 359 ? 7.787 -12.115 10.426 1.00 96.38 359 LYS A N 1
ATOM 2762 C CA . LYS A 1 359 ? 7.990 -13.567 10.326 1.00 96.38 359 LYS A CA 1
ATOM 2763 C C . LYS A 1 359 ? 8.239 -14.016 8.888 1.00 96.38 359 LYS A C 1
ATOM 2765 O O . LYS A 1 359 ? 9.164 -14.790 8.653 1.00 96.38 359 LYS A O 1
ATOM 2770 N N . ALA A 1 360 ? 7.431 -13.552 7.935 1.00 94.81 360 ALA A N 1
ATOM 2771 C CA . ALA A 1 360 ? 7.575 -13.917 6.529 1.00 94.81 360 ALA A CA 1
ATOM 2772 C C . ALA A 1 360 ? 8.942 -13.473 5.986 1.00 94.81 360 ALA A C 1
ATOM 2774 O O . ALA A 1 360 ? 9.670 -14.286 5.417 1.00 94.81 360 ALA A O 1
ATOM 2775 N N . GLN A 1 361 ? 9.336 -12.224 6.260 1.00 93.12 361 GLN A N 1
ATOM 2776 C CA . GLN A 1 361 ? 10.636 -11.678 5.861 1.00 93.12 361 GLN A CA 1
ATOM 2777 C C . GLN A 1 361 ? 11.810 -12.386 6.547 1.00 93.12 361 GLN A C 1
ATOM 2779 O O . GLN A 1 361 ? 12.829 -12.635 5.907 1.00 93.12 361 GLN A O 1
ATOM 2784 N N . TYR A 1 362 ? 11.671 -12.784 7.812 1.00 95.25 362 TYR A N 1
ATOM 2785 C CA . TYR A 1 362 ? 12.668 -13.586 8.523 1.00 95.25 362 TYR A CA 1
ATOM 2786 C C . TYR A 1 362 ? 12.834 -14.980 7.904 1.00 95.25 362 TYR A C 1
ATOM 2788 O O . TYR A 1 362 ? 13.954 -15.408 7.627 1.00 95.25 362 TYR A O 1
ATOM 2796 N N . TYR A 1 363 ? 11.736 -15.700 7.651 1.00 94.00 363 TYR A N 1
ATOM 2797 C CA . TYR A 1 363 ? 11.828 -17.029 7.045 1.00 94.00 363 TYR A CA 1
ATOM 2798 C C . TYR A 1 363 ? 12.402 -16.974 5.632 1.00 94.00 363 TYR A C 1
ATOM 2800 O O . TYR A 1 363 ? 13.200 -17.837 5.279 1.00 94.00 363 TYR A O 1
ATOM 2808 N N . TYR A 1 364 ? 12.059 -15.946 4.860 1.00 88.31 364 TYR A N 1
ATOM 2809 C CA . TYR A 1 364 ? 12.576 -15.766 3.511 1.00 88.31 364 TYR A CA 1
ATOM 2810 C C . TYR A 1 364 ? 14.051 -15.352 3.484 1.00 88.31 364 TYR A C 1
ATOM 2812 O O . TYR A 1 364 ? 14.856 -16.021 2.844 1.00 88.31 364 TYR A O 1
ATOM 2820 N N . SER A 1 365 ? 14.424 -14.283 4.193 1.00 85.12 365 SER A N 1
ATOM 2821 C CA . SER A 1 365 ? 15.769 -13.699 4.084 1.00 85.12 365 SER A CA 1
ATOM 2822 C C . SER A 1 365 ? 16.810 -14.390 4.971 1.00 85.12 365 SER A C 1
ATOM 2824 O O . SER A 1 365 ? 17.906 -14.688 4.508 1.00 85.12 365 SER A O 1
ATOM 2826 N N . GLU A 1 366 ? 16.467 -14.698 6.225 1.00 88.25 366 GLU A N 1
ATOM 2827 C CA . GLU A 1 366 ? 17.403 -15.233 7.223 1.00 88.25 366 GLU A CA 1
ATOM 2828 C C . GLU A 1 366 ? 17.401 -16.768 7.265 1.00 88.25 366 GLU A C 1
ATOM 2830 O O . GLU A 1 366 ? 18.440 -17.389 7.490 1.00 88.25 366 GLU A O 1
ATOM 2835 N N . LYS A 1 367 ? 16.245 -17.416 7.060 1.00 90.25 367 LYS A N 1
ATOM 2836 C CA . LYS A 1 367 ? 16.156 -18.893 7.048 1.00 90.25 367 LYS A CA 1
ATOM 2837 C C . LYS A 1 367 ? 16.147 -19.521 5.668 1.00 90.25 367 LYS A C 1
ATOM 2839 O O . LYS A 1 367 ? 16.370 -20.727 5.596 1.00 90.25 367 LYS A O 1
ATOM 2844 N N . GLN A 1 368 ? 15.906 -18.737 4.618 1.00 87.75 368 GLN A N 1
ATOM 2845 C CA . GLN A 1 368 ? 15.752 -19.233 3.247 1.00 87.75 368 GLN A CA 1
ATOM 2846 C C . GLN A 1 368 ? 14.719 -20.377 3.154 1.00 87.75 368 GLN A C 1
ATOM 2848 O O . GLN A 1 368 ? 14.839 -21.297 2.349 1.00 87.75 368 GLN A O 1
ATOM 2853 N N . ASP A 1 369 ? 13.692 -20.322 4.006 1.00 90.38 369 ASP A N 1
ATOM 2854 C CA . ASP A 1 369 ? 12.603 -21.293 4.117 1.00 90.38 369 ASP A CA 1
ATOM 2855 C C . ASP A 1 369 ? 11.344 -20.689 3.478 1.00 90.38 369 ASP A C 1
ATOM 2857 O O . ASP A 1 369 ? 10.469 -20.119 4.142 1.00 90.38 369 ASP A O 1
ATOM 2861 N N . ALA A 1 370 ? 11.292 -20.756 2.144 1.00 87.25 370 ALA A N 1
ATOM 2862 C CA . ALA A 1 370 ? 10.221 -20.156 1.349 1.00 87.25 370 ALA A CA 1
ATOM 2863 C C . ALA A 1 370 ? 8.841 -20.771 1.644 1.00 87.25 370 ALA A C 1
ATOM 2865 O O . ALA A 1 370 ? 7.823 -20.085 1.528 1.00 87.25 370 ALA A O 1
ATOM 2866 N N . ASP A 1 371 ? 8.795 -22.043 2.049 1.00 90.56 371 ASP A N 1
ATOM 2867 C CA . ASP A 1 371 ? 7.546 -22.728 2.378 1.00 90.56 371 ASP A CA 1
ATOM 2868 C C . ASP A 1 371 ? 6.958 -22.197 3.689 1.00 90.56 371 ASP A C 1
ATOM 2870 O O . ASP A 1 371 ? 5.759 -21.912 3.746 1.00 90.56 371 ASP A O 1
ATOM 2874 N N . LYS A 1 372 ? 7.790 -21.958 4.715 1.00 94.44 372 LYS A N 1
ATOM 2875 C CA . LYS A 1 372 ? 7.326 -21.289 5.940 1.00 94.44 372 LYS A CA 1
ATOM 2876 C C . LYS A 1 372 ? 6.923 -19.847 5.703 1.00 94.44 372 LYS A C 1
ATOM 2878 O O . LYS A 1 372 ? 5.878 -19.441 6.204 1.00 94.44 372 LYS A O 1
ATOM 2883 N N . ALA A 1 373 ? 7.695 -19.085 4.926 1.00 93.06 373 ALA A N 1
ATOM 2884 C CA . ALA A 1 373 ? 7.313 -17.717 4.578 1.00 93.06 373 ALA A CA 1
ATOM 2885 C C . ALA A 1 373 ? 5.923 -17.691 3.912 1.00 93.06 373 ALA A C 1
ATOM 2887 O O . ALA A 1 373 ? 5.047 -16.930 4.320 1.00 93.06 373 ALA A O 1
ATOM 2888 N N . MET A 1 374 ? 5.675 -18.604 2.968 1.00 92.31 374 MET A N 1
ATOM 2889 C CA . MET A 1 374 ? 4.377 -18.746 2.309 1.00 92.31 374 MET A CA 1
ATOM 2890 C C . MET A 1 374 ? 3.261 -19.195 3.268 1.00 92.31 374 MET A C 1
ATOM 2892 O O . MET A 1 374 ? 2.139 -18.695 3.173 1.00 92.31 374 MET A O 1
ATOM 2896 N N . ALA A 1 375 ? 3.538 -20.106 4.207 1.00 93.94 375 ALA A N 1
ATOM 2897 C CA . ALA A 1 375 ? 2.570 -20.520 5.226 1.00 93.94 375 ALA A CA 1
ATOM 2898 C C . ALA A 1 375 ? 2.144 -19.340 6.119 1.00 93.94 375 ALA A C 1
ATOM 2900 O O . ALA A 1 375 ? 0.948 -19.124 6.315 1.00 93.94 375 ALA A O 1
ATOM 2901 N N . VAL A 1 376 ? 3.104 -18.520 6.566 1.00 96.12 376 VAL A N 1
ATOM 2902 C CA . VAL A 1 376 ? 2.850 -17.294 7.343 1.00 96.12 376 VAL A CA 1
ATOM 2903 C C . VAL A 1 376 ? 1.977 -16.310 6.556 1.00 96.12 376 VAL A C 1
ATOM 2905 O O . VAL A 1 376 ? 0.991 -15.804 7.091 1.00 96.12 376 VAL A O 1
ATOM 2908 N N . LEU A 1 377 ? 2.289 -16.058 5.281 1.00 95.25 377 LEU A N 1
ATOM 2909 C CA . LEU A 1 377 ? 1.511 -15.138 4.443 1.00 95.25 377 LEU A CA 1
ATOM 2910 C C . LEU A 1 377 ? 0.082 -15.648 4.178 1.00 95.25 377 LEU A C 1
ATOM 2912 O O . LEU A 1 377 ? -0.879 -14.877 4.217 1.00 95.25 377 LEU A O 1
ATOM 2916 N N . ARG A 1 378 ? -0.094 -16.960 3.973 1.00 94.06 378 ARG A N 1
ATOM 2917 C CA . ARG A 1 378 ? -1.426 -17.578 3.847 1.00 94.06 378 ARG A CA 1
ATOM 2918 C C . ARG A 1 378 ? -2.224 -17.438 5.137 1.00 94.06 378 ARG A C 1
ATOM 2920 O O . ARG A 1 378 ? -3.382 -17.028 5.080 1.00 94.06 378 ARG A O 1
ATOM 2927 N N . MET A 1 379 ? -1.600 -17.712 6.280 1.00 93.94 379 MET A N 1
ATOM 2928 C CA . MET A 1 379 ? -2.195 -17.508 7.600 1.00 93.94 379 MET A CA 1
ATOM 2929 C C . MET A 1 379 ? -2.635 -16.049 7.797 1.00 93.94 379 MET A C 1
ATOM 2931 O O . MET A 1 379 ? -3.774 -15.812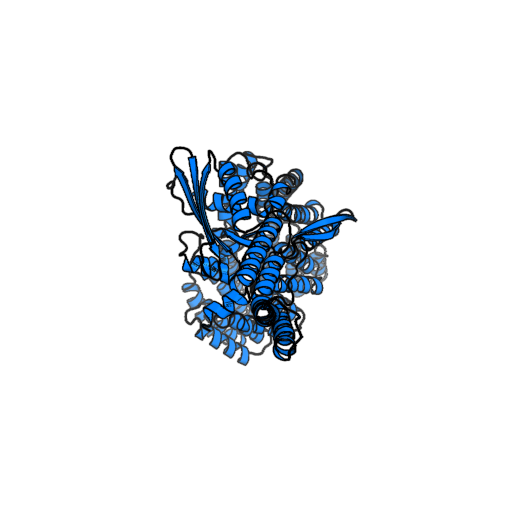 8.203 1.00 93.94 379 MET A O 1
ATOM 2935 N N . TRP A 1 380 ? -1.791 -15.076 7.436 1.00 93.88 380 TRP A N 1
ATOM 2936 C CA . TRP A 1 380 ? -2.133 -13.651 7.493 1.00 93.88 380 TRP A CA 1
ATOM 2937 C C . TRP A 1 380 ? -3.387 -13.343 6.667 1.00 93.88 380 TRP A C 1
ATOM 2939 O O . TRP A 1 380 ? -4.351 -12.805 7.212 1.00 93.88 380 TRP A O 1
ATOM 2949 N N . SER A 1 381 ? -3.433 -13.768 5.400 1.00 92.06 381 SER A N 1
ATOM 2950 C CA . SER A 1 381 ? -4.594 -13.535 4.526 1.00 92.06 381 SER A CA 1
ATOM 2951 C C . SER A 1 381 ? -5.884 -14.207 5.020 1.00 92.06 381 SER A C 1
ATOM 2953 O O . SER A 1 381 ? -6.976 -13.718 4.760 1.00 92.06 381 SER A O 1
ATOM 2955 N N . GLN A 1 382 ? -5.798 -15.313 5.766 1.00 89.56 382 GLN A N 1
ATOM 2956 C CA . GLN A 1 382 ? -6.979 -15.980 6.326 1.00 89.56 382 GLN A CA 1
ATOM 2957 C C . GLN A 1 382 ? -7.518 -15.257 7.565 1.00 89.56 382 GLN A C 1
ATOM 2959 O O . GLN A 1 382 ? -8.733 -15.137 7.723 1.00 89.56 382 GLN A O 1
ATOM 2964 N N . ILE A 1 383 ? -6.632 -14.772 8.441 1.00 87.19 383 ILE A N 1
ATOM 2965 C CA . ILE A 1 383 ? -7.010 -14.053 9.671 1.00 87.19 383 ILE A CA 1
ATOM 2966 C C . ILE A 1 383 ? -7.468 -12.624 9.347 1.00 87.19 383 ILE A C 1
ATOM 2968 O O . ILE A 1 383 ? -8.427 -12.111 9.937 1.00 87.19 383 ILE A O 1
ATOM 2972 N N . TYR A 1 384 ? -6.823 -12.004 8.361 1.00 86.12 384 TYR A N 1
ATOM 2973 C CA . TYR A 1 384 ? -7.101 -10.656 7.888 1.00 86.12 384 TYR A CA 1
ATOM 2974 C C . TYR A 1 384 ? -7.450 -10.666 6.385 1.00 86.12 384 TYR A C 1
ATOM 2976 O O . TYR A 1 384 ? -6.705 -10.125 5.574 1.00 86.12 384 TYR A O 1
ATOM 2984 N N . PRO A 1 385 ? -8.615 -11.219 5.989 1.00 83.56 385 PRO A N 1
ATOM 2985 C CA . PRO A 1 385 ? -9.001 -11.397 4.580 1.00 83.56 385 PRO A CA 1
ATOM 2986 C C . PRO A 1 385 ? -9.340 -10.103 3.832 1.00 83.56 385 PRO A C 1
ATOM 2988 O O . PRO A 1 385 ? -9.677 -10.148 2.658 1.00 83.56 385 PRO A O 1
ATOM 2991 N N . ASN A 1 386 ? -9.270 -8.956 4.507 1.00 79.19 386 ASN A N 1
ATOM 2992 C CA . ASN A 1 386 ? -9.410 -7.627 3.913 1.00 79.19 386 ASN A CA 1
ATOM 2993 C C . ASN A 1 386 ? -8.118 -6.804 4.000 1.00 79.19 386 ASN A C 1
ATOM 2995 O O . ASN A 1 386 ? -8.109 -5.632 3.627 1.00 79.19 386 ASN A O 1
ATOM 2999 N N . ASP A 1 387 ? -7.044 -7.383 4.532 1.00 84.62 387 ASP A N 1
ATOM 3000 C CA . ASP A 1 387 ? -5.765 -6.699 4.601 1.00 84.62 387 ASP A CA 1
ATOM 3001 C C . ASP A 1 387 ? -5.072 -6.811 3.247 1.00 84.62 387 ASP A C 1
ATOM 3003 O O . ASP A 1 387 ? -4.536 -7.856 2.873 1.00 84.62 387 ASP A O 1
ATOM 3007 N N . VAL A 1 388 ? -5.120 -5.711 2.498 1.00 86.19 388 VAL A N 1
ATOM 3008 C CA . VAL A 1 388 ? -4.492 -5.590 1.181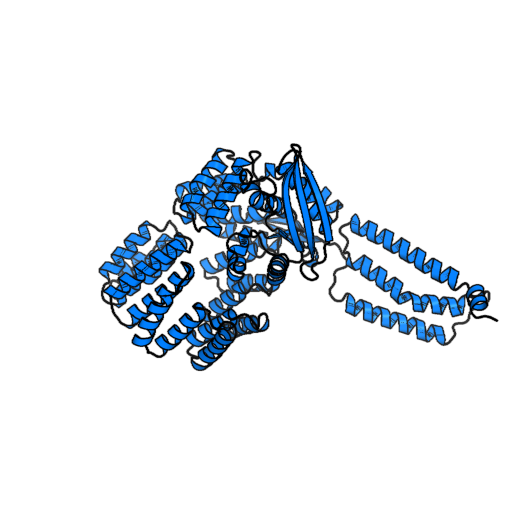 1.00 86.19 388 VAL A CA 1
ATOM 3009 C C . VAL A 1 388 ? -3.011 -5.965 1.246 1.00 86.19 388 VAL A C 1
ATOM 3011 O O . VAL A 1 388 ? -2.523 -6.616 0.326 1.00 86.19 388 VAL A O 1
ATOM 3014 N N . ALA A 1 389 ? -2.315 -5.643 2.344 1.00 89.06 389 ALA A N 1
ATOM 3015 C CA . ALA A 1 389 ? -0.896 -5.949 2.486 1.00 89.06 389 ALA A CA 1
ATOM 3016 C C . ALA A 1 389 ? -0.625 -7.462 2.493 1.00 89.06 389 ALA A C 1
ATOM 3018 O O . ALA A 1 389 ? 0.372 -7.901 1.926 1.00 89.06 389 ALA A O 1
ATOM 3019 N N . ALA A 1 390 ? -1.522 -8.278 3.056 1.00 92.19 390 ALA A N 1
ATOM 3020 C CA . ALA A 1 390 ? -1.360 -9.731 3.062 1.00 92.19 390 ALA A CA 1
ATOM 3021 C C . ALA A 1 390 ? -1.370 -10.307 1.636 1.00 92.19 390 ALA A C 1
ATOM 3023 O O . ALA A 1 390 ? -0.517 -11.121 1.276 1.00 92.19 390 ALA A O 1
ATOM 3024 N N . TYR A 1 391 ? -2.323 -9.864 0.811 1.00 94.50 391 TYR A N 1
ATOM 3025 C CA . TYR A 1 391 ? -2.441 -10.305 -0.579 1.00 94.50 391 TYR A CA 1
ATOM 3026 C C . TYR A 1 391 ? -1.358 -9.710 -1.475 1.00 94.50 391 TYR A C 1
ATOM 3028 O O . TYR A 1 391 ? -0.879 -10.406 -2.363 1.00 94.50 391 TYR A O 1
ATOM 3036 N N . ASP A 1 392 ? -0.930 -8.473 -1.220 1.00 92.69 392 ASP A N 1
ATOM 3037 C CA . ASP A 1 392 ? 0.179 -7.834 -1.934 1.00 92.69 392 ASP A CA 1
ATOM 3038 C C . ASP A 1 392 ? 1.488 -8.609 -1.722 1.00 92.69 392 ASP A C 1
ATOM 3040 O O . ASP A 1 392 ? 2.173 -8.963 -2.681 1.00 92.69 392 ASP A O 1
ATOM 3044 N N . GLN A 1 393 ? 1.786 -8.985 -0.472 1.00 93.62 393 GLN A N 1
ATOM 3045 C CA . GLN A 1 393 ? 2.947 -9.820 -0.155 1.00 93.62 393 GLN A CA 1
ATOM 3046 C C . GLN A 1 393 ? 2.820 -11.231 -0.745 1.00 93.62 393 GLN A C 1
ATOM 3048 O O . GLN A 1 393 ? 3.791 -11.753 -1.288 1.00 93.62 393 GLN A O 1
ATOM 3053 N N . LEU A 1 394 ? 1.635 -11.854 -0.697 1.00 94.31 394 LEU A N 1
ATOM 3054 C CA . LEU A 1 394 ? 1.406 -13.142 -1.366 1.00 94.31 394 LEU A CA 1
ATOM 3055 C C . LEU A 1 394 ? 1.653 -13.050 -2.873 1.00 94.31 394 LEU A C 1
ATOM 3057 O O . LEU A 1 394 ? 2.350 -13.900 -3.424 1.00 94.31 394 LEU A O 1
ATOM 3061 N N . ALA A 1 395 ? 1.101 -12.029 -3.529 1.00 93.50 395 ALA A N 1
ATOM 3062 C CA . ALA A 1 395 ? 1.251 -11.815 -4.960 1.00 93.50 395 ALA A CA 1
ATOM 3063 C C . ALA A 1 395 ? 2.720 -11.619 -5.341 1.00 93.50 395 ALA A C 1
ATOM 3065 O O . ALA A 1 395 ? 3.193 -12.276 -6.265 1.00 93.50 395 ALA A O 1
ATOM 3066 N N . LEU A 1 396 ? 3.462 -10.814 -4.572 1.00 89.25 396 LEU A N 1
ATOM 3067 C CA . LEU A 1 396 ? 4.898 -10.622 -4.760 1.00 89.25 396 LEU A CA 1
ATOM 3068 C C . LEU A 1 396 ? 5.671 -11.945 -4.651 1.00 89.25 396 LEU A C 1
ATOM 3070 O O . LEU A 1 396 ? 6.500 -12.249 -5.505 1.00 89.25 396 LEU A O 1
ATOM 3074 N N . TYR A 1 397 ? 5.381 -12.771 -3.643 1.00 89.19 397 TYR A N 1
ATOM 3075 C CA . TYR A 1 397 ? 6.043 -14.071 -3.496 1.00 89.19 397 TYR A CA 1
ATOM 3076 C C . TYR A 1 397 ? 5.679 -15.047 -4.621 1.00 89.19 397 TYR A C 1
ATOM 3078 O O . TYR A 1 397 ? 6.548 -15.781 -5.098 1.00 89.19 397 TYR A O 1
ATOM 3086 N N . TYR A 1 398 ? 4.419 -15.072 -5.064 1.00 90.38 398 TYR A N 1
ATOM 3087 C CA . TYR A 1 398 ? 4.012 -15.872 -6.220 1.00 90.38 398 TYR A CA 1
ATOM 3088 C C . TYR A 1 398 ? 4.704 -15.397 -7.500 1.00 90.38 398 TYR A C 1
ATOM 3090 O O . TYR A 1 398 ? 5.210 -16.224 -8.256 1.00 90.38 398 TYR A O 1
ATOM 3098 N N . PHE A 1 399 ? 4.808 -14.083 -7.698 1.00 85.81 399 PHE A N 1
ATOM 3099 C CA . PHE A 1 399 ? 5.500 -13.480 -8.830 1.00 85.81 399 PHE A CA 1
ATOM 3100 C C . PHE A 1 399 ? 6.988 -13.853 -8.859 1.00 85.81 399 PHE A C 1
ATOM 3102 O O . PHE A 1 399 ? 7.475 -14.351 -9.873 1.00 85.81 399 PHE A O 1
ATOM 3109 N N . ILE A 1 400 ? 7.696 -13.715 -7.731 1.00 80.56 400 ILE A N 1
ATOM 3110 C CA . ILE A 1 400 ? 9.111 -14.110 -7.606 1.00 80.56 400 ILE A CA 1
ATOM 3111 C C . ILE A 1 400 ? 9.292 -15.600 -7.937 1.00 80.56 400 ILE A C 1
ATOM 3113 O O . ILE A 1 400 ? 10.250 -15.980 -8.606 1.00 80.56 400 ILE A O 1
ATOM 3117 N N . ARG A 1 401 ? 8.339 -16.451 -7.537 1.00 82.56 401 ARG A N 1
ATOM 3118 C CA . ARG A 1 401 ? 8.336 -17.890 -7.847 1.00 82.56 401 ARG A CA 1
ATOM 3119 C C . ARG A 1 401 ? 7.838 -18.240 -9.254 1.00 82.56 401 ARG A C 1
ATOM 3121 O O . ARG A 1 401 ? 7.707 -19.427 -9.549 1.00 82.56 401 ARG A O 1
ATOM 3128 N N . GLN A 1 402 ? 7.555 -17.250 -10.103 1.00 83.19 402 GLN A N 1
ATOM 3129 C CA . GLN A 1 402 ? 6.980 -17.423 -11.445 1.00 83.19 402 GLN A CA 1
ATOM 3130 C C . GLN A 1 402 ? 5.612 -18.137 -11.452 1.00 83.19 402 GLN A C 1
ATOM 3132 O O . GLN A 1 402 ? 5.163 -18.651 -12.476 1.00 83.19 402 GLN A O 1
ATOM 3137 N N . ASP A 1 403 ? 4.908 -18.141 -10.319 1.00 88.88 403 ASP A N 1
ATOM 3138 C CA . ASP A 1 403 ? 3.546 -18.657 -10.179 1.00 88.88 403 ASP A CA 1
ATOM 3139 C C . ASP A 1 403 ? 2.530 -17.549 -10.494 1.00 88.88 403 ASP A C 1
ATOM 3141 O O . ASP A 1 403 ? 1.759 -17.083 -9.649 1.00 88.88 403 ASP A O 1
ATOM 3145 N N . LEU A 1 404 ? 2.571 -17.088 -11.745 1.00 89.00 404 LEU A N 1
ATOM 3146 C CA . LEU A 1 404 ? 1.753 -15.977 -12.235 1.00 89.00 404 LEU A CA 1
ATOM 3147 C C . LEU A 1 404 ? 0.237 -16.182 -12.026 1.00 89.00 404 LEU A C 1
ATOM 3149 O O . LEU A 1 404 ? -0.426 -15.212 -11.659 1.00 89.00 404 LEU A O 1
ATOM 3153 N N . PRO A 1 405 ? -0.345 -17.394 -12.176 1.00 91.94 405 PRO A N 1
ATOM 3154 C CA . PRO A 1 405 ? -1.768 -17.603 -11.904 1.00 91.94 405 PRO A CA 1
ATOM 3155 C C . PRO A 1 405 ? -2.174 -17.281 -10.460 1.00 91.94 405 PRO A C 1
ATOM 3157 O O . PRO A 1 405 ? -3.216 -16.665 -10.239 1.00 91.94 405 PRO A O 1
ATOM 3160 N N . ASN A 1 406 ? -1.360 -17.666 -9.471 1.00 92.69 406 ASN A N 1
ATOM 3161 C C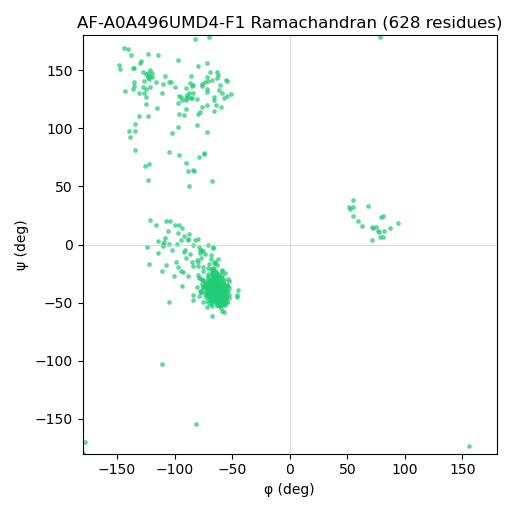A . ASN A 1 406 ? -1.651 -17.353 -8.072 1.00 92.69 406 ASN A CA 1
ATOM 3162 C C . ASN A 1 406 ? -1.363 -15.883 -7.731 1.00 92.69 406 ASN A C 1
ATOM 3164 O O . ASN A 1 406 ? -2.067 -15.314 -6.896 1.00 92.69 406 ASN A O 1
ATOM 3168 N N . ALA A 1 407 ? -0.392 -15.247 -8.400 1.00 93.81 407 ALA A N 1
ATOM 3169 C CA . ALA A 1 407 ? -0.177 -13.803 -8.290 1.00 93.81 407 ALA A CA 1
ATOM 3170 C C . ALA A 1 407 ? -1.400 -13.012 -8.791 1.00 93.81 407 ALA A C 1
ATOM 3172 O O . ALA A 1 407 ? -1.909 -12.152 -8.073 1.00 93.81 407 ALA A O 1
ATOM 3173 N N . ILE A 1 408 ? -1.938 -13.377 -9.964 1.00 94.69 408 ILE A N 1
ATOM 3174 C CA . ILE A 1 408 ? -3.178 -12.808 -10.519 1.00 94.69 408 ILE A CA 1
ATOM 3175 C C . ILE A 1 408 ? -4.336 -12.988 -9.536 1.00 94.69 408 ILE A C 1
ATOM 3177 O O . ILE A 1 408 ? -4.995 -12.013 -9.184 1.00 94.69 408 ILE A O 1
ATOM 3181 N N . ALA A 1 409 ? -4.548 -14.205 -9.024 1.00 94.62 409 ALA A N 1
ATOM 3182 C CA . ALA A 1 409 ? -5.627 -14.469 -8.074 1.00 94.62 409 ALA A CA 1
ATOM 3183 C C . ALA A 1 409 ? -5.509 -13.618 -6.795 1.00 94.62 409 ALA A C 1
ATOM 3185 O O . ALA A 1 409 ? -6.521 -13.158 -6.265 1.00 94.62 409 ALA A O 1
ATOM 3186 N N . ALA A 1 410 ? -4.289 -13.386 -6.299 1.00 94.81 410 ALA A N 1
ATOM 3187 C CA . ALA A 1 410 ? -4.049 -12.530 -5.141 1.00 94.81 410 ALA A CA 1
ATOM 3188 C C . ALA A 1 410 ? -4.363 -11.051 -5.438 1.00 94.81 410 ALA A C 1
ATOM 3190 O O . ALA A 1 410 ? -5.055 -10.415 -4.642 1.00 94.81 410 ALA A O 1
ATOM 3191 N N . TYR A 1 411 ? -3.957 -10.517 -6.593 1.00 94.94 411 TYR A N 1
ATOM 3192 C CA . TYR A 1 411 ? -4.326 -9.155 -7.006 1.00 94.94 411 TYR A CA 1
ATOM 3193 C C . TYR A 1 411 ? -5.833 -8.994 -7.263 1.00 94.94 411 TYR A C 1
ATOM 3195 O O . TYR A 1 411 ? -6.422 -7.981 -6.883 1.00 94.94 411 TYR A O 1
ATOM 3203 N N . GLU A 1 412 ? -6.501 -10.012 -7.809 1.00 94.06 412 GLU A N 1
ATOM 3204 C CA . GLU A 1 412 ? -7.962 -10.028 -7.934 1.00 94.06 412 GLU A CA 1
ATOM 3205 C C . GLU A 1 412 ? -8.659 -9.974 -6.566 1.00 94.06 412 GLU A C 1
ATOM 3207 O O . GLU A 1 412 ? -9.681 -9.296 -6.435 1.00 94.06 412 GLU A O 1
ATOM 3212 N N . GLN A 1 413 ? -8.107 -10.625 -5.529 1.00 93.12 413 GLN A N 1
ATOM 3213 C CA . GLN A 1 413 ? -8.626 -10.480 -4.162 1.00 93.12 413 GLN A CA 1
ATOM 3214 C C . GLN A 1 413 ? -8.478 -9.048 -3.651 1.00 93.12 413 GLN A C 1
ATOM 3216 O O . GLN A 1 413 ? -9.417 -8.525 -3.055 1.00 93.12 413 GLN A O 1
ATOM 3221 N N . ILE A 1 414 ? -7.356 -8.377 -3.930 1.00 90.69 414 ILE A N 1
ATOM 3222 C CA . ILE A 1 414 ? -7.182 -6.968 -3.553 1.00 90.69 414 ILE A CA 1
ATOM 3223 C C . ILE A 1 414 ? -8.265 -6.096 -4.192 1.00 90.69 414 ILE A C 1
ATOM 3225 O O . ILE A 1 414 ? -8.893 -5.303 -3.496 1.00 90.69 414 ILE A O 1
ATOM 3229 N N . LEU A 1 415 ? -8.557 -6.289 -5.479 1.00 88.44 415 LEU A N 1
ATOM 3230 C CA . LEU A 1 415 ? -9.628 -5.560 -6.166 1.00 88.44 415 LEU A CA 1
ATOM 3231 C C . LEU A 1 415 ? -11.042 -5.975 -5.740 1.00 88.44 415 LEU A C 1
ATOM 3233 O O . LEU A 1 415 ? -11.997 -5.233 -5.977 1.00 88.44 415 LEU A O 1
ATOM 3237 N N . ALA A 1 416 ? -11.211 -7.159 -5.151 1.00 86.81 416 ALA A N 1
ATOM 3238 C CA . ALA A 1 416 ? -12.469 -7.563 -4.531 1.00 86.81 416 ALA A CA 1
ATOM 3239 C C . ALA A 1 416 ? -12.678 -6.864 -3.177 1.00 86.81 416 ALA A C 1
ATOM 3241 O O . ALA A 1 416 ? -13.813 -6.516 -2.843 1.00 86.81 416 ALA A O 1
ATOM 3242 N N . ILE A 1 417 ? -11.595 -6.639 -2.423 1.00 78.88 417 ILE A N 1
ATOM 3243 C CA . ILE A 1 417 ? -11.593 -5.878 -1.165 1.00 78.88 417 ILE A CA 1
ATOM 3244 C C . ILE A 1 417 ? -11.824 -4.395 -1.450 1.00 78.88 417 ILE A C 1
ATOM 3246 O O . ILE A 1 417 ? -12.689 -3.768 -0.836 1.00 78.88 417 ILE A O 1
ATOM 3250 N N . ASP A 1 418 ? -11.052 -3.845 -2.384 1.00 74.69 418 ASP A N 1
ATOM 3251 C CA . ASP A 1 418 ? -11.072 -2.437 -2.742 1.00 74.69 418 ASP A CA 1
ATOM 3252 C C . ASP A 1 418 ? -10.981 -2.259 -4.272 1.00 74.69 418 ASP A C 1
ATOM 3254 O O . ASP A 1 418 ? -9.887 -2.199 -4.844 1.00 74.69 418 ASP A O 1
ATOM 3258 N N . PRO A 1 419 ? -12.137 -2.177 -4.962 1.00 77.75 419 PRO A N 1
ATOM 3259 C CA . PRO A 1 419 ? -12.202 -2.066 -6.421 1.00 77.75 419 PRO A CA 1
ATOM 3260 C C . PRO A 1 419 ? -11.561 -0.809 -7.005 1.00 77.75 419 PRO A C 1
ATOM 3262 O O . PRO A 1 419 ? -11.431 -0.714 -8.224 1.00 77.75 419 PRO A O 1
ATOM 3265 N N . SER A 1 420 ? -11.240 0.174 -6.167 1.00 71.00 420 SER A N 1
ATOM 3266 C CA . SER A 1 420 ? -10.706 1.466 -6.583 1.00 71.00 420 SER A CA 1
ATOM 3267 C C . SER A 1 420 ? -9.191 1.504 -6.637 1.00 71.00 420 SER A C 1
ATOM 3269 O O . SER A 1 420 ? -8.629 2.534 -7.013 1.00 71.00 420 SER A O 1
ATOM 3271 N N . GLN A 1 421 ? -8.532 0.423 -6.216 1.00 76.75 421 GLN A N 1
ATOM 3272 C CA . GLN A 1 421 ? -7.085 0.346 -6.165 1.00 76.75 421 GLN A CA 1
ATOM 3273 C C . GLN A 1 421 ? -6.533 0.175 -7.573 1.00 76.75 421 GLN A C 1
ATOM 3275 O O . GLN A 1 421 ? -6.159 -0.916 -7.999 1.00 76.75 421 GLN A O 1
ATOM 3280 N N . VAL A 1 422 ? -6.500 1.296 -8.283 1.00 80.12 422 VAL A N 1
ATOM 3281 C CA . VAL A 1 422 ? -6.064 1.419 -9.667 1.00 80.12 422 VAL A CA 1
ATOM 3282 C C . VAL A 1 422 ? -4.768 0.669 -9.931 1.00 80.12 422 VAL A C 1
ATOM 3284 O O . VAL A 1 422 ? -4.703 -0.076 -10.901 1.00 80.12 422 VAL A O 1
ATOM 3287 N N . LYS A 1 423 ? -3.785 0.809 -9.032 1.00 85.50 423 LYS A N 1
ATOM 3288 C CA . LYS A 1 423 ? -2.494 0.127 -9.132 1.00 85.50 423 LYS A CA 1
ATOM 3289 C C . LYS A 1 423 ? -2.670 -1.356 -9.474 1.00 85.50 423 LYS A C 1
ATOM 3291 O O . LYS A 1 423 ? -1.993 -1.865 -10.345 1.00 85.50 423 LYS A O 1
ATOM 3296 N N . TYR A 1 424 ? -3.611 -2.058 -8.847 1.00 90.00 424 TYR A N 1
ATOM 3297 C CA . TYR A 1 424 ? -3.799 -3.488 -9.104 1.00 90.00 424 TYR A CA 1
ATOM 3298 C C . TYR A 1 424 ? -4.590 -3.791 -10.383 1.00 90.00 424 TYR A C 1
ATOM 3300 O O . TYR A 1 424 ? -4.499 -4.906 -10.885 1.00 90.00 424 TYR A O 1
ATOM 3308 N N . LEU A 1 425 ? -5.345 -2.833 -10.938 1.00 91.62 425 LEU A N 1
ATOM 3309 C CA . LEU A 1 425 ? -5.888 -2.954 -12.299 1.00 91.62 425 LEU A CA 1
ATOM 3310 C C . LEU A 1 425 ? -4.760 -2.878 -13.334 1.00 91.62 425 LEU A C 1
ATOM 3312 O O . LEU A 1 425 ? -4.763 -3.671 -14.273 1.00 91.62 425 LEU A O 1
ATOM 3316 N N . GLU A 1 426 ? -3.807 -1.964 -13.136 1.00 90.25 426 GLU A N 1
ATOM 3317 C CA . GLU A 1 426 ? -2.603 -1.824 -13.967 1.00 90.25 426 GLU A CA 1
ATOM 3318 C C . GLU A 1 426 ? -1.735 -3.092 -13.876 1.00 90.25 426 GLU A C 1
ATOM 3320 O O . GLU A 1 426 ? -1.480 -3.728 -14.894 1.00 90.25 426 GLU A O 1
ATOM 3325 N N . GLU A 1 427 ? -1.396 -3.548 -12.664 1.00 90.44 427 GLU A N 1
ATOM 3326 C CA . GLU A 1 427 ? -0.579 -4.759 -12.445 1.00 90.44 427 GLU A CA 1
ATOM 3327 C C . GLU A 1 427 ? -1.217 -6.012 -13.073 1.00 90.44 427 GLU A C 1
ATOM 3329 O O . GLU A 1 427 ? -0.536 -6.845 -13.675 1.00 90.44 427 GLU A O 1
ATOM 3334 N N . LEU A 1 428 ? -2.546 -6.156 -12.983 1.00 94.12 428 LEU A N 1
ATOM 3335 C CA . LEU A 1 428 ? -3.260 -7.246 -13.651 1.00 94.12 428 LEU A CA 1
ATOM 3336 C C . LEU A 1 428 ? -3.218 -7.109 -15.174 1.00 94.12 428 LEU A C 1
ATOM 3338 O O . LEU A 1 428 ? -2.995 -8.107 -15.861 1.00 94.12 428 LEU A O 1
ATOM 3342 N N . ALA A 1 429 ? -3.415 -5.905 -15.713 1.00 93.94 429 ALA A N 1
ATOM 3343 C CA . ALA A 1 429 ? -3.319 -5.673 -17.149 1.00 93.94 429 ALA A CA 1
ATOM 3344 C C . ALA A 1 429 ? -1.916 -5.997 -17.682 1.00 93.94 429 ALA A C 1
ATOM 3346 O O . ALA A 1 429 ? -1.792 -6.665 -18.713 1.00 93.94 429 ALA A O 1
ATOM 3347 N N . ASP A 1 430 ? -0.873 -5.614 -16.952 1.00 88.94 430 ASP A N 1
ATOM 3348 C CA . ASP A 1 430 ? 0.516 -5.902 -17.293 1.00 88.94 430 ASP A CA 1
ATOM 3349 C C . ASP A 1 430 ? 0.810 -7.403 -17.249 1.00 88.94 430 ASP A C 1
ATOM 3351 O O . ASP A 1 430 ? 1.348 -7.955 -18.212 1.00 88.94 430 ASP A O 1
ATOM 3355 N N . LEU A 1 431 ? 0.393 -8.102 -16.188 1.00 90.50 431 LEU A N 1
ATOM 3356 C CA . LEU A 1 431 ? 0.550 -9.556 -16.087 1.00 90.50 431 LEU A CA 1
ATOM 3357 C C . LEU A 1 431 ? -0.189 -10.298 -17.205 1.00 90.50 431 LEU A C 1
ATOM 3359 O O . LEU A 1 431 ? 0.369 -11.204 -17.829 1.00 90.50 431 LEU A O 1
ATOM 3363 N N . HIS A 1 432 ? -1.428 -9.908 -17.506 1.00 93.50 432 HIS A N 1
ATOM 3364 C CA . HIS A 1 432 ? -2.182 -10.495 -18.611 1.00 93.50 432 HIS A CA 1
ATOM 3365 C C . HIS A 1 432 ? -1.534 -10.192 -19.968 1.00 93.50 432 HIS A C 1
ATOM 3367 O O . HIS A 1 432 ? -1.466 -11.081 -20.818 1.00 93.50 432 HIS A O 1
ATOM 3373 N N . THR A 1 433 ? -0.978 -8.993 -20.159 1.00 89.81 433 THR A N 1
ATOM 3374 C CA . THR A 1 433 ? -0.231 -8.628 -21.372 1.00 89.81 433 THR A CA 1
ATOM 3375 C C . THR A 1 433 ? 1.021 -9.490 -21.535 1.00 89.81 433 THR A C 1
ATOM 3377 O O . THR A 1 433 ? 1.251 -10.023 -22.621 1.00 89.81 433 THR A O 1
ATOM 3380 N N . GLN A 1 434 ? 1.789 -9.704 -20.461 1.00 83.94 434 GLN A N 1
ATOM 3381 C CA . GLN A 1 434 ? 2.970 -10.579 -20.461 1.00 83.94 434 GLN A CA 1
ATOM 3382 C C . GLN A 1 434 ? 2.617 -12.038 -20.788 1.00 83.94 434 GLN A C 1
ATOM 3384 O O . GLN A 1 434 ? 3.373 -12.723 -21.475 1.00 83.94 434 GLN A O 1
ATOM 3389 N N . LEU A 1 435 ? 1.444 -12.505 -20.349 1.00 88.56 435 LEU A N 1
ATOM 3390 C CA . LEU A 1 435 ? 0.917 -13.836 -20.664 1.00 88.56 435 LEU A CA 1
ATOM 3391 C C . LEU A 1 435 ? 0.313 -13.948 -22.077 1.00 88.56 435 LEU A C 1
ATOM 3393 O O . LEU A 1 435 ? -0.036 -15.050 -22.500 1.00 88.56 435 LEU A O 1
ATOM 3397 N N . GLY A 1 436 ? 0.179 -12.838 -22.812 1.00 90.06 436 GLY A N 1
ATOM 3398 C CA . GLY A 1 436 ? -0.482 -12.787 -24.122 1.00 90.06 436 GLY A CA 1
ATOM 3399 C C . GLY A 1 436 ? -2.016 -12.804 -24.061 1.00 90.06 436 GLY A C 1
ATOM 3400 O O . GLY A 1 436 ? -2.675 -12.931 -25.094 1.00 90.06 436 GLY A O 1
ATOM 3401 N N . ASN A 1 437 ? -2.590 -12.648 -22.868 1.00 94.75 437 ASN A N 1
ATOM 3402 C CA . ASN A 1 437 ? -4.026 -12.567 -22.602 1.00 94.75 437 ASN A CA 1
ATOM 3403 C C . ASN A 1 437 ? -4.524 -11.129 -22.839 1.00 94.75 437 ASN A C 1
ATOM 3405 O O . ASN A 1 437 ? -4.922 -10.417 -21.916 1.00 94.75 437 ASN A O 1
ATOM 3409 N N . PHE A 1 438 ? -4.420 -10.661 -24.085 1.00 94.50 438 PHE A N 1
ATOM 3410 C CA . PHE A 1 438 ? -4.657 -9.254 -24.427 1.00 94.50 438 PHE A CA 1
ATOM 3411 C C . PHE A 1 438 ? -6.110 -8.804 -24.204 1.00 94.50 438 PHE A C 1
ATOM 3413 O O . PHE A 1 438 ? -6.340 -7.638 -23.895 1.00 94.50 438 PHE A O 1
ATOM 3420 N N . GLU A 1 439 ? -7.091 -9.700 -24.340 1.00 95.62 439 GLU A N 1
ATOM 3421 C CA . GLU A 1 439 ? -8.505 -9.361 -24.121 1.00 95.62 439 GLU A CA 1
ATOM 3422 C C . GLU A 1 439 ? -8.784 -9.061 -22.641 1.00 95.62 439 GLU A C 1
ATOM 3424 O O . GLU A 1 439 ? -9.451 -8.076 -22.320 1.00 95.62 439 GLU A O 1
ATOM 3429 N N . GLU A 1 440 ? -8.235 -9.871 -21.734 1.00 95.56 440 GLU A N 1
ATOM 3430 C CA . GLU A 1 440 ? -8.327 -9.664 -20.291 1.00 95.56 440 GLU A CA 1
ATOM 3431 C C . GLU A 1 440 ? -7.587 -8.396 -19.857 1.00 95.56 440 GLU A C 1
ATOM 3433 O O . GLU A 1 440 ? -8.139 -7.604 -19.090 1.00 95.56 440 GLU A O 1
ATOM 3438 N N . ALA A 1 441 ? -6.383 -8.163 -20.391 1.00 95.50 441 ALA A N 1
ATOM 3439 C CA . ALA A 1 441 ? -5.614 -6.950 -20.116 1.00 95.50 441 ALA A CA 1
ATOM 3440 C C . ALA A 1 441 ? -6.382 -5.678 -20.515 1.00 95.50 441 ALA A C 1
ATOM 3442 O O . ALA A 1 441 ? -6.557 -4.768 -19.701 1.00 95.50 441 ALA A O 1
ATOM 3443 N N . GLU A 1 442 ? -6.933 -5.644 -21.734 1.00 96.69 442 GLU A N 1
ATOM 3444 C CA . GLU A 1 442 ? -7.782 -4.540 -22.193 1.00 96.69 442 GLU A CA 1
ATOM 3445 C C . GLU A 1 442 ? -9.033 -4.387 -21.313 1.00 96.69 442 GLU A C 1
ATOM 3447 O O . GLU A 1 442 ? -9.473 -3.269 -21.042 1.00 96.69 442 GLU A O 1
ATOM 3452 N N . GLY A 1 443 ? -9.612 -5.500 -20.852 1.00 95.81 443 GLY A N 1
ATOM 3453 C CA . GLY A 1 443 ? -10.756 -5.513 -19.943 1.00 95.81 443 GLY A CA 1
ATOM 3454 C C . GLY A 1 443 ? -10.473 -4.811 -18.613 1.00 95.81 443 GLY A C 1
ATOM 3455 O O . GLY A 1 443 ? -11.289 -3.996 -18.172 1.00 95.81 443 GLY A O 1
ATOM 3456 N N . TYR A 1 444 ? -9.316 -5.072 -17.999 1.00 95.06 444 TYR A N 1
ATOM 3457 C CA . TYR A 1 444 ? -8.901 -4.418 -16.754 1.00 95.06 444 TYR A CA 1
ATOM 3458 C C . TYR A 1 444 ? -8.677 -2.910 -16.930 1.00 95.06 444 TYR A C 1
ATOM 3460 O O . TYR A 1 444 ? -9.199 -2.122 -16.138 1.00 95.06 444 TYR A O 1
ATOM 3468 N N . LEU A 1 445 ? -8.014 -2.491 -18.011 1.00 95.31 445 LEU A N 1
ATOM 3469 C CA . LEU A 1 445 ? -7.797 -1.069 -18.310 1.00 95.31 445 LEU A CA 1
ATOM 3470 C C . LEU A 1 445 ? -9.094 -0.335 -18.692 1.00 95.31 445 LEU A C 1
ATOM 3472 O O . LEU A 1 445 ? -9.310 0.814 -18.308 1.00 95.31 445 LEU A O 1
ATOM 3476 N N . LYS A 1 446 ? -10.027 -0.999 -19.386 1.00 94.50 446 LYS A N 1
ATOM 3477 C CA . LYS A 1 446 ? -11.371 -0.445 -19.628 1.00 94.50 446 LYS A CA 1
ATOM 3478 C C . LYS A 1 446 ? -12.145 -0.260 -18.334 1.00 94.50 446 LYS A C 1
ATOM 3480 O O . LYS A 1 446 ? -12.744 0.791 -18.125 1.00 94.50 446 LYS A O 1
ATOM 3485 N N . ARG A 1 447 ? -12.095 -1.251 -17.442 1.00 91.88 447 ARG A N 1
ATOM 3486 C CA . ARG A 1 447 ? -12.699 -1.142 -16.113 1.00 91.88 447 ARG A CA 1
ATOM 3487 C C . ARG A 1 447 ? -12.096 0.027 -15.334 1.00 91.88 447 ARG A C 1
ATOM 3489 O O . ARG A 1 447 ? -12.841 0.730 -14.657 1.00 91.88 447 ARG A O 1
ATOM 3496 N N . TYR A 1 448 ? -10.793 0.277 -15.463 1.00 90.00 448 TYR A N 1
ATOM 3497 C CA . TYR A 1 448 ? -10.164 1.454 -14.871 1.00 90.00 448 TYR A CA 1
ATOM 3498 C C . TYR A 1 448 ? -10.842 2.750 -15.363 1.00 90.00 448 TYR A C 1
ATOM 3500 O O . TYR A 1 448 ? -11.427 3.477 -14.552 1.00 90.00 448 TYR A O 1
ATOM 3508 N N . VAL A 1 449 ? -10.882 3.017 -16.671 1.00 91.88 449 VAL A N 1
ATOM 3509 C CA . VAL A 1 449 ? -11.518 4.251 -17.184 1.00 91.88 449 VAL A CA 1
ATOM 3510 C C . VAL A 1 449 ? -13.036 4.309 -16.968 1.00 91.88 449 VAL A C 1
ATOM 3512 O O . VAL A 1 449 ? -13.613 5.394 -16.962 1.00 91.88 449 VAL A O 1
ATOM 3515 N N . GLU A 1 450 ? -13.710 3.178 -16.751 1.00 90.19 450 GLU A N 1
ATOM 3516 C CA . GLU A 1 450 ? -15.122 3.145 -16.347 1.00 90.19 450 GLU A CA 1
ATOM 3517 C C . GLU A 1 450 ? -15.329 3.589 -14.892 1.00 90.19 450 GLU A C 1
ATOM 3519 O O . GLU A 1 450 ? -16.281 4.319 -14.604 1.00 90.19 450 GLU A O 1
ATOM 3524 N N . ILE A 1 451 ? -14.446 3.171 -13.978 1.00 81.69 451 ILE A N 1
ATOM 3525 C CA . ILE A 1 451 ? -14.490 3.569 -12.562 1.00 81.69 451 ILE A CA 1
ATOM 3526 C C . ILE A 1 451 ? -14.067 5.036 -12.415 1.00 81.69 451 ILE A C 1
ATOM 3528 O O . ILE A 1 451 ? -14.685 5.788 -11.657 1.00 81.69 451 ILE A O 1
ATOM 3532 N N . PHE A 1 452 ? -13.053 5.460 -13.173 1.00 82.94 452 PHE A N 1
ATOM 3533 C CA . PHE A 1 452 ? -12.467 6.795 -13.091 1.00 82.94 452 PHE A CA 1
ATOM 3534 C C . PHE A 1 452 ? -12.446 7.525 -14.447 1.00 82.94 452 PHE A C 1
ATOM 3536 O O . PHE A 1 452 ? -11.381 7.844 -14.975 1.00 82.94 452 PHE A O 1
ATOM 3543 N N . PRO A 1 453 ? -13.614 7.899 -15.003 1.00 86.25 453 PRO A N 1
ATOM 3544 C CA . PRO A 1 453 ? -13.721 8.427 -16.369 1.00 86.25 453 PRO A CA 1
ATOM 3545 C C . PRO A 1 453 ? -13.104 9.812 -16.581 1.00 86.25 453 PRO A C 1
ATOM 3547 O O . PRO A 1 453 ? -13.041 10.284 -17.717 1.00 86.25 453 PRO A O 1
ATOM 3550 N N . THR A 1 454 ? -12.706 10.487 -15.504 1.00 85.00 454 THR A N 1
ATOM 3551 C CA . THR A 1 454 ? -12.113 11.828 -15.527 1.00 85.00 454 THR A CA 1
ATOM 3552 C C . THR A 1 454 ? -10.633 11.842 -15.170 1.00 85.00 454 THR A C 1
ATOM 3554 O O . THR A 1 454 ? -10.075 12.933 -15.104 1.00 85.00 454 THR A O 1
ATOM 3557 N N . ARG A 1 455 ? -10.009 10.690 -14.891 1.00 81.19 455 ARG A N 1
ATOM 3558 C CA . ARG A 1 455 ? -8.557 10.636 -14.700 1.00 81.19 455 ARG A CA 1
ATOM 3559 C C . ARG A 1 455 ? -7.878 10.359 -16.041 1.00 81.19 455 ARG A C 1
ATOM 3561 O O . ARG A 1 455 ? -8.364 9.534 -16.815 1.00 81.19 455 ARG A O 1
ATOM 3568 N N . ALA A 1 456 ? -6.820 11.105 -16.347 1.00 88.12 456 ALA A N 1
ATOM 3569 C CA . ALA A 1 456 ? -6.137 11.005 -17.635 1.00 88.12 456 ALA A CA 1
ATOM 3570 C C . ALA A 1 456 ? -5.240 9.761 -17.741 1.00 88.12 456 ALA A C 1
ATOM 3572 O O . ALA A 1 456 ? -5.150 9.171 -18.813 1.00 88.12 456 ALA A O 1
ATOM 3573 N N . ASP A 1 457 ? -4.639 9.348 -16.629 1.00 87.06 457 ASP A N 1
ATOM 3574 C CA . ASP A 1 457 ? -3.769 8.175 -16.493 1.00 87.06 457 ASP A CA 1
ATOM 3575 C C . ASP A 1 457 ? -4.415 6.866 -16.972 1.00 87.06 457 ASP A C 1
ATOM 3577 O O . ASP A 1 457 ? -3.809 6.170 -17.771 1.00 87.06 457 ASP A O 1
ATOM 3581 N N . GLY A 1 458 ? -5.677 6.574 -16.649 1.00 89.62 458 GLY A N 1
ATOM 3582 C CA . GLY A 1 458 ? -6.317 5.353 -17.169 1.00 89.62 458 GLY A CA 1
ATOM 3583 C C . GLY A 1 458 ? -6.453 5.318 -18.702 1.00 89.62 458 GLY A C 1
ATOM 3584 O O . GLY A 1 458 ? -6.402 4.253 -19.321 1.00 89.62 458 GLY A O 1
ATOM 3585 N N . TYR A 1 459 ? -6.612 6.480 -19.348 1.00 94.94 459 TYR A N 1
ATOM 3586 C CA . TYR A 1 459 ? -6.598 6.565 -20.815 1.00 94.94 459 TYR A CA 1
ATOM 3587 C C . TYR A 1 459 ? -5.175 6.511 -21.382 1.00 94.94 459 TYR A C 1
ATOM 3589 O O . TYR A 1 459 ? -4.991 6.047 -22.508 1.00 94.94 459 TYR A O 1
ATOM 3597 N N . GLU A 1 460 ? -4.183 6.973 -20.623 1.00 93.50 460 GLU A N 1
ATOM 3598 C CA . GLU A 1 460 ? -2.771 6.793 -20.950 1.00 93.50 460 GLU A CA 1
ATOM 3599 C C . GLU A 1 460 ? -2.392 5.309 -20.919 1.00 93.50 460 GLU A C 1
ATOM 3601 O O . GLU A 1 460 ? -1.843 4.822 -21.900 1.00 93.50 460 GLU A O 1
ATOM 3606 N N . ASP A 1 461 ? -2.781 4.563 -19.886 1.00 92.69 461 ASP A N 1
ATOM 3607 C CA . ASP A 1 461 ? -2.468 3.134 -19.779 1.00 92.69 461 ASP A CA 1
ATOM 3608 C C . ASP A 1 461 ? -3.132 2.331 -20.908 1.00 92.69 461 ASP A C 1
ATOM 3610 O O . ASP A 1 461 ? -2.516 1.451 -21.512 1.00 92.69 461 ASP A O 1
ATOM 3614 N N . LEU A 1 462 ? -4.374 2.680 -21.283 1.00 95.38 462 LEU A N 1
ATOM 3615 C CA . LEU A 1 462 ? -5.013 2.142 -22.491 1.00 95.38 462 LEU A CA 1
ATOM 3616 C C . LEU A 1 462 ? -4.214 2.470 -23.756 1.00 95.38 462 LEU A C 1
ATOM 3618 O O . LEU A 1 462 ? -4.064 1.613 -24.630 1.00 95.38 462 LEU A O 1
ATOM 3622 N N . SER A 1 463 ? -3.715 3.702 -23.873 1.00 95.12 463 SER A N 1
ATOM 3623 C CA . SER A 1 463 ? -2.856 4.104 -24.984 1.00 95.12 463 SER A CA 1
ATOM 3624 C C . SER A 1 463 ? -1.580 3.267 -25.025 1.00 95.12 463 SER A C 1
ATOM 3626 O O . SER A 1 463 ? -1.238 2.757 -26.094 1.00 95.12 463 SER A O 1
ATOM 3628 N N . ASP A 1 464 ? -0.905 3.090 -23.895 1.00 91.38 464 ASP A N 1
ATOM 3629 C CA . ASP A 1 464 ? 0.344 2.340 -23.787 1.00 91.38 464 ASP A CA 1
ATOM 3630 C C . ASP A 1 464 ? 0.127 0.859 -24.112 1.00 91.38 464 ASP A C 1
ATOM 3632 O O . ASP A 1 464 ? 0.873 0.285 -24.913 1.00 91.38 464 ASP A O 1
ATOM 3636 N N . PHE A 1 465 ? -0.968 0.270 -23.629 1.00 94.25 465 PHE A N 1
ATOM 3637 C CA . PHE A 1 465 ? -1.391 -1.083 -23.981 1.00 94.25 465 PHE A CA 1
ATOM 3638 C C . PHE A 1 465 ? -1.663 -1.247 -25.486 1.00 94.25 465 PHE A C 1
ATOM 3640 O O . PHE A 1 465 ? -1.142 -2.164 -26.134 1.00 94.25 465 PHE A O 1
ATOM 3647 N N . TYR A 1 466 ? -2.441 -0.347 -26.095 1.00 94.69 466 TYR A N 1
ATOM 3648 C CA . TYR A 1 466 ? -2.694 -0.386 -27.539 1.00 94.69 466 TYR A CA 1
ATOM 3649 C C . TYR A 1 466 ? -1.408 -0.183 -28.345 1.00 94.69 466 TYR A C 1
ATOM 3651 O O . TYR A 1 466 ? -1.165 -0.864 -29.341 1.00 94.69 466 TYR A O 1
ATOM 3659 N N . SER A 1 467 ? -0.532 0.699 -27.876 1.00 90.75 467 SER A N 1
ATOM 3660 C CA . SER A 1 467 ? 0.782 0.937 -28.458 1.00 90.75 467 SER A CA 1
ATOM 3661 C C . SER A 1 467 ? 1.662 -0.317 -28.394 1.00 90.75 467 SER A C 1
ATOM 3663 O O . SER A 1 467 ? 2.354 -0.641 -29.364 1.00 90.75 467 SER A O 1
ATOM 3665 N N . ALA A 1 468 ? 1.673 -1.031 -27.265 1.00 88.06 468 ALA A N 1
ATOM 3666 C CA . ALA A 1 468 ? 2.425 -2.272 -27.069 1.00 88.06 468 ALA A CA 1
ATOM 3667 C C . ALA A 1 468 ? 1.883 -3.426 -27.929 1.00 88.06 468 ALA A C 1
ATOM 3669 O O . ALA A 1 468 ? 2.659 -4.223 -28.451 1.00 88.06 468 ALA A O 1
ATOM 3670 N N . THR A 1 469 ? 0.569 -3.464 -28.155 1.00 90.44 469 THR A N 1
ATOM 3671 C CA . THR A 1 469 ? -0.104 -4.476 -28.990 1.00 90.44 469 THR A CA 1
ATOM 3672 C C . THR A 1 469 ? -0.177 -4.112 -30.483 1.00 90.44 469 THR A C 1
ATOM 3674 O O . THR A 1 469 ? -0.752 -4.856 -31.277 1.00 90.44 469 THR A O 1
ATOM 3677 N N . GLY A 1 470 ? 0.432 -2.993 -30.899 1.00 88.69 470 GLY A N 1
ATOM 3678 C CA . GLY A 1 470 ? 0.513 -2.553 -32.302 1.00 88.69 470 GLY A CA 1
ATOM 3679 C C . GLY A 1 470 ? -0.739 -1.847 -32.842 1.00 88.69 470 GLY A C 1
ATOM 3680 O O . GLY A 1 470 ? -0.799 -1.510 -34.025 1.00 88.69 470 GLY A O 1
ATOM 3681 N N . ARG A 1 471 ? -1.725 -1.582 -31.984 1.00 92.75 471 ARG A N 1
ATOM 3682 C CA . ARG A 1 471 ? -2.991 -0.890 -32.266 1.00 92.75 471 ARG A CA 1
ATOM 3683 C C . ARG A 1 471 ? -2.809 0.630 -32.192 1.00 92.75 471 ARG A C 1
ATOM 3685 O O . ARG A 1 471 ? -3.327 1.313 -31.313 1.00 92.75 471 ARG A O 1
ATOM 3692 N N . LEU A 1 472 ? -1.981 1.167 -33.092 1.00 90.69 472 LEU A N 1
ATOM 3693 C CA . LEU A 1 472 ? -1.511 2.560 -33.016 1.00 90.69 472 LEU A CA 1
ATOM 3694 C C . LEU A 1 472 ? -2.628 3.606 -33.171 1.00 90.69 472 LEU A C 1
ATOM 3696 O O . LEU A 1 472 ? -2.505 4.694 -32.611 1.00 90.69 472 LEU A O 1
ATOM 3700 N N . ASP A 1 473 ? -3.698 3.297 -33.909 1.00 91.75 473 ASP A N 1
ATOM 3701 C CA . ASP A 1 473 ? -4.830 4.213 -34.085 1.00 91.75 473 ASP A CA 1
ATOM 3702 C C . ASP A 1 473 ? -5.645 4.327 -32.787 1.00 91.75 473 ASP A C 1
ATOM 3704 O O . ASP A 1 473 ? -5.865 5.436 -32.301 1.00 91.75 473 ASP A O 1
ATOM 3708 N N . GLU A 1 474 ? -6.002 3.201 -32.155 1.00 95.06 474 GLU A N 1
ATOM 3709 C CA . GLU A 1 474 ? -6.688 3.222 -30.855 1.00 95.06 474 GLU A CA 1
ATOM 3710 C C . GLU A 1 474 ? -5.827 3.838 -29.751 1.00 95.06 474 GLU A C 1
ATOM 3712 O O . GLU A 1 474 ? -6.344 4.522 -28.868 1.00 95.06 474 GLU A O 1
ATOM 3717 N N . SER A 1 475 ? -4.509 3.634 -29.821 1.00 95.19 475 SER A N 1
ATOM 3718 C CA . SER A 1 475 ? -3.562 4.283 -28.920 1.00 95.19 475 SER A CA 1
ATOM 3719 C C . SER A 1 475 ? -3.618 5.809 -29.041 1.00 95.19 475 SER A C 1
ATOM 3721 O O . SER A 1 475 ? -3.784 6.503 -28.037 1.00 95.19 475 SER A O 1
ATOM 3723 N N . ARG A 1 476 ? -3.592 6.347 -30.271 1.00 94.00 476 ARG A N 1
ATOM 3724 C CA . ARG A 1 476 ? -3.738 7.794 -30.508 1.00 94.00 476 ARG A CA 1
ATOM 3725 C C . ARG A 1 476 ? -5.082 8.328 -30.014 1.00 94.00 476 ARG A C 1
ATOM 3727 O O . ARG A 1 476 ? -5.108 9.415 -29.442 1.00 94.00 476 ARG A O 1
ATOM 3734 N N . ASP A 1 477 ? -6.172 7.589 -30.208 1.00 95.06 477 ASP A N 1
ATOM 3735 C CA . ASP A 1 477 ? -7.502 7.995 -29.736 1.00 95.06 477 ASP A CA 1
ATOM 3736 C C . ASP A 1 477 ? -7.580 8.044 -28.201 1.00 95.06 477 ASP A C 1
ATOM 3738 O O . ASP A 1 477 ? -8.101 9.012 -27.634 1.00 95.06 477 ASP A O 1
ATOM 3742 N N . ALA A 1 478 ? -7.043 7.026 -27.520 1.00 95.88 478 ALA A N 1
ATOM 3743 C CA . ALA A 1 478 ? -6.988 6.974 -26.062 1.00 95.88 478 ALA A CA 1
ATOM 3744 C C . ALA A 1 478 ? -6.118 8.110 -25.501 1.00 95.88 478 ALA A C 1
ATOM 3746 O O . ALA A 1 478 ? -6.570 8.866 -24.637 1.00 95.88 478 ALA A O 1
ATOM 3747 N N . LEU A 1 479 ? -4.931 8.326 -26.073 1.00 95.75 479 LEU A N 1
ATOM 3748 C CA . LEU A 1 479 ? -4.040 9.405 -25.661 1.00 95.75 479 LEU A CA 1
ATOM 3749 C C . LEU A 1 479 ? -4.650 10.790 -25.906 1.00 95.75 479 LEU A C 1
ATOM 3751 O O . LEU A 1 479 ? -4.574 11.663 -25.044 1.00 95.75 479 LEU A O 1
ATOM 3755 N N . ALA A 1 480 ? -5.326 10.997 -27.040 1.00 94.50 480 ALA A N 1
ATOM 3756 C CA . ALA A 1 480 ? -6.052 12.237 -27.301 1.00 94.50 480 ALA A CA 1
ATOM 3757 C C . ALA A 1 480 ? -7.135 12.490 -26.241 1.00 94.50 480 ALA A C 1
ATOM 3759 O O . ALA A 1 480 ? -7.395 13.638 -25.878 1.00 94.50 480 ALA A O 1
ATOM 3760 N N . ARG A 1 481 ? -7.758 11.430 -25.708 1.00 94.94 481 ARG A N 1
ATOM 3761 C CA . ARG A 1 481 ? -8.712 11.543 -24.603 1.00 94.94 481 ARG A CA 1
ATOM 3762 C C . ARG A 1 481 ? -8.039 11.941 -23.295 1.00 94.94 481 ARG A C 1
ATOM 3764 O O . ARG A 1 481 ? -8.550 12.845 -22.638 1.00 94.94 481 ARG A O 1
ATOM 3771 N N . ALA A 1 482 ? -6.901 11.334 -22.966 1.00 94.31 482 ALA A N 1
ATOM 3772 C CA . ALA A 1 482 ? -6.096 11.713 -21.808 1.00 94.31 482 ALA A CA 1
ATOM 3773 C C . ALA A 1 482 ? -5.691 13.198 -21.879 1.00 94.31 482 ALA A C 1
ATOM 3775 O O . ALA A 1 482 ? -5.939 13.959 -20.948 1.00 94.31 482 ALA A O 1
ATOM 3776 N N . MET A 1 483 ? -5.176 13.649 -23.029 1.00 94.25 483 MET A N 1
ATOM 3777 C CA . MET A 1 483 ? -4.729 15.036 -23.232 1.00 94.25 483 MET A CA 1
ATOM 3778 C C . MET A 1 483 ? -5.877 16.054 -23.201 1.00 94.25 483 MET A C 1
ATOM 3780 O O . MET A 1 483 ? -5.663 17.219 -22.883 1.00 94.25 483 MET A O 1
ATOM 3784 N N . LEU A 1 484 ? -7.111 15.647 -23.522 1.00 94.00 484 LEU A N 1
ATOM 3785 C CA . LEU A 1 484 ? -8.288 16.503 -23.341 1.00 94.00 484 LEU A CA 1
ATOM 3786 C C . LEU A 1 484 ? -8.644 16.705 -21.862 1.00 94.00 484 LEU A C 1
ATOM 3788 O O . LEU A 1 484 ? -9.207 17.745 -21.520 1.00 94.00 484 LEU A O 1
ATOM 3792 N N . LEU A 1 485 ? -8.369 15.711 -21.013 1.00 89.94 485 LEU A N 1
ATOM 3793 C CA . LEU A 1 485 ? -8.592 15.792 -19.570 1.00 89.94 485 LEU A CA 1
ATOM 3794 C C . LEU A 1 485 ? -7.493 16.618 -18.894 1.00 89.94 485 LEU A C 1
ATOM 3796 O O . LEU A 1 485 ? -7.804 17.451 -18.045 1.00 89.94 485 LEU A O 1
ATOM 3800 N N . GLU A 1 486 ? -6.238 16.438 -19.316 1.00 88.88 486 GLU A N 1
ATOM 3801 C CA . GLU A 1 486 ? -5.070 17.116 -18.742 1.00 88.88 486 GLU A CA 1
ATOM 3802 C C . GLU A 1 486 ? -4.124 17.671 -19.831 1.00 88.88 486 GLU A C 1
ATOM 3804 O O . GLU A 1 486 ? -3.101 17.064 -20.148 1.00 88.88 486 GLU A O 1
ATOM 3809 N N . PRO A 1 487 ? -4.426 18.851 -20.412 1.00 85.69 487 PRO A N 1
ATOM 3810 C CA . PRO A 1 487 ? -3.690 19.384 -21.568 1.00 85.69 487 PRO A CA 1
ATOM 3811 C C . PRO A 1 487 ? -2.232 19.783 -21.310 1.00 85.69 487 PRO A C 1
ATOM 3813 O O . PRO A 1 487 ? -1.461 19.903 -22.257 1.00 85.69 487 PRO A O 1
ATOM 3816 N N . GLU A 1 488 ? -1.866 20.027 -20.052 1.00 83.62 488 GLU A N 1
ATOM 3817 C CA . GLU A 1 488 ? -0.529 20.487 -19.641 1.00 83.62 488 GLU A CA 1
ATOM 3818 C C . GLU A 1 488 ? 0.287 19.369 -18.965 1.00 83.62 488 GLU A C 1
ATOM 3820 O O . GLU A 1 488 ? 1.331 19.629 -18.373 1.00 83.62 488 GLU A O 1
ATOM 3825 N N . ASN A 1 489 ? -0.172 18.114 -19.038 1.00 83.50 489 ASN A N 1
ATOM 3826 C CA . ASN A 1 489 ? 0.515 16.991 -18.409 1.00 83.50 489 ASN A CA 1
ATOM 3827 C C . ASN A 1 489 ? 1.712 16.520 -19.263 1.00 83.50 489 ASN A C 1
ATOM 3829 O O . ASN A 1 489 ? 1.554 15.951 -20.347 1.00 83.50 489 ASN A O 1
ATOM 3833 N N . LEU A 1 490 ? 2.925 16.728 -18.739 1.00 84.56 490 LEU A N 1
ATOM 3834 C CA . LEU A 1 490 ? 4.194 16.327 -19.360 1.00 84.56 490 LEU A CA 1
ATOM 3835 C C . LEU A 1 490 ? 4.263 14.814 -19.640 1.00 84.56 490 LEU A C 1
ATOM 3837 O O . LEU A 1 490 ? 4.830 14.409 -20.658 1.00 84.56 490 LEU A O 1
ATOM 3841 N N . LYS A 1 491 ? 3.647 13.982 -18.788 1.00 86.31 491 LYS A N 1
ATOM 3842 C CA . LYS A 1 491 ? 3.586 12.520 -18.945 1.00 86.31 491 LYS A CA 1
ATOM 3843 C C . LYS A 1 491 ? 2.862 12.133 -20.239 1.00 86.31 491 LYS A C 1
ATOM 3845 O O . LYS A 1 491 ? 3.356 11.294 -20.986 1.00 86.31 491 LYS A O 1
ATOM 3850 N N . LEU A 1 492 ? 1.765 12.819 -20.565 1.00 90.56 492 LEU A N 1
ATOM 3851 C CA . LEU A 1 492 ? 1.004 12.582 -21.798 1.00 90.56 492 LEU A CA 1
ATOM 3852 C C . LEU A 1 492 ? 1.752 13.074 -23.041 1.00 90.56 492 LEU A C 1
ATOM 3854 O O . LEU A 1 492 ? 1.720 12.425 -24.088 1.00 90.56 492 LEU A O 1
ATOM 3858 N N . THR A 1 493 ? 2.467 14.196 -22.924 1.00 90.50 493 THR A N 1
ATOM 3859 C CA . THR A 1 493 ? 3.355 14.686 -23.989 1.00 90.50 493 THR A CA 1
ATOM 3860 C C . THR A 1 493 ? 4.457 13.669 -24.290 1.00 90.50 493 THR A C 1
ATOM 3862 O O . THR A 1 493 ? 4.710 13.375 -25.458 1.00 90.50 493 THR A O 1
ATOM 3865 N N . ARG A 1 494 ? 5.062 13.060 -23.261 1.00 92.12 494 ARG A N 1
ATOM 3866 C CA . ARG A 1 494 ? 6.004 11.939 -23.419 1.00 92.12 494 ARG A CA 1
ATOM 3867 C C . ARG A 1 494 ? 5.362 10.763 -24.161 1.00 92.12 494 ARG A C 1
ATOM 3869 O O . ARG A 1 494 ? 5.935 10.309 -25.146 1.00 92.12 494 ARG A O 1
ATOM 3876 N N . SER A 1 495 ? 4.172 10.310 -23.765 1.00 91.19 495 SER A N 1
ATOM 3877 C CA . SER A 1 495 ? 3.507 9.171 -24.426 1.00 91.19 495 SER A CA 1
ATOM 3878 C C . SER A 1 495 ? 3.178 9.456 -25.902 1.00 91.19 495 SER A C 1
ATOM 3880 O O . SER A 1 495 ? 3.225 8.559 -26.748 1.00 91.19 495 SER A O 1
ATOM 3882 N N . LEU A 1 496 ? 2.939 10.723 -26.267 1.00 91.00 496 LEU A N 1
ATOM 3883 C CA . LEU A 1 496 ? 2.798 11.130 -27.671 1.00 91.00 496 LEU A CA 1
ATOM 3884 C C . LEU A 1 496 ? 4.120 11.001 -28.43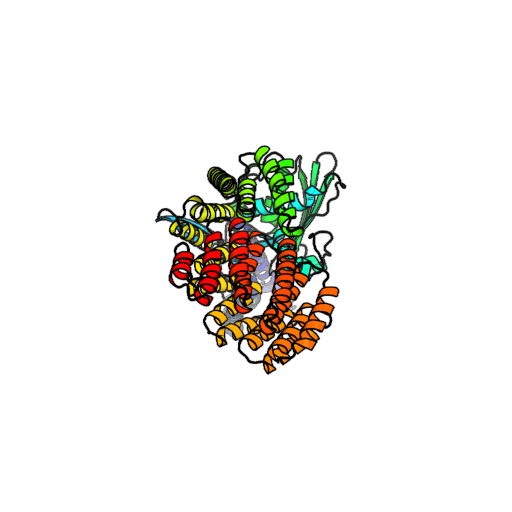2 1.00 91.00 496 LEU A C 1
ATOM 3886 O O . LEU A 1 496 ? 4.140 10.482 -29.553 1.00 91.00 496 LEU A O 1
ATOM 3890 N N . ILE A 1 497 ? 5.222 11.446 -27.822 1.00 92.50 497 ILE A N 1
ATOM 3891 C CA . ILE A 1 497 ? 6.560 11.279 -28.393 1.00 92.50 497 ILE A CA 1
ATOM 3892 C C . ILE A 1 497 ? 6.857 9.791 -28.601 1.00 92.50 497 ILE A C 1
ATOM 3894 O O . ILE A 1 497 ? 7.409 9.418 -29.635 1.00 92.50 497 ILE A O 1
ATOM 3898 N N . ASP A 1 498 ? 6.423 8.925 -27.688 1.00 90.44 498 ASP A N 1
ATOM 3899 C CA . ASP A 1 498 ? 6.638 7.481 -27.775 1.00 90.44 498 ASP A CA 1
ATOM 3900 C C . ASP A 1 498 ? 5.916 6.838 -28.955 1.00 90.44 498 ASP A C 1
ATOM 3902 O O . ASP A 1 498 ? 6.484 5.984 -29.649 1.00 90.44 498 ASP A O 1
ATOM 3906 N N . LEU A 1 499 ? 4.700 7.298 -29.243 1.00 89.88 499 LEU A N 1
ATOM 3907 C CA . LEU A 1 499 ? 3.982 6.919 -30.456 1.00 89.88 499 LEU A CA 1
ATOM 3908 C C . LEU A 1 499 ? 4.674 7.409 -31.725 1.00 89.88 499 LEU A C 1
ATOM 3910 O O . LEU A 1 499 ? 4.672 6.705 -32.738 1.00 89.88 499 LEU A O 1
ATOM 3914 N N . ASP A 1 500 ? 5.286 8.587 -31.686 1.00 90.19 500 ASP A N 1
ATOM 3915 C CA . ASP A 1 500 ? 6.041 9.125 -32.812 1.00 90.19 500 ASP A CA 1
ATOM 3916 C C . ASP A 1 500 ? 7.383 8.400 -33.022 1.00 90.19 500 ASP A C 1
ATOM 3918 O O . ASP A 1 500 ? 7.748 8.134 -34.172 1.00 90.19 500 ASP A O 1
ATOM 3922 N N . ILE A 1 501 ? 8.048 7.949 -31.949 1.00 90.44 501 ILE A N 1
ATOM 3923 C CA . ILE A 1 501 ? 9.203 7.038 -32.018 1.00 90.44 501 ILE A CA 1
ATOM 3924 C C . ILE A 1 501 ? 8.786 5.728 -32.696 1.00 90.44 501 ILE A C 1
ATOM 3926 O O . ILE A 1 501 ? 9.442 5.294 -33.645 1.00 90.44 501 ILE A O 1
ATOM 3930 N N . LYS A 1 502 ? 7.666 5.117 -32.283 1.00 87.00 502 LYS A N 1
ATOM 3931 C CA . LYS A 1 502 ? 7.142 3.893 -32.924 1.00 87.00 502 LYS A CA 1
ATOM 3932 C C . LYS A 1 502 ? 6.731 4.111 -34.382 1.00 87.00 502 LYS A C 1
ATOM 3934 O O . LYS A 1 502 ? 6.840 3.192 -35.190 1.00 87.00 502 LYS A O 1
ATOM 3939 N N . ALA A 1 503 ? 6.311 5.323 -34.738 1.00 85.50 503 ALA A N 1
ATOM 3940 C CA . ALA A 1 503 ? 6.037 5.722 -36.117 1.00 85.50 503 ALA A CA 1
ATOM 3941 C C . ALA A 1 503 ? 7.307 6.062 -36.933 1.00 85.50 503 ALA A C 1
ATOM 3943 O O . ALA A 1 503 ? 7.194 6.373 -38.120 1.00 85.50 503 ALA A O 1
ATOM 3944 N N . GLY A 1 504 ? 8.501 6.005 -36.329 1.00 87.56 504 GLY A N 1
ATOM 3945 C CA . GLY A 1 504 ? 9.793 6.218 -36.991 1.00 87.56 504 GLY A CA 1
ATOM 3946 C C . GLY A 1 504 ? 10.267 7.675 -37.065 1.00 87.56 504 GLY A C 1
ATOM 3947 O O . GLY A 1 504 ? 11.193 7.976 -37.819 1.00 87.56 504 GLY A O 1
ATOM 3948 N N . LYS A 1 505 ? 9.662 8.601 -36.312 1.00 90.00 505 LYS A N 1
ATOM 3949 C CA . LYS A 1 505 ? 9.980 10.043 -36.350 1.00 90.00 505 LYS A CA 1
ATOM 3950 C C . LYS A 1 505 ? 11.119 10.444 -35.399 1.00 90.00 505 LYS A C 1
ATOM 3952 O O . LYS A 1 505 ? 11.011 11.401 -34.641 1.00 90.00 505 LYS A O 1
ATOM 3957 N N . TYR A 1 506 ? 12.244 9.736 -35.455 1.00 90.62 506 TYR A N 1
ATOM 3958 C CA . TYR A 1 506 ? 13.302 9.822 -34.437 1.00 90.62 506 TYR A CA 1
ATOM 3959 C C . TYR A 1 506 ? 13.874 11.227 -34.191 1.00 90.62 506 TYR A C 1
ATOM 3961 O O . TYR A 1 506 ? 14.067 11.604 -33.042 1.00 90.62 506 TYR A O 1
ATOM 3969 N N . GLY A 1 507 ? 14.133 12.011 -35.243 1.00 87.50 507 GLY A N 1
ATOM 3970 C CA . GLY A 1 507 ? 14.735 13.344 -35.089 1.00 87.50 507 GLY A CA 1
ATOM 3971 C C . GLY A 1 507 ? 13.802 14.374 -34.442 1.00 87.50 507 GLY A C 1
ATOM 3972 O O . GLY A 1 507 ? 14.260 15.225 -33.686 1.00 87.50 507 GLY A O 1
ATOM 3973 N N . GLU A 1 508 ? 12.496 14.286 -34.710 1.00 90.31 508 GLU A N 1
ATOM 3974 C CA . GLU A 1 508 ? 11.490 15.133 -34.053 1.00 90.31 508 GLU A CA 1
ATOM 3975 C C . GLU A 1 508 ? 11.326 14.719 -32.586 1.00 90.31 508 GLU A C 1
ATOM 3977 O O . GLU A 1 508 ? 11.306 15.574 -31.703 1.00 90.31 508 GLU A O 1
ATOM 3982 N N . SER A 1 509 ? 11.295 13.408 -32.323 1.00 93.94 509 SER A N 1
ATOM 3983 C CA . SER A 1 509 ? 11.217 12.854 -30.971 1.00 93.94 509 SER A CA 1
ATOM 3984 C C . SER A 1 509 ? 12.419 13.229 -30.100 1.00 93.94 509 SER A C 1
ATOM 3986 O O . SER A 1 509 ? 12.240 13.505 -28.919 1.00 93.94 509 SER A O 1
ATOM 3988 N N . GLU A 1 510 ? 13.631 13.276 -30.659 1.00 91.62 510 GLU A N 1
ATOM 3989 C CA . GLU A 1 510 ? 14.841 13.650 -29.913 1.00 91.62 510 GLU A CA 1
ATOM 3990 C C . GLU A 1 510 ? 14.778 15.093 -29.399 1.00 91.62 510 GLU A C 1
ATOM 3992 O O . GLU A 1 510 ? 15.034 15.345 -28.220 1.00 91.62 510 GLU A O 1
ATOM 3997 N N . LEU A 1 511 ? 14.383 16.030 -30.268 1.00 90.94 511 LEU A N 1
ATOM 3998 C CA . LEU A 1 511 ? 14.192 17.433 -29.899 1.00 90.94 511 LEU A CA 1
ATOM 3999 C C . LEU A 1 511 ? 13.068 17.581 -28.870 1.00 90.94 511 LEU A C 1
ATOM 4001 O O . LEU A 1 511 ? 13.254 18.247 -27.856 1.00 90.94 511 LEU A O 1
ATOM 4005 N N . ALA A 1 512 ? 11.940 16.899 -29.087 1.00 93.38 512 ALA A N 1
ATOM 4006 C CA . ALA A 1 512 ? 10.804 16.951 -28.176 1.00 93.38 512 ALA A CA 1
ATOM 4007 C C . ALA A 1 512 ? 11.141 16.396 -26.781 1.00 93.38 512 ALA A C 1
ATOM 4009 O O . ALA A 1 512 ? 10.725 16.977 -25.784 1.00 93.38 512 ALA A O 1
ATOM 4010 N N . LEU A 1 513 ? 11.927 15.314 -26.682 1.00 94.00 513 LEU A N 1
ATOM 4011 C CA . LEU A 1 513 ? 12.399 14.793 -25.391 1.00 94.00 513 LEU A CA 1
ATOM 4012 C C . LEU A 1 513 ? 13.374 15.752 -24.704 1.00 94.00 513 LEU A C 1
ATOM 4014 O O . LEU A 1 513 ? 13.376 15.823 -23.479 1.00 94.00 513 LEU A O 1
ATOM 4018 N N . ALA A 1 514 ? 14.216 16.465 -25.457 1.00 91.88 514 ALA A N 1
ATOM 4019 C CA . ALA A 1 514 ? 15.136 17.449 -24.888 1.00 91.88 514 ALA A CA 1
ATOM 4020 C C . ALA A 1 514 ? 14.390 18.661 -24.309 1.00 91.88 514 ALA A C 1
ATOM 4022 O O . ALA A 1 514 ? 14.698 19.080 -23.193 1.00 91.88 514 ALA A O 1
ATOM 4023 N N . ASP A 1 515 ? 13.388 19.172 -25.030 1.00 92.19 515 ASP A N 1
ATOM 4024 C CA . ASP A 1 515 ? 12.516 20.249 -24.550 1.00 92.19 515 ASP A CA 1
ATOM 4025 C C . ASP A 1 515 ? 11.727 19.790 -23.312 1.00 92.19 515 ASP A C 1
ATOM 4027 O O . ASP A 1 515 ? 11.737 20.457 -22.281 1.00 92.19 515 ASP A O 1
ATOM 4031 N N . LEU A 1 516 ? 11.140 18.589 -23.365 1.00 92.44 516 LEU A N 1
ATOM 4032 C CA . LEU A 1 516 ? 10.389 18.022 -22.245 1.00 92.44 516 LEU A CA 1
ATOM 4033 C C . LEU A 1 516 ? 11.261 17.805 -20.999 1.00 92.44 516 LEU A C 1
ATOM 4035 O O . LEU A 1 516 ? 10.809 18.028 -19.879 1.00 92.44 516 LEU A O 1
ATOM 4039 N N . LEU A 1 517 ? 12.520 17.386 -21.180 1.00 92.19 517 LEU A N 1
ATOM 4040 C CA . LEU A 1 517 ? 13.471 17.222 -20.080 1.00 92.19 517 LEU A CA 1
ATOM 4041 C C . LEU A 1 517 ? 13.827 18.564 -19.427 1.00 92.19 517 LEU A C 1
ATOM 4043 O O . LEU A 1 517 ? 14.043 18.605 -18.218 1.00 92.19 517 LEU A O 1
ATOM 4047 N N . ALA A 1 518 ? 13.889 19.648 -20.207 1.00 90.31 518 ALA A N 1
ATOM 4048 C CA . ALA A 1 518 ? 14.140 20.989 -19.684 1.00 90.31 518 ALA A CA 1
ATOM 4049 C C . ALA A 1 518 ? 12.976 21.509 -18.823 1.00 90.31 518 ALA A C 1
ATOM 4051 O O . ALA A 1 518 ? 13.214 22.251 -17.869 1.00 90.31 518 ALA A O 1
ATOM 4052 N N . ASP A 1 519 ? 11.750 21.076 -19.126 1.00 88.31 519 ASP A N 1
ATOM 4053 C CA . ASP A 1 519 ? 10.534 21.426 -18.386 1.00 88.31 519 ASP A CA 1
ATOM 4054 C C . ASP A 1 519 ? 10.251 20.492 -17.189 1.00 88.31 519 ASP A C 1
ATOM 4056 O O . ASP A 1 519 ? 9.359 20.771 -16.385 1.00 88.31 519 ASP A O 1
ATOM 4060 N N . ALA A 1 520 ? 11.006 19.398 -17.031 1.00 85.62 520 ALA A N 1
ATOM 4061 C CA . ALA A 1 520 ? 10.800 18.423 -15.961 1.00 85.62 520 ALA A CA 1
ATOM 4062 C C . ALA A 1 520 ? 11.077 19.025 -14.569 1.00 85.62 520 ALA A C 1
ATOM 4064 O O . ALA A 1 520 ? 12.216 19.352 -14.217 1.00 85.62 520 ALA A O 1
ATOM 4065 N N . GLY A 1 521 ? 10.035 19.117 -13.740 1.00 81.44 521 GLY A N 1
ATOM 4066 C CA . GLY A 1 521 ? 10.098 19.720 -12.407 1.00 81.44 521 GLY A CA 1
ATOM 4067 C C . GLY A 1 521 ? 10.583 18.765 -11.314 1.00 81.44 521 GLY A C 1
ATOM 4068 O O . GLY A 1 521 ? 11.028 19.210 -10.255 1.00 81.44 521 GLY A O 1
ATOM 4069 N N . SER A 1 522 ? 10.529 17.454 -11.558 1.00 81.25 522 SER A N 1
ATOM 4070 C CA . SER A 1 522 ? 10.845 16.419 -10.569 1.00 81.25 522 SER A CA 1
ATOM 4071 C C . SER A 1 522 ? 11.821 15.359 -11.087 1.00 81.25 522 SER A C 1
ATOM 4073 O O . SER A 1 522 ? 11.924 15.100 -12.286 1.00 81.25 522 SER A O 1
ATOM 4075 N N . ALA A 1 523 ? 12.535 14.700 -10.168 1.00 80.94 523 ALA A N 1
ATOM 4076 C CA . ALA A 1 523 ? 13.405 13.570 -10.503 1.00 80.94 523 ALA A CA 1
ATOM 4077 C C . ALA A 1 523 ? 12.623 12.403 -11.131 1.00 80.94 523 ALA A C 1
ATOM 4079 O O . ALA A 1 523 ? 13.097 11.791 -12.083 1.00 80.94 523 ALA A O 1
ATOM 4080 N N . ARG A 1 524 ? 11.387 12.158 -10.675 1.00 80.75 524 ARG A N 1
ATOM 4081 C CA . ARG A 1 524 ? 10.507 11.109 -11.213 1.00 80.75 524 ARG A CA 1
ATOM 4082 C C . ARG A 1 524 ? 10.162 11.333 -12.688 1.00 80.75 524 ARG A C 1
ATOM 4084 O O . ARG A 1 524 ? 10.212 10.389 -13.473 1.00 80.75 524 ARG A O 1
ATOM 4091 N N . GLU A 1 525 ? 9.847 12.569 -13.074 1.00 84.69 525 GLU A N 1
ATOM 4092 C CA . GLU A 1 525 ? 9.614 12.926 -14.482 1.00 84.69 525 GLU A CA 1
ATOM 4093 C C . GLU A 1 525 ? 10.891 12.752 -15.308 1.00 84.69 525 GLU A C 1
ATOM 4095 O O . GLU A 1 525 ? 10.854 12.157 -16.386 1.00 84.69 525 GLU A O 1
ATOM 4100 N N . ARG A 1 526 ? 12.044 13.187 -14.777 1.00 90.25 526 ARG A N 1
ATOM 4101 C CA . ARG A 1 526 ? 13.338 13.004 -15.451 1.00 90.25 526 ARG A CA 1
ATOM 4102 C C . ARG A 1 526 ? 13.644 11.536 -15.728 1.00 90.25 526 ARG A C 1
ATOM 4104 O O . ARG A 1 526 ? 14.058 11.234 -16.840 1.00 90.25 526 ARG A O 1
ATOM 4111 N N . VAL A 1 527 ? 13.404 10.623 -14.781 1.00 90.31 527 VAL A N 1
ATOM 4112 C CA . VAL A 1 527 ? 13.613 9.174 -14.989 1.00 90.31 527 VAL A CA 1
ATOM 4113 C C . VAL A 1 527 ? 12.859 8.678 -16.213 1.00 90.31 527 VAL A C 1
ATOM 4115 O O . VAL A 1 527 ? 13.440 8.028 -17.081 1.00 90.31 527 VAL A O 1
ATOM 4118 N N . GLN A 1 528 ? 11.572 9.012 -16.305 1.00 87.56 528 GLN A N 1
ATOM 4119 C CA . GLN A 1 528 ? 10.717 8.569 -17.401 1.00 87.56 528 GLN A CA 1
ATOM 4120 C C . GLN A 1 528 ? 11.175 9.124 -18.754 1.00 87.56 528 GLN A C 1
ATOM 4122 O O . GLN A 1 528 ? 11.131 8.411 -19.753 1.00 87.56 528 GLN A O 1
ATOM 4127 N N . ILE A 1 529 ? 11.635 10.375 -18.793 1.00 92.38 529 ILE A N 1
ATOM 4128 C CA . ILE A 1 529 ? 12.125 11.016 -20.019 1.00 92.38 529 ILE A CA 1
ATOM 4129 C C . ILE A 1 529 ? 13.493 10.448 -20.420 1.00 92.38 529 ILE A C 1
ATOM 4131 O O . ILE A 1 529 ? 13.691 10.086 -21.580 1.00 92.38 529 ILE A O 1
ATOM 4135 N N . CYS A 1 530 ? 14.419 10.297 -19.468 1.00 92.94 530 CYS A N 1
ATOM 4136 C CA . CYS A 1 530 ? 15.733 9.698 -19.700 1.00 92.94 530 CYS A CA 1
ATOM 4137 C C . CYS A 1 530 ? 15.611 8.255 -20.207 1.00 92.94 530 CYS A C 1
ATOM 4139 O O . CYS A 1 530 ? 16.319 7.882 -21.138 1.00 92.94 530 CYS A O 1
ATOM 4141 N N . PHE A 1 531 ? 14.676 7.467 -19.665 1.00 92.56 531 PHE A N 1
ATOM 4142 C CA . PHE A 1 531 ? 14.396 6.111 -20.149 1.00 92.56 531 PHE A CA 1
ATOM 4143 C C . PHE A 1 531 ? 14.031 6.107 -21.642 1.00 92.56 531 PHE A C 1
ATOM 4145 O O . PHE A 1 531 ? 14.562 5.326 -22.427 1.00 92.56 531 PHE A O 1
ATOM 4152 N N . ARG A 1 532 ? 13.198 7.057 -22.079 1.00 92.88 532 ARG A N 1
ATOM 4153 C CA . ARG A 1 532 ? 12.827 7.198 -23.494 1.00 92.88 532 ARG A CA 1
ATOM 4154 C C . ARG A 1 532 ? 13.968 7.688 -24.379 1.00 92.88 532 ARG A C 1
ATOM 4156 O O . ARG A 1 532 ? 14.061 7.288 -25.539 1.00 92.88 532 ARG A O 1
ATOM 4163 N N . GLN A 1 533 ? 14.875 8.499 -23.840 1.00 93.75 533 GLN A N 1
ATOM 4164 C CA . GLN A 1 533 ? 16.106 8.861 -24.543 1.00 93.75 533 GLN A CA 1
ATOM 4165 C C . GLN A 1 533 ? 17.061 7.666 -24.699 1.00 93.75 533 GLN A C 1
ATOM 4167 O O . GLN A 1 533 ? 17.720 7.567 -25.734 1.00 93.75 533 GLN A O 1
ATOM 4172 N N . VAL A 1 534 ? 17.115 6.753 -23.718 1.00 93.94 534 VAL A N 1
ATOM 4173 C CA . VAL A 1 534 ? 17.843 5.475 -23.827 1.00 93.94 534 VAL A CA 1
ATOM 4174 C C . VAL A 1 534 ? 17.265 4.643 -24.974 1.00 93.94 534 VAL A C 1
ATOM 4176 O O . VAL A 1 534 ? 18.010 4.287 -25.886 1.00 93.94 534 VAL A O 1
ATOM 4179 N N . ASP A 1 535 ? 15.946 4.422 -25.001 1.00 91.19 535 ASP A N 1
ATOM 4180 C CA . ASP A 1 535 ? 15.275 3.671 -26.076 1.00 91.19 535 ASP A CA 1
ATOM 4181 C C . ASP A 1 535 ? 15.568 4.257 -27.466 1.00 91.19 535 ASP A C 1
ATOM 4183 O O . ASP A 1 535 ? 15.887 3.535 -28.416 1.00 91.19 535 ASP A O 1
ATOM 4187 N N . LEU A 1 536 ? 15.497 5.584 -27.593 1.00 92.50 536 LEU A N 1
ATOM 4188 C CA . LEU A 1 536 ? 15.774 6.274 -28.848 1.00 92.50 536 LEU A CA 1
ATOM 4189 C C . LEU A 1 536 ? 17.237 6.107 -29.289 1.00 92.50 536 LEU A C 1
ATOM 4191 O O . LEU A 1 536 ? 17.490 5.839 -30.465 1.00 92.50 536 LEU A O 1
ATOM 4195 N N . ALA A 1 537 ? 18.192 6.209 -28.361 1.00 92.56 537 ALA A N 1
ATOM 4196 C CA . ALA A 1 537 ? 19.614 6.034 -28.651 1.00 92.56 537 ALA A CA 1
ATOM 4197 C C . ALA A 1 537 ? 19.947 4.598 -29.098 1.00 92.56 537 ALA A C 1
ATOM 4199 O O . ALA A 1 537 ? 20.771 4.414 -30.003 1.00 92.56 537 ALA A O 1
ATOM 4200 N N . ILE A 1 538 ? 19.268 3.591 -28.528 1.00 91.44 538 ILE A N 1
ATOM 4201 C CA . ILE A 1 538 ? 19.352 2.191 -28.976 1.00 91.44 538 ILE A CA 1
ATOM 4202 C C . ILE A 1 538 ? 18.877 2.080 -30.428 1.00 91.44 538 ILE A C 1
ATOM 4204 O O . ILE A 1 538 ? 19.597 1.545 -31.271 1.00 91.44 538 ILE A O 1
ATOM 4208 N N . LEU A 1 539 ? 17.697 2.628 -30.746 1.00 90.81 539 LEU A N 1
ATOM 4209 C CA . LEU A 1 539 ? 17.122 2.581 -32.099 1.00 90.81 539 LEU A CA 1
ATOM 4210 C C . LEU A 1 539 ? 17.983 3.308 -33.141 1.00 90.81 539 LEU A C 1
ATOM 4212 O O . LEU A 1 539 ? 18.045 2.888 -34.297 1.00 90.81 539 LEU A O 1
ATOM 4216 N N . GLN A 1 540 ? 18.658 4.387 -32.744 1.00 90.25 540 GLN A N 1
ATOM 4217 C CA . GLN A 1 540 ? 19.570 5.139 -33.606 1.00 90.25 540 GLN A CA 1
ATOM 4218 C C . GLN A 1 540 ? 20.962 4.491 -33.735 1.00 90.25 540 GLN A C 1
ATOM 4220 O O . GLN A 1 540 ? 21.728 4.887 -34.616 1.00 90.25 540 GLN A O 1
ATOM 4225 N N . GLY A 1 541 ? 21.305 3.516 -32.885 1.00 89.69 541 GLY A N 1
ATOM 4226 C CA . GLY A 1 541 ? 22.595 2.823 -32.909 1.00 89.69 541 GLY A CA 1
ATOM 4227 C C . GLY A 1 541 ? 23.785 3.707 -32.522 1.00 89.69 541 GLY A C 1
ATOM 4228 O O . GLY A 1 541 ? 24.870 3.541 -33.078 1.00 89.69 541 GLY A O 1
ATOM 4229 N N . GLN A 1 542 ? 23.586 4.675 -31.619 1.00 89.12 542 GLN A N 1
ATOM 4230 C CA . GLN A 1 542 ? 24.610 5.649 -31.219 1.00 89.12 542 GLN A CA 1
ATOM 4231 C C . GLN A 1 542 ? 25.216 5.279 -29.854 1.00 89.12 542 GLN A C 1
ATOM 4233 O O . GLN A 1 542 ? 24.646 5.633 -28.823 1.00 89.12 542 GLN A O 1
ATOM 4238 N N . PRO A 1 543 ? 26.369 4.585 -29.802 1.00 90.38 543 PRO A N 1
ATOM 4239 C CA . PRO A 1 543 ? 26.873 4.015 -28.554 1.00 90.38 543 PRO A CA 1
ATOM 4240 C C . PRO A 1 543 ? 27.294 5.049 -27.507 1.00 90.38 543 PRO A C 1
ATOM 4242 O O . PRO A 1 543 ? 27.016 4.847 -26.331 1.00 90.38 543 PRO A O 1
ATOM 4245 N N . ASP A 1 544 ? 27.952 6.141 -27.907 1.00 93.31 544 ASP A N 1
ATOM 4246 C CA . ASP A 1 544 ? 28.375 7.181 -26.957 1.00 93.31 544 ASP A CA 1
ATOM 4247 C C . ASP A 1 544 ? 27.161 7.911 -26.364 1.00 93.31 544 ASP A C 1
ATOM 4249 O O . ASP A 1 544 ? 27.067 8.080 -25.153 1.00 93.31 544 ASP A O 1
ATOM 4253 N N . VAL A 1 545 ? 26.175 8.242 -27.206 1.00 93.31 545 VAL A N 1
ATOM 4254 C CA . VAL A 1 545 ? 24.925 8.873 -26.757 1.00 93.31 545 VAL A CA 1
ATOM 4255 C C . VAL A 1 545 ? 24.142 7.938 -25.841 1.00 93.31 545 VAL A C 1
ATOM 4257 O O . VAL A 1 545 ? 23.644 8.384 -24.814 1.00 93.31 545 VAL A O 1
ATOM 4260 N N . LEU A 1 546 ? 24.058 6.643 -26.163 1.00 95.44 546 LEU A N 1
ATOM 4261 C CA . LEU A 1 546 ? 23.392 5.657 -25.312 1.00 95.44 546 LEU A CA 1
ATOM 4262 C C . LEU A 1 546 ? 23.988 5.635 -23.901 1.00 95.44 546 LEU A C 1
ATOM 4264 O O . LEU A 1 546 ? 23.240 5.653 -22.928 1.00 95.44 546 LEU A O 1
ATOM 4268 N N . ILE A 1 547 ? 25.316 5.621 -23.789 1.00 95.00 547 ILE A N 1
ATOM 4269 C CA . ILE A 1 547 ? 26.008 5.615 -22.497 1.00 95.00 547 ILE A CA 1
ATOM 4270 C C . ILE A 1 547 ? 25.686 6.887 -21.704 1.00 95.00 547 ILE A C 1
ATOM 4272 O O . ILE A 1 547 ? 25.276 6.784 -20.549 1.00 95.00 547 ILE A O 1
ATOM 4276 N N . ASP A 1 548 ? 25.765 8.062 -22.334 1.00 94.44 548 ASP A N 1
ATOM 4277 C CA . ASP A 1 548 ? 25.417 9.331 -21.682 1.00 94.44 548 ASP A CA 1
ATOM 4278 C C . ASP A 1 548 ? 23.958 9.331 -21.179 1.00 94.44 548 ASP A C 1
ATOM 4280 O O . ASP A 1 548 ? 23.656 9.836 -20.095 1.00 94.44 548 ASP A O 1
ATOM 4284 N N . ARG A 1 549 ? 23.023 8.759 -21.955 1.00 95.12 549 ARG A N 1
ATOM 4285 C CA . ARG A 1 549 ? 21.604 8.654 -21.564 1.00 95.12 549 ARG A CA 1
ATOM 4286 C C . ARG A 1 549 ? 21.372 7.641 -20.449 1.00 95.12 549 ARG A C 1
ATOM 4288 O O . ARG A 1 549 ? 20.560 7.906 -19.566 1.00 95.12 549 ARG A O 1
ATOM 4295 N N . LEU A 1 550 ? 22.096 6.525 -20.455 1.00 95.88 550 LEU A N 1
ATOM 4296 C CA . LEU A 1 550 ? 22.069 5.525 -19.389 1.00 95.88 550 LEU A CA 1
ATOM 4297 C C . LEU A 1 550 ? 22.559 6.117 -18.058 1.00 95.88 550 LEU A C 1
ATOM 4299 O O . LEU A 1 550 ? 21.924 5.901 -17.028 1.00 95.88 550 LEU A O 1
ATOM 4303 N N . GLU A 1 551 ? 23.622 6.923 -18.074 1.00 94.81 551 GLU A N 1
ATOM 4304 C CA . GLU A 1 551 ? 24.144 7.598 -16.874 1.00 94.81 551 GLU A CA 1
ATOM 4305 C C . GLU A 1 551 ? 23.179 8.676 -16.347 1.00 94.81 551 GLU A C 1
ATOM 4307 O O . GLU A 1 551 ? 22.946 8.777 -15.137 1.00 94.81 551 GLU A O 1
ATOM 4312 N N . ALA A 1 552 ? 22.548 9.443 -17.243 1.00 93.44 552 ALA A N 1
ATOM 4313 C CA . ALA A 1 552 ? 21.510 10.405 -16.869 1.00 93.44 552 ALA A CA 1
ATOM 4314 C C . ALA A 1 552 ? 20.264 9.716 -16.280 1.00 93.44 552 ALA A C 1
ATOM 4316 O O . ALA A 1 552 ? 19.698 10.191 -15.293 1.00 93.44 552 ALA A O 1
ATOM 4317 N N . PHE A 1 553 ? 19.855 8.580 -16.856 1.00 95.25 553 PHE A N 1
ATOM 4318 C CA . PHE A 1 553 ? 18.773 7.745 -16.338 1.00 95.25 553 PHE A CA 1
ATOM 4319 C C . PHE A 1 553 ? 19.095 7.201 -14.941 1.00 95.25 553 PHE A C 1
ATOM 4321 O O . PHE A 1 553 ? 18.268 7.319 -14.036 1.00 95.25 553 PHE A O 1
ATOM 4328 N N 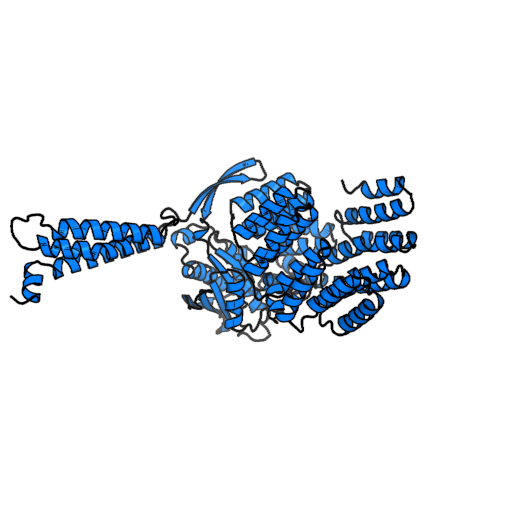. HIS A 1 554 ? 20.293 6.643 -14.747 1.00 94.81 554 HIS A N 1
ATOM 4329 C CA . HIS A 1 554 ? 20.732 6.097 -13.460 1.00 94.81 554 HIS A CA 1
ATOM 4330 C C . HIS A 1 554 ? 20.749 7.171 -12.372 1.00 94.81 554 HIS A C 1
ATOM 4332 O O . HIS A 1 554 ? 20.162 6.973 -11.310 1.00 94.81 554 HIS A O 1
ATOM 4338 N N . THR A 1 555 ? 21.310 8.344 -12.679 1.00 93.38 555 THR A N 1
ATOM 4339 C CA . THR A 1 555 ? 21.341 9.492 -11.759 1.00 93.38 555 THR A CA 1
ATOM 4340 C C . THR A 1 555 ? 19.934 9.908 -11.330 1.00 93.38 555 THR A C 1
ATOM 4342 O O . THR A 1 555 ? 19.646 9.991 -10.138 1.00 93.38 555 THR A O 1
ATOM 4345 N N . ALA A 1 556 ? 19.021 10.109 -12.287 1.00 92.06 556 ALA A N 1
ATOM 4346 C CA . ALA A 1 556 ? 17.640 10.478 -11.978 1.00 92.06 556 ALA A CA 1
ATOM 4347 C C . ALA A 1 556 ? 16.900 9.382 -11.180 1.00 92.06 556 ALA A C 1
ATOM 4349 O O . ALA A 1 556 ? 16.033 9.684 -10.353 1.00 92.06 556 ALA A O 1
ATOM 4350 N N . SER A 1 557 ? 17.240 8.110 -11.420 1.00 91.75 557 SER A N 1
ATOM 4351 C CA . SER A 1 557 ? 16.623 6.967 -10.737 1.00 91.75 557 SER A CA 1
ATOM 4352 C C . SER A 1 557 ? 17.034 6.922 -9.271 1.00 91.75 557 SER A C 1
ATOM 4354 O O . SER A 1 557 ? 16.166 6.815 -8.411 1.00 91.75 557 SER A O 1
ATOM 4356 N N . LEU A 1 558 ? 18.319 7.118 -8.967 1.00 90.88 558 LEU A N 1
ATOM 4357 C CA . LEU A 1 558 ? 18.810 7.207 -7.588 1.00 90.88 558 LEU A CA 1
ATOM 4358 C C . LEU A 1 558 ? 18.185 8.378 -6.810 1.00 90.88 558 LEU A C 1
ATOM 4360 O O . LEU A 1 558 ? 17.930 8.261 -5.616 1.00 90.88 558 LEU A O 1
ATOM 4364 N N . GLU A 1 559 ? 17.888 9.495 -7.480 1.00 87.19 559 GLU A N 1
ATOM 4365 C CA . GLU A 1 559 ? 17.242 10.654 -6.848 1.00 87.19 559 GLU A CA 1
ATOM 4366 C C . GLU A 1 559 ? 15.764 10.424 -6.487 1.00 87.19 559 GLU A C 1
ATOM 4368 O O . GLU A 1 559 ? 15.241 11.105 -5.606 1.00 87.19 559 GLU A O 1
ATOM 4373 N N . SER A 1 560 ? 15.064 9.511 -7.168 1.00 82.44 560 SER A N 1
ATOM 4374 C CA . SER A 1 560 ? 13.598 9.385 -7.061 1.00 82.44 560 SER A CA 1
ATOM 4375 C C . SER A 1 560 ? 13.085 8.019 -6.623 1.00 82.44 560 SER A C 1
ATOM 4377 O O . SER A 1 560 ? 11.920 7.914 -6.236 1.00 82.44 560 SER A O 1
ATOM 4379 N N . GLN A 1 561 ? 13.910 6.981 -6.708 1.00 83.94 561 GLN A N 1
ATOM 4380 C CA . GLN A 1 561 ? 13.520 5.601 -6.457 1.00 83.94 561 GLN A CA 1
ATOM 4381 C C . GLN A 1 561 ? 14.375 4.979 -5.360 1.00 83.94 561 GLN A C 1
ATOM 4383 O O . GLN A 1 561 ? 15.457 5.461 -5.022 1.00 83.94 561 GLN A O 1
ATOM 4388 N N . ASN A 1 562 ? 13.888 3.857 -4.838 1.00 87.31 562 ASN A N 1
ATOM 4389 C CA . ASN A 1 562 ? 14.666 2.990 -3.970 1.00 87.31 562 ASN A CA 1
ATOM 4390 C C . ASN A 1 562 ? 16.028 2.659 -4.641 1.00 87.31 562 ASN A C 1
ATOM 4392 O O . ASN A 1 562 ? 16.026 2.228 -5.796 1.00 87.31 562 ASN A O 1
ATOM 4396 N N . PRO A 1 563 ? 17.178 2.831 -3.955 1.00 89.62 563 PRO A N 1
ATOM 4397 C CA . PRO A 1 563 ? 18.500 2.616 -4.545 1.00 89.62 563 PRO A CA 1
ATOM 4398 C C . PRO A 1 563 ? 18.703 1.216 -5.129 1.00 89.62 563 PRO A C 1
ATOM 4400 O O . PRO A 1 563 ? 19.235 1.081 -6.228 1.00 89.62 563 PRO A O 1
ATOM 4403 N N . LEU A 1 564 ? 18.220 0.176 -4.442 1.00 89.06 564 LEU A N 1
ATOM 4404 C CA . LEU A 1 564 ? 18.274 -1.197 -4.943 1.00 89.06 564 LEU A CA 1
ATOM 4405 C C . LEU A 1 564 ? 17.461 -1.341 -6.232 1.00 89.06 564 LEU A C 1
ATOM 4407 O O . LEU A 1 564 ? 17.927 -1.943 -7.196 1.00 89.06 564 LEU A O 1
ATOM 4411 N N . GLN A 1 565 ? 16.262 -0.758 -6.269 1.00 88.12 565 GLN A N 1
ATOM 4412 C CA . GLN A 1 565 ? 15.432 -0.752 -7.472 1.00 88.12 565 GLN A CA 1
ATOM 4413 C C . GLN A 1 565 ? 16.120 -0.004 -8.624 1.00 88.12 565 GLN A C 1
ATOM 4415 O O . GLN A 1 565 ? 16.128 -0.504 -9.747 1.00 88.12 565 GLN A O 1
ATOM 4420 N N . ALA A 1 566 ? 16.731 1.150 -8.349 1.00 91.19 566 ALA A N 1
ATOM 4421 C CA . ALA A 1 566 ? 17.453 1.936 -9.343 1.00 91.19 566 ALA A CA 1
ATOM 4422 C C . ALA A 1 566 ? 18.643 1.159 -9.935 1.00 91.19 566 ALA A C 1
ATOM 4424 O O . ALA A 1 566 ? 18.798 1.129 -11.156 1.00 91.19 566 ALA A O 1
ATOM 4425 N N . GLU A 1 567 ? 19.447 0.482 -9.105 1.00 92.88 567 GLU A N 1
ATOM 4426 C CA . GLU A 1 567 ? 20.555 -0.364 -9.578 1.00 92.88 567 GLU A CA 1
ATOM 4427 C C . GLU A 1 567 ? 20.055 -1.581 -10.366 1.00 92.88 567 GLU A C 1
ATOM 4429 O O . GLU A 1 567 ? 20.609 -1.895 -11.420 1.00 92.88 567 GLU A O 1
ATOM 4434 N N . LEU A 1 568 ? 18.986 -2.244 -9.910 1.00 90.69 568 LEU A N 1
ATOM 4435 C CA . LEU A 1 568 ? 18.403 -3.387 -10.618 1.00 90.69 568 LEU A CA 1
ATOM 4436 C C . LEU A 1 568 ? 17.902 -2.987 -12.007 1.00 90.69 568 LEU A C 1
ATOM 4438 O O . LEU A 1 568 ? 18.275 -3.620 -12.994 1.00 90.69 568 LEU A O 1
ATOM 4442 N N . VAL A 1 569 ? 17.119 -1.911 -12.110 1.00 91.19 569 VAL A N 1
ATOM 4443 C CA . VAL A 1 569 ? 16.618 -1.422 -13.403 1.00 91.19 569 VAL A CA 1
ATOM 4444 C C . VAL A 1 569 ? 17.776 -0.985 -14.299 1.00 91.19 569 VAL A C 1
ATOM 4446 O O . VAL A 1 569 ? 17.805 -1.334 -15.478 1.00 91.19 569 VAL A O 1
ATOM 4449 N N . TYR A 1 570 ? 18.772 -0.286 -13.751 1.00 93.88 570 TYR A N 1
ATOM 4450 C CA . TYR A 1 570 ? 19.959 0.105 -14.506 1.00 93.88 570 TYR A CA 1
ATOM 4451 C C . TYR A 1 570 ? 20.729 -1.111 -15.046 1.00 93.88 570 TYR A C 1
ATOM 4453 O O . TYR A 1 570 ? 21.099 -1.130 -16.223 1.00 93.88 570 TYR A O 1
ATOM 4461 N N . SER A 1 571 ? 20.889 -2.165 -14.236 1.00 93.69 571 SER A N 1
ATOM 4462 C CA . SER A 1 571 ? 21.552 -3.412 -14.641 1.00 93.69 571 SER A CA 1
ATOM 4463 C C . SER A 1 571 ? 20.876 -4.086 -15.839 1.00 93.69 571 SER A C 1
ATOM 4465 O O . SER A 1 571 ? 21.563 -4.619 -16.707 1.00 93.69 571 SER A O 1
ATOM 4467 N N . VAL A 1 572 ? 19.544 -4.006 -15.933 1.00 91.88 572 VAL A N 1
ATOM 4468 C CA . VAL A 1 572 ? 18.753 -4.587 -17.030 1.00 91.88 572 VAL A CA 1
ATOM 4469 C C . VAL A 1 572 ? 18.952 -3.826 -18.345 1.00 91.88 572 VAL A C 1
ATOM 4471 O O . VAL A 1 572 ? 18.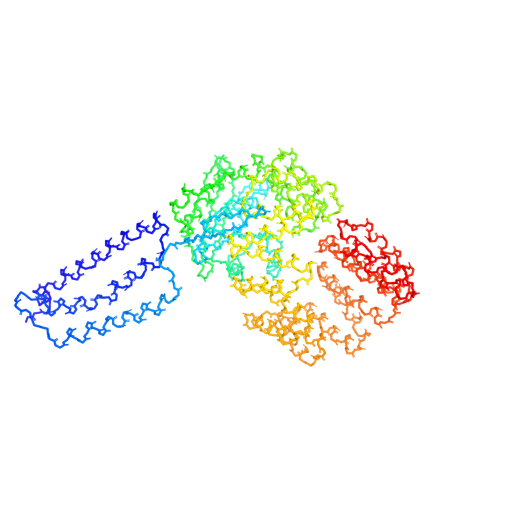836 -4.420 -19.416 1.00 91.88 572 VAL A O 1
ATOM 4474 N N . LEU A 1 573 ? 19.288 -2.533 -18.289 1.00 93.88 573 LEU A N 1
ATOM 4475 C CA . LEU A 1 573 ? 19.478 -1.691 -19.476 1.00 93.88 573 LEU A CA 1
ATOM 4476 C C . LEU A 1 573 ? 20.910 -1.723 -20.028 1.00 93.88 573 LEU A C 1
ATOM 4478 O O . LEU A 1 573 ? 21.111 -1.546 -21.230 1.00 93.88 573 LEU A O 1
ATOM 4482 N N . LEU A 1 574 ? 21.914 -1.990 -19.189 1.00 95.62 574 LEU A N 1
ATOM 4483 C CA . LEU A 1 574 ? 23.326 -2.047 -19.596 1.00 95.62 574 LEU A CA 1
ATOM 4484 C C . LEU A 1 574 ? 23.652 -3.009 -20.758 1.00 95.62 574 LEU A C 1
ATOM 4486 O O . LEU A 1 574 ? 24.507 -2.653 -21.579 1.00 95.62 574 LEU A O 1
ATOM 4490 N N . PRO A 1 575 ? 23.002 -4.182 -20.911 1.00 95.12 575 PRO A N 1
ATOM 4491 C CA . PRO A 1 575 ? 23.243 -5.064 -22.047 1.00 95.12 575 PRO A CA 1
ATOM 4492 C C . PRO A 1 575 ? 22.965 -4.402 -23.407 1.00 95.12 575 PRO A C 1
ATOM 4494 O O . PRO A 1 575 ? 23.572 -4.795 -24.406 1.00 95.12 575 PRO A O 1
ATOM 4497 N N . ALA A 1 576 ? 22.146 -3.343 -23.463 1.00 93.62 576 ALA A N 1
ATOM 4498 C CA . ALA A 1 576 ? 21.897 -2.580 -24.687 1.00 93.62 576 ALA A CA 1
ATOM 4499 C C . ALA A 1 576 ? 23.173 -1.964 -25.295 1.00 93.62 576 ALA A C 1
ATOM 4501 O O . ALA A 1 576 ? 23.264 -1.795 -26.511 1.00 93.62 576 ALA A O 1
ATOM 4502 N N . ILE A 1 577 ? 24.203 -1.705 -24.480 1.00 94.69 577 ILE A N 1
ATOM 4503 C CA . ILE A 1 577 ? 25.526 -1.249 -24.940 1.00 94.69 577 ILE A CA 1
ATOM 4504 C C . ILE A 1 577 ? 26.182 -2.296 -25.867 1.00 94.69 577 ILE A C 1
ATOM 4506 O O . ILE A 1 577 ? 26.893 -1.942 -26.813 1.00 94.69 577 ILE A O 1
ATOM 4510 N N . SER A 1 578 ? 25.913 -3.589 -25.649 1.00 94.19 578 SER A N 1
ATOM 4511 C CA . SER A 1 578 ? 26.367 -4.662 -26.544 1.00 94.19 578 SER A CA 1
ATOM 4512 C C . SER A 1 578 ? 25.700 -4.575 -27.915 1.00 94.19 578 SER A C 1
ATOM 4514 O O . SER A 1 578 ? 26.393 -4.643 -28.928 1.00 94.19 578 SER A O 1
ATOM 4516 N N . MET A 1 579 ? 24.387 -4.303 -27.954 1.00 88.50 579 MET A N 1
ATOM 4517 C CA . MET A 1 579 ? 23.606 -4.198 -29.200 1.00 88.50 579 MET A CA 1
ATOM 4518 C C . MET A 1 579 ? 24.147 -3.133 -30.153 1.00 88.50 579 MET A C 1
ATOM 4520 O O . MET A 1 579 ? 24.041 -3.267 -31.371 1.00 88.50 579 MET A O 1
ATOM 4524 N N . VAL A 1 580 ? 24.725 -2.067 -29.597 1.00 91.75 580 VAL A N 1
ATOM 4525 C CA . VAL A 1 580 ? 25.335 -0.958 -30.346 1.00 91.75 580 VAL A CA 1
ATOM 4526 C C . VAL A 1 580 ? 26.846 -1.143 -30.558 1.00 91.75 580 VAL A C 1
ATOM 4528 O O . VAL A 1 580 ? 27.544 -0.210 -30.953 1.00 91.75 580 VAL A O 1
ATOM 4531 N N . GLY A 1 581 ? 27.362 -2.354 -30.326 1.00 91.38 581 GLY A N 1
ATOM 4532 C CA . GLY A 1 581 ? 28.709 -2.779 -30.707 1.00 91.38 581 GLY A CA 1
ATOM 4533 C C . GLY A 1 581 ? 29.796 -2.621 -29.639 1.00 91.38 581 GLY A C 1
ATOM 4534 O O . GLY A 1 581 ? 30.976 -2.637 -29.995 1.00 91.38 581 GLY A O 1
ATOM 4535 N N . ARG A 1 582 ? 29.453 -2.472 -28.348 1.00 94.69 582 ARG A N 1
ATOM 4536 C CA . ARG A 1 582 ? 30.429 -2.314 -27.241 1.00 94.69 582 ARG A CA 1
ATOM 4537 C C . ARG A 1 582 ? 30.285 -3.368 -26.121 1.00 94.69 582 ARG A C 1
ATOM 4539 O O . ARG A 1 582 ? 30.202 -3.014 -24.944 1.00 94.69 582 ARG A O 1
ATOM 4546 N N . PRO A 1 583 ? 30.340 -4.675 -26.437 1.00 94.12 583 PRO A N 1
ATOM 4547 C CA . PRO A 1 583 ? 30.111 -5.761 -25.473 1.00 94.12 583 PRO A CA 1
ATOM 4548 C C . PRO A 1 583 ? 31.068 -5.749 -24.269 1.00 94.12 583 PRO A C 1
ATOM 4550 O O . PRO A 1 583 ? 30.651 -5.975 -23.136 1.00 94.12 583 PRO A O 1
ATOM 4553 N N . THR A 1 584 ? 32.354 -5.445 -24.477 1.00 93.19 584 THR A N 1
ATOM 4554 C CA . THR A 1 584 ? 33.349 -5.419 -23.388 1.00 93.19 584 THR A CA 1
ATOM 4555 C C . THR A 1 584 ? 33.042 -4.346 -22.345 1.00 93.19 584 THR A C 1
ATOM 4557 O O . THR A 1 584 ? 33.268 -4.549 -21.155 1.00 93.19 584 THR A O 1
ATOM 4560 N N . GLU A 1 585 ? 32.523 -3.199 -22.781 1.00 94.94 585 GLU A N 1
ATOM 4561 C CA . GLU A 1 585 ? 32.131 -2.131 -21.865 1.00 94.94 585 GLU A CA 1
ATOM 4562 C C . GLU A 1 585 ? 30.830 -2.453 -21.139 1.00 94.94 585 GLU A C 1
ATOM 4564 O O . GLU A 1 585 ? 30.740 -2.197 -19.941 1.00 94.94 585 GLU A O 1
ATOM 4569 N N . ALA A 1 586 ? 29.870 -3.080 -21.829 1.00 95.50 586 ALA A N 1
ATOM 4570 C CA . ALA A 1 586 ? 28.651 -3.586 -21.203 1.00 95.50 586 ALA A CA 1
ATOM 4571 C C . ALA A 1 586 ? 28.986 -4.532 -20.034 1.00 95.50 586 ALA A C 1
ATOM 4573 O O . ALA A 1 586 ? 28.518 -4.315 -18.919 1.00 95.50 586 ALA A O 1
ATOM 4574 N N . LEU A 1 587 ? 29.877 -5.512 -20.250 1.00 95.44 587 LEU A N 1
ATOM 4575 C CA . LEU A 1 587 ? 30.342 -6.429 -19.198 1.00 95.44 587 LEU A CA 1
ATOM 4576 C C . LEU A 1 587 ? 31.068 -5.705 -18.057 1.00 95.44 587 LEU A C 1
ATOM 4578 O O . LEU A 1 587 ? 30.851 -6.025 -16.891 1.00 95.44 587 LEU A O 1
ATOM 4582 N N . SER A 1 588 ? 31.913 -4.718 -18.372 1.00 95.25 588 SER A N 1
ATOM 4583 C CA . SER A 1 588 ? 32.618 -3.936 -17.349 1.00 95.25 588 SER A CA 1
ATOM 4584 C C . SER A 1 588 ? 31.648 -3.179 -16.440 1.00 95.25 588 SER A C 1
ATOM 4586 O O . SER A 1 588 ? 31.841 -3.161 -15.227 1.00 95.25 588 SER A O 1
ATOM 4588 N N . ARG A 1 589 ? 30.612 -2.558 -17.014 1.00 95.06 589 ARG A N 1
ATOM 4589 C CA . ARG A 1 589 ? 29.599 -1.808 -16.258 1.00 95.06 589 ARG A CA 1
ATOM 4590 C C . ARG A 1 589 ? 28.672 -2.737 -15.473 1.00 95.06 589 ARG A C 1
ATOM 4592 O O . ARG A 1 589 ? 28.344 -2.427 -14.333 1.00 95.06 589 ARG A O 1
ATOM 4599 N N . LEU A 1 590 ? 28.304 -3.892 -16.034 1.00 94.81 590 LEU A N 1
ATOM 4600 C CA . LEU A 1 590 ? 27.538 -4.921 -15.319 1.00 94.81 590 LEU A CA 1
ATOM 4601 C C . LEU A 1 590 ? 28.295 -5.421 -14.084 1.00 94.81 590 LEU A C 1
ATOM 4603 O O . LEU A 1 590 ? 27.708 -5.504 -13.011 1.00 94.81 590 LEU A O 1
ATOM 4607 N N . ALA A 1 591 ? 29.602 -5.673 -14.200 1.00 92.69 591 ALA A N 1
ATOM 4608 C CA . ALA A 1 591 ? 30.430 -6.068 -13.061 1.00 92.69 591 ALA A CA 1
ATOM 4609 C C . ALA A 1 591 ? 30.499 -4.979 -11.972 1.00 92.69 591 ALA A C 1
ATOM 4611 O O . ALA A 1 591 ? 30.508 -5.290 -10.781 1.00 92.69 591 ALA A O 1
ATOM 4612 N N . GLU A 1 592 ? 30.525 -3.704 -12.370 1.00 92.38 592 GLU A N 1
ATOM 4613 C CA . GLU A 1 592 ? 30.490 -2.574 -11.440 1.00 92.38 592 GLU A CA 1
ATOM 4614 C C . GLU A 1 592 ? 29.150 -2.500 -10.692 1.00 92.38 592 GLU A C 1
ATOM 4616 O O . GLU A 1 592 ? 29.139 -2.449 -9.463 1.00 92.38 592 GLU A O 1
ATOM 4621 N N . VAL A 1 593 ? 28.025 -2.570 -11.412 1.00 91.88 593 VAL A N 1
ATOM 4622 C CA . VAL A 1 593 ? 26.673 -2.580 -10.823 1.00 91.88 593 VAL A CA 1
ATOM 4623 C C . VAL A 1 593 ? 26.472 -3.793 -9.916 1.00 91.88 593 VAL A C 1
ATOM 4625 O O . VAL A 1 593 ? 25.990 -3.648 -8.796 1.00 91.88 593 VAL A O 1
ATOM 4628 N N . LYS A 1 594 ? 26.925 -4.979 -10.337 1.00 90.44 594 LYS A N 1
ATOM 4629 C CA . LYS A 1 594 ? 26.869 -6.205 -9.529 1.00 90.44 594 LYS A CA 1
ATOM 4630 C C . LYS A 1 594 ? 27.541 -6.039 -8.169 1.00 90.44 594 LYS A C 1
ATOM 4632 O O . LYS A 1 594 ? 27.054 -6.575 -7.188 1.00 90.44 594 LYS A O 1
ATOM 4637 N N . SER A 1 595 ? 28.623 -5.260 -8.088 1.00 87.56 595 SER A N 1
ATOM 4638 C CA . SER A 1 595 ? 29.308 -4.994 -6.815 1.00 87.56 595 SER A CA 1
ATOM 4639 C C . SER A 1 595 ? 28.523 -4.097 -5.846 1.00 87.56 595 SER A C 1
ATOM 4641 O O . SER A 1 595 ? 28.851 -4.064 -4.661 1.00 87.56 595 SER A O 1
ATOM 4643 N N . ARG A 1 596 ? 27.507 -3.374 -6.339 1.00 86.44 596 ARG A N 1
ATOM 4644 C CA . ARG A 1 596 ? 26.617 -2.512 -5.546 1.00 86.44 596 ARG A CA 1
ATOM 4645 C C . ARG A 1 596 ? 25.303 -3.190 -5.162 1.00 86.44 596 ARG A C 1
ATOM 4647 O O . ARG A 1 596 ? 24.648 -2.738 -4.229 1.00 86.44 596 ARG A O 1
ATOM 4654 N N . ILE A 1 597 ? 24.914 -4.252 -5.865 1.00 85.81 597 ILE A N 1
ATOM 4655 C CA . ILE A 1 597 ? 23.684 -4.993 -5.588 1.00 85.81 597 ILE A CA 1
ATOM 4656 C C . ILE A 1 597 ? 23.983 -6.083 -4.543 1.00 85.81 597 ILE A C 1
ATOM 4658 O O . ILE A 1 597 ? 24.946 -6.831 -4.697 1.00 85.81 597 ILE A O 1
ATOM 4662 N N . PRO A 1 598 ? 23.191 -6.194 -3.466 1.00 77.19 598 PRO A N 1
ATOM 4663 C CA . PRO A 1 598 ? 23.368 -7.230 -2.459 1.00 77.19 598 PRO A CA 1
ATOM 4664 C C . PRO A 1 598 ? 22.795 -8.582 -2.873 1.00 77.19 598 PRO A C 1
ATOM 4666 O O . PRO A 1 598 ? 21.786 -8.661 -3.574 1.00 77.19 598 PRO A O 1
ATOM 4669 N N . ALA A 1 599 ? 23.362 -9.651 -2.314 1.00 70.06 599 ALA A N 1
ATOM 4670 C CA . ALA A 1 599 ? 22.791 -10.989 -2.414 1.00 70.06 599 ALA A CA 1
ATOM 4671 C C . ALA A 1 599 ? 21.410 -11.091 -1.732 1.00 70.06 599 ALA A C 1
ATOM 4673 O O . ALA A 1 599 ? 21.204 -10.481 -0.676 1.00 70.06 599 ALA A O 1
ATOM 4674 N N . PRO A 1 600 ? 20.463 -11.873 -2.290 1.00 68.44 600 PRO A N 1
ATOM 4675 C CA . PRO A 1 600 ? 20.580 -12.693 -3.507 1.00 68.44 600 PRO A CA 1
ATOM 4676 C C . PRO A 1 600 ? 20.244 -11.938 -4.812 1.00 68.44 600 PRO A C 1
ATOM 4678 O O . PRO A 1 600 ? 20.068 -12.552 -5.859 1.00 68.44 600 PRO A O 1
ATOM 4681 N N . TYR A 1 601 ? 20.066 -10.615 -4.771 1.00 77.50 601 TYR A N 1
ATOM 4682 C CA . TYR A 1 601 ? 19.624 -9.841 -5.937 1.00 77.50 601 TYR A CA 1
ATOM 4683 C C . TYR A 1 601 ? 20.736 -9.629 -6.974 1.00 77.50 601 TYR A C 1
ATOM 4685 O O . TYR A 1 601 ? 20.442 -9.334 -8.131 1.00 77.50 601 TYR A O 1
ATOM 4693 N N . ASP A 1 602 ? 22.003 -9.789 -6.592 1.00 80.06 602 ASP A N 1
ATOM 4694 C CA . ASP A 1 602 ? 23.164 -9.667 -7.480 1.00 80.06 602 ASP A CA 1
ATOM 4695 C C . ASP A 1 602 ? 23.203 -10.757 -8.560 1.00 80.06 602 ASP A C 1
ATOM 4697 O O . ASP A 1 602 ? 23.736 -10.534 -9.653 1.00 80.06 602 ASP A O 1
ATOM 4701 N N . ASP A 1 603 ? 22.567 -11.900 -8.300 1.00 79.56 603 ASP A N 1
ATOM 4702 C CA . ASP A 1 603 ? 22.392 -12.978 -9.273 1.00 79.56 603 ASP A CA 1
ATOM 4703 C C . ASP A 1 603 ? 21.534 -12.553 -10.475 1.00 79.56 603 ASP A C 1
ATOM 4705 O O . ASP A 1 603 ? 21.748 -13.038 -11.590 1.00 79.56 603 ASP A O 1
ATOM 4709 N N . LEU A 1 604 ? 20.636 -11.572 -10.307 1.00 81.88 604 LEU A N 1
ATOM 4710 C CA . LEU A 1 604 ? 19.825 -11.032 -11.405 1.00 81.88 604 LEU A CA 1
ATOM 4711 C C . LEU A 1 604 ? 20.683 -10.324 -12.465 1.00 81.88 604 LEU A C 1
ATOM 4713 O O . LEU A 1 604 ? 20.337 -10.333 -13.647 1.00 81.88 604 LEU A O 1
ATOM 4717 N N . VAL A 1 605 ? 21.851 -9.789 -12.085 1.00 87.69 605 VAL A N 1
ATOM 4718 C CA . VAL A 1 605 ? 22.804 -9.186 -13.035 1.00 87.69 605 VAL A CA 1
ATOM 4719 C C . VAL A 1 605 ? 23.388 -10.240 -13.981 1.00 87.69 605 VAL A C 1
ATOM 4721 O O . VAL A 1 605 ? 23.704 -9.940 -15.136 1.00 87.69 605 VAL A O 1
ATOM 4724 N N . GLY A 1 606 ? 23.467 -11.498 -13.531 1.00 85.00 606 GLY A N 1
ATOM 4725 C CA . GLY A 1 606 ? 23.921 -12.631 -14.338 1.00 85.00 606 GLY A CA 1
ATOM 4726 C C . GLY A 1 606 ? 23.078 -12.852 -15.597 1.00 85.00 606 GLY A C 1
ATOM 4727 O O . GLY A 1 606 ? 23.610 -13.271 -16.625 1.00 85.00 606 GLY A O 1
ATOM 4728 N N . MET A 1 607 ? 21.790 -12.484 -15.578 1.00 85.69 607 MET A N 1
ATOM 4729 C CA . MET A 1 607 ? 20.943 -12.515 -16.778 1.00 85.69 607 MET A CA 1
ATOM 4730 C C . MET A 1 607 ? 21.438 -11.531 -17.847 1.00 85.69 607 MET A C 1
ATOM 4732 O O . MET A 1 607 ? 21.507 -11.882 -19.027 1.00 85.69 607 MET A O 1
ATOM 4736 N N . GLY A 1 608 ? 21.829 -10.321 -17.436 1.00 89.12 608 GLY A N 1
ATOM 4737 C CA . GLY A 1 608 ? 22.401 -9.311 -18.325 1.00 89.12 608 GLY A CA 1
ATOM 4738 C C . GLY A 1 608 ? 23.752 -9.744 -18.893 1.00 89.12 608 GLY A C 1
ATOM 4739 O O . GLY A 1 608 ? 23.969 -9.657 -20.102 1.00 89.12 608 GLY A O 1
ATOM 4740 N N . GLU A 1 609 ? 24.637 -10.285 -18.049 1.00 92.75 609 GLU A N 1
ATOM 4741 C CA . GLU A 1 609 ? 25.928 -10.843 -18.483 1.00 92.75 609 GLU A CA 1
ATOM 4742 C C . GLU A 1 609 ? 25.738 -11.965 -19.507 1.00 92.75 609 GLU A C 1
ATOM 4744 O O . GLU A 1 609 ? 26.392 -11.977 -20.551 1.00 92.75 609 GLU A O 1
ATOM 4749 N N . ALA A 1 610 ? 24.807 -12.886 -19.242 1.00 91.50 610 ALA A N 1
ATOM 4750 C CA . ALA A 1 610 ? 24.513 -13.997 -20.134 1.00 91.50 610 ALA A CA 1
ATOM 4751 C C . ALA A 1 610 ? 24.042 -13.524 -21.511 1.00 91.50 610 ALA A C 1
ATOM 4753 O O . ALA A 1 610 ? 24.422 -14.110 -22.526 1.00 91.50 610 ALA A O 1
ATOM 4754 N N . TRP A 1 611 ? 23.265 -12.441 -21.557 1.00 90.25 611 TRP A N 1
ATOM 4755 C CA . TRP A 1 611 ? 22.821 -11.843 -22.809 1.00 90.25 611 TRP A CA 1
ATOM 4756 C C . TRP A 1 611 ? 23.986 -11.266 -23.620 1.00 90.25 611 TRP A C 1
ATOM 4758 O O . TRP A 1 611 ? 24.104 -11.545 -24.814 1.00 90.25 611 TRP A O 1
ATOM 4768 N N . VAL A 1 612 ? 24.902 -10.544 -22.967 1.00 94.56 612 VAL A N 1
ATOM 4769 C CA . VAL A 1 612 ? 26.103 -9.998 -23.623 1.00 94.56 612 VAL A CA 1
ATOM 4770 C C . VAL A 1 612 ? 27.046 -11.115 -24.091 1.00 94.56 612 VAL A C 1
ATOM 4772 O O . VAL A 1 612 ? 27.568 -11.068 -25.205 1.00 94.56 612 VAL A O 1
ATOM 4775 N N . TYR A 1 613 ? 27.244 -12.166 -23.290 1.00 94.25 613 TYR A N 1
ATOM 4776 C CA . TYR A 1 613 ? 28.041 -13.325 -23.704 1.00 94.25 613 TYR A CA 1
ATOM 4777 C C . TYR A 1 613 ? 27.407 -14.088 -24.871 1.00 94.25 613 TYR A C 1
ATOM 4779 O O . TYR A 1 613 ? 28.121 -14.535 -25.772 1.00 94.25 613 TYR A O 1
ATOM 4787 N N . ALA A 1 614 ? 26.079 -14.210 -24.900 1.00 90.25 614 ALA A N 1
ATOM 4788 C CA . ALA A 1 614 ? 25.367 -14.814 -26.020 1.00 90.25 614 ALA A CA 1
ATOM 4789 C C . ALA A 1 614 ? 25.556 -14.008 -27.318 1.00 90.25 614 ALA A C 1
ATOM 4791 O O . ALA A 1 614 ? 25.816 -14.611 -28.361 1.00 90.25 614 ALA A O 1
ATOM 4792 N N . ASP A 1 615 ? 25.509 -12.674 -27.245 1.00 88.25 615 ASP A N 1
ATOM 4793 C CA . ASP A 1 615 ? 25.791 -11.767 -28.371 1.00 88.25 615 ASP A CA 1
ATOM 4794 C C . ASP A 1 615 ? 27.227 -11.943 -28.909 1.00 88.25 615 ASP A C 1
ATOM 4796 O O . ASP A 1 615 ? 27.468 -11.975 -30.116 1.00 88.25 615 ASP A O 1
ATOM 4800 N N . LEU A 1 616 ? 28.188 -12.202 -28.016 1.00 91.38 616 LEU A N 1
ATOM 4801 C CA . LEU A 1 616 ? 29.572 -12.549 -28.364 1.00 91.38 616 LEU A CA 1
ATOM 4802 C C . LEU A 1 616 ? 29.763 -13.988 -28.891 1.00 91.38 616 LEU A C 1
ATOM 4804 O O . LEU A 1 616 ? 30.879 -14.358 -29.268 1.00 91.38 616 LEU A O 1
ATOM 4808 N N . GLY A 1 617 ? 28.721 -14.827 -28.894 1.00 90.69 617 GLY A N 1
ATOM 4809 C CA . GLY A 1 617 ? 28.812 -16.254 -29.228 1.00 90.69 617 GLY A CA 1
ATOM 4810 C C . GLY A 1 617 ? 29.517 -17.113 -28.164 1.00 90.69 617 GLY A C 1
ATOM 4811 O O . GLY A 1 617 ? 29.902 -18.252 -28.439 1.00 90.69 617 GLY A O 1
ATOM 4812 N N . GLN A 1 618 ? 29.688 -16.586 -26.951 1.00 93.56 618 GLN A N 1
ATOM 4813 C CA . GLN A 1 618 ? 30.363 -17.213 -25.812 1.00 93.56 618 GLN A CA 1
ATOM 4814 C C . GLN A 1 618 ? 29.363 -18.008 -24.961 1.00 93.56 618 GLN A C 1
ATOM 4816 O O . GLN A 1 618 ? 28.987 -17.632 -23.854 1.00 93.56 618 GLN A O 1
ATOM 4821 N N . VAL A 1 619 ? 28.878 -19.123 -25.515 1.00 90.06 619 VAL A N 1
ATOM 4822 C CA . VAL A 1 619 ? 27.789 -19.916 -24.913 1.00 90.06 619 VAL A CA 1
ATOM 4823 C C . VAL A 1 619 ? 28.164 -20.484 -23.540 1.00 90.06 619 VAL A C 1
ATOM 4825 O O . VAL A 1 619 ? 27.308 -20.564 -22.665 1.00 90.06 619 VAL A O 1
ATOM 4828 N N . SER A 1 620 ? 29.429 -20.867 -23.330 1.00 90.50 620 SER A N 1
ATOM 4829 C CA . SER A 1 620 ? 29.872 -21.441 -22.052 1.00 90.50 620 SER A CA 1
ATOM 4830 C C . SER A 1 620 ? 29.798 -20.407 -20.930 1.00 90.50 620 SER A C 1
ATOM 4832 O O . SER A 1 620 ? 29.287 -20.693 -19.849 1.00 90.50 620 SER A O 1
ATOM 4834 N N . GLU A 1 621 ? 30.284 -19.203 -21.199 1.00 91.12 621 GLU A N 1
ATOM 4835 C CA . GLU A 1 621 ? 30.267 -18.057 -20.301 1.00 91.12 621 GLU A CA 1
ATOM 4836 C C . GLU A 1 621 ? 28.827 -17.607 -20.036 1.00 91.12 621 GLU A C 1
ATOM 4838 O O . GLU A 1 621 ? 28.448 -17.437 -18.880 1.00 91.12 621 GLU A O 1
ATOM 4843 N N . ALA A 1 622 ? 27.986 -17.559 -21.076 1.00 88.50 622 ALA A N 1
ATOM 4844 C CA . ALA A 1 622 ? 26.566 -17.254 -20.930 1.00 88.50 622 ALA A CA 1
ATOM 4845 C C . ALA A 1 622 ? 25.850 -18.245 -19.997 1.00 88.50 622 ALA A C 1
ATOM 4847 O O . ALA A 1 622 ? 25.114 -17.838 -19.103 1.00 88.50 622 ALA A O 1
ATOM 4848 N N . THR A 1 623 ? 26.098 -19.551 -20.153 1.00 87.25 623 THR A N 1
ATOM 4849 C CA . THR A 1 623 ? 25.522 -20.560 -19.249 1.00 87.25 623 THR A CA 1
ATOM 4850 C C . THR A 1 623 ? 26.068 -20.470 -17.827 1.00 87.25 623 THR A C 1
ATOM 4852 O O . THR A 1 623 ? 25.335 -20.746 -16.882 1.00 87.25 623 THR A O 1
ATOM 4855 N N . ALA A 1 624 ? 27.332 -20.072 -17.657 1.00 86.25 624 ALA A N 1
ATOM 4856 C CA . ALA A 1 624 ? 27.941 -19.918 -16.340 1.00 86.25 624 ALA A CA 1
ATOM 4857 C C . ALA A 1 624 ? 27.358 -18.720 -15.573 1.00 86.25 624 ALA A C 1
ATOM 4859 O O . ALA A 1 624 ? 27.112 -18.843 -14.376 1.00 86.25 624 ALA A O 1
ATOM 4860 N N . SER A 1 625 ? 27.073 -17.605 -16.255 1.00 82.94 625 SER A N 1
ATOM 4861 C CA . SER A 1 625 ? 26.441 -16.423 -15.648 1.00 82.94 625 SER A CA 1
ATOM 4862 C C . SER A 1 625 ? 25.001 -16.666 -15.176 1.00 82.94 625 SER A C 1
ATOM 4864 O O . SER A 1 625 ? 24.529 -15.951 -14.300 1.00 82.94 625 SER A O 1
ATOM 4866 N N . LEU A 1 626 ? 24.317 -17.691 -15.698 1.00 79.06 626 LEU A N 1
ATOM 4867 C CA . LEU A 1 626 ? 22.966 -18.086 -15.269 1.00 79.06 626 LEU A CA 1
ATOM 4868 C C . LEU A 1 626 ? 22.957 -19.121 -14.132 1.00 79.06 626 LEU A C 1
ATOM 4870 O O . LEU A 1 626 ? 21.907 -19.382 -13.553 1.00 79.06 626 LEU A O 1
ATOM 4874 N N . ALA A 1 627 ? 24.102 -19.732 -13.816 1.00 59.56 627 ALA A N 1
ATOM 4875 C CA . ALA A 1 627 ? 24.196 -20.837 -12.863 1.00 59.56 627 ALA A CA 1
ATOM 4876 C C . ALA A 1 627 ? 23.817 -20.517 -11.397 1.00 59.56 627 ALA A C 1
ATOM 4878 O O . ALA A 1 627 ? 23.460 -21.469 -10.705 1.00 59.56 627 ALA A O 1
ATOM 4879 N N . PRO A 1 628 ? 23.878 -19.264 -10.896 1.00 54.28 628 PRO A N 1
ATOM 4880 C CA . PRO A 1 628 ? 23.367 -18.943 -9.563 1.00 54.28 628 PRO A CA 1
ATOM 4881 C C . PRO A 1 628 ? 21.892 -18.478 -9.539 1.00 54.28 628 PRO A C 1
ATOM 4883 O O . PRO A 1 628 ? 21.328 -18.354 -8.462 1.00 54.28 628 PRO A O 1
ATOM 4886 N N . ALA A 1 629 ? 21.235 -18.283 -10.693 1.00 41.78 629 ALA A N 1
ATOM 4887 C CA . ALA A 1 629 ? 19.880 -17.713 -10.792 1.00 41.78 629 ALA A CA 1
ATOM 4888 C C . ALA A 1 629 ? 18.728 -18.751 -10.897 1.00 41.78 629 ALA A C 1
ATOM 4890 O O . ALA A 1 629 ? 17.622 -18.400 -11.315 1.00 41.78 629 ALA A O 1
ATOM 4891 N N . VAL A 1 630 ? 18.971 -20.026 -10.556 1.00 32.69 630 VAL A N 1
ATOM 4892 C CA . VAL A 1 630 ? 17.997 -21.147 -10.585 1.00 32.69 630 VAL A CA 1
ATOM 4893 C C . VAL A 1 630 ? 18.034 -21.888 -9.260 1.00 32.69 630 VAL A C 1
ATOM 4895 O O . VAL A 1 630 ? 16.941 -22.242 -8.760 1.00 32.69 630 VAL A O 1
#

Foldseek 3Di:
DDPVVLCVQLCLVVQLVVLVVVLVVVLVVVVVCVQAAQWDPVQSVLSNLLSVLCSQLSSQCSSQPSHPDDGDDDPRNVPRNVVSVVVSCVVSCVVCPPPDGGGQWDWDWAAALVRDTDIDIAGDPVQAAEEEEAFEAEPAPPVCPLVRLLLSVLLQQQLLLDRRYDYHYVLVVQVVCVVVVHQQRPPDDLVRQLVSCVLQVHQKYKYWYWHDDPQWTKTWMWIAGSPPRDTLDTDIDIGNDSQVRSNVVSLVVCVSSPPRVNCVVPGDRDRSCLLANPDVQLSSLLSVLSCCCRRQVNLVVSQVSLVVSCVRPVLRLVSLCVNLVSCQLQQVLVSNLVSLVSSLVNLVSGRVLVSLVSQLCCCVSVVVNNSSSLSSLVSSCRNNVLPLVSLVVNLVSCVLVVVLVSNLVSLVSNCVSPVSPLVSLLVNLVSCVVVVVLVVSLVSLVSNCVVVVLALVSLQSNLVSCVVVVVLVSSVVSLVSSCVSPVPDLVSLLSVLVSVVVVVVLVVSVVSLVVSCVVDPALVSQLSSLVVQLVSCLVVLPLVSNVVSLVSNLVSCSRPHRNLVSLLVSLQSLLSSVSSPRLVVSVVVLVVSLVRHHPPSSLSSLCSNLSSCVSVVNNVSSVVSNVSVD

Secondary structure (DSSP, 8-state):
--HHHHHHHTTHHHHHHHHHHHHHHHHHHHHHHHHHS-B-HHHHHHHHHHHHHHHHHHHHHHHHH-SSS-----HHHHHHHHHHHHHHHHHHHHHTTT---SBSEEEEEEE-TTS-EEEEEEE-GGG-EEEEEPPPEE-S-GGGTTHHHHHHHHHHHHHTTSTTEEEE-GGG-HHHHHHTT-SSS-S--HHHHHHHHHHTT-SEEEEEEEEEETTEEEEEEEEEETTT--EEEEEEEEESSHHHHHHHHHHHHHHHTT--HHHHHHS----HHHHS-S-HHHHHHHHHHHHHHHHH--HHHHHHHHHHHHHH-TT-HHHHHHHHHHHHHTT-HHHHHHHHHHHHHTGGGS-HHHHHHHHHHHHHHTS--HHHHHHHHHHHHHHSTT-HHHHHHHHHHHHHTT-HHHHHHHHHHHHHH-TT-HHHHHHHHHHHHHTT-HHHHHHHHHHHHHH-TT-SHHHHHHHHHHHHTT-HHHHHHHHHHHHHH-TT-HHHHHHHHHHHHHTT-HHHHHHHHHHHHHH--SHHHHHHHHHHHHHHHHHHT-HHHHHHHHHHHHHHHHHHS-HHHHHHHHHHHTTHHHHTT-HHHHHHHHHHHHTTSPTTGGGGHHHHHHHHHHHTT-HHHHHHHTTT--

pLDDT: mean 89.33, std 7.61, range [32.69, 98.44]

Radius of gyration: 30.83 Å; Cα contacts (8 Å, |Δi|>4): 934; chains: 1; bounding box: 104×53×69 Å

Sequence (630 aa):
MNLFQELRQRRVPQITSGYVVASWGLLQFLAFLESRMAVSPHLVNLIGLTLLLLLPSVVTLVWVHGRPGKDTWGRTPKVVVPANLLAAALLLGFQFSGRDFGAVTQVIAVEDEHGAVTERVVPKNEYRRRVLVFYPENSGGEENAWTSETMAYLLSLDLSQDGFVDVVIPLSMVGAMQDAGSNDGHGLSRPLQRKLARDAHIGYFLTGSVGQQDGQWRLATELHESDSGKIIARRDNAAADLFALTDQVSRQLREDLGIPAAHLDESPDLPIAELTSTDPQAVASHVQALLAITHRNDWEGAVPLLEDAVERDPHFAVAQFMLFAVRQTLGDAAGASVAIAAAMDNLYRVPERLGFLIKAQYYYSEKQDADKAMAVLRMWSQIYPNDVAAYDQLALYYFIRQDLPNAIAAYEQILAIDPSQVKYLEELADLHTQLGNFEEAEGYLKRYVEIFPTRADGYEDLSDFYSATGRLDESRDALARAMLLEPENLKLTRSLIDLDIKAGKYGESELALADLLADAGSARERVQICFRQVDLAILQGQPDVLIDRLEAFHTASLESQNPLQAELVYSVLLPAISMVGRPTEALSRLAEVKSRIPAPYDDLVGMGEAWVYADLGQVSEATASLAPAV

Mean predicted aligned error: 9.22 Å

Solvent-accessible surface area (backbone atoms only — not comparable to full-atom values): 32614 Å² total; per-residue (Å²): 132,58,69,70,57,52,38,58,63,20,39,35,66,61,52,54,50,49,49,52,52,51,51,49,52,51,49,53,50,43,49,50,43,37,50,59,38,69,42,28,69,56,42,51,51,50,51,51,51,48,58,58,53,43,43,65,41,52,53,48,47,30,66,73,61,29,50,93,73,90,78,74,93,54,71,64,59,71,48,51,37,59,51,43,51,50,52,38,50,54,50,50,49,65,77,51,61,92,62,71,61,51,61,44,51,45,80,44,81,42,50,46,64,84,71,53,74,44,82,42,83,34,61,37,74,92,67,47,44,38,34,34,36,43,52,22,46,69,71,47,55,78,94,41,58,65,52,20,59,41,49,34,48,51,36,40,55,50,41,46,49,39,80,46,40,45,67,46,45,52,83,83,36,49,68,69,32,45,80,69,76,38,79,79,64,65,92,68,49,71,72,54,53,36,46,56,29,47,70,66,73,22,58,23,36,36,40,39,38,36,33,68,56,97,83,24,32,34,43,36,38,40,36,28,33,27,87,83,63,46,74,77,47,75,51,77,46,76,23,81,41,72,48,62,35,35,52,53,48,39,53,51,47,44,50,75,73,65,52,42,57,53,56,66,72,70,48,84,74,76,57,46,40,64,40,43,44,85,46,68,64,30,48,43,29,33,47,52,19,52,46,26,40,66,66,60,54,30,56,76,71,18,47,64,27,24,48,52,17,32,72,73,31,82,64,23,17,64,43,26,41,51,43,14,55,46,25,50,48,70,34,38,56,69,62,14,51,55,21,38,52,50,17,58,77,26,41,90,26,46,41,64,70,61,37,38,54,53,50,23,51,36,26,42,73,74,62,66,34,59,68,42,16,48,32,31,35,52,37,41,31,67,70,37,75,73,42,53,67,33,31,52,53,45,19,51,54,24,45,77,68,67,37,51,73,59,18,48,54,25,41,52,48,39,41,69,67,40,76,67,53,56,70,49,36,51,54,46,20,50,52,25,45,77,70,67,39,52,68,61,15,52,48,35,35,50,49,44,32,67,78,41,74,80,51,32,63,40,27,38,52,43,14,52,50,26,49,74,73,68,39,54,66,63,11,51,55,28,36,54,52,16,40,70,66,41,77,84,43,64,71,58,54,50,54,51,38,51,53,37,45,76,72,66,41,54,73,63,33,53,54,50,50,53,54,50,53,73,68,44,88,44,43,62,54,36,25,61,50,27,49,52,48,27,56,50,24,58,76,68,52,39,52,70,61,26,51,56,28,47,53,52,22,44,55,25,24,47,64,56,40,58,56,47,57,28,51,52,56,45,39,68,53,40,38,56,43,27,80,45,74,37,44,71,59,22,50,53,51,45,56,55,52,38,74,66,41,33,82,80,60,29,40,62,44,19,56,32,48,17,51,38,26,48,76,72,67,36,58,69,60,16,53,56,37,44,65,78,66,119